Protein 4ZGY (pdb70)

CATH classification: 2.40.37.10 (+1 more: 3.20.20.10)

B-factor: mean 83.34, std 24.47, range [34.9, 176.29]

Nearest PDB structures (foldseek):
  4zgy-assembly1_B  TM=1.008E+00  e=1.910E-23  Homo sapiens
  5bwa-assembly1_B  TM=9.274E-01  e=1.591E-17  Homo sapiens
  4zgz-assembly1_B  TM=9.693E-01  e=9.633E-13  Homo sapiens
  1zo0-assembly1_A  TM=6.480E-01  e=1.329E-13  Rattus norvegicus
  6y2r-assembly1_B  TM=3.262E-01  e=3.041E+00  Escherichia coli K-12

Foldseek 3Di:
DPCPVVVVVLVVPDKFKEFEVLLLVVLVVVCCVLPVQAAEAEECLFPVDLVNLLLVVLLPGAHAYAFLVSVCSNVVNVDDLVRYAHEHLDDDLVGLLSCQVRVNAHYEYADVVVLVSCLVRPAVHAYAAEAFFDQVCHDPDTGHHHLVSLLVVLLVCVVSVGAYAAYEYAPAQSDPDLVRQLVVLQSRLVSCVSNVVSPHHHAEYEDEENAAQDPPDDQHNSNNSVSNVVSCCVSPNVVSNHRHYYHYYLNSWQQRMKMKKFFADKDWDFDDDPCDGAIEIETEIAAFCVAQNVCCVVVVDAWDKDFPDDDADWHWYWYFYPPPDPSGTRHPTDIDHDDDGGGMIMTGRRTTSGFDDVVVVDDTHYYHYDYDPVSVVVSVVSD/DAWDDDDPFWTWDWDDDPWTWIFIWGHDPPFDIDTWTWTQDPLEIETEDDPDDDGPPVVVSVVVVVVCSCPVSVGQKYKYKYFQPHPCNVVVQVVVVVVPWAWDDQPDPVDDNDPRMTMTMHGDD

Radius of gyration: 24.0 Å; Cα contacts (8 Å, |Δi|>4): 1033; chains: 2; bounding box: 61×62×65 Å

Secondary structure (DSSP, 8-state):
--SHHHHHHHH----EEEEEHHHHHHHHHHHHHH-TTEEEEEEGGG---HHHHHHHHHHT-EEEE-SHHHHHHHHTTT--GGGEEE--SS--HHHHHHHHHTT--EEEE-SHHHHHHHHHH-TT-EEEEEBP-------SS--SB-HHHHHHHHHHHHHTT-EEEEEE----TT---THHHHHHHHHHHHHHHHHHHHT----EEE------SSSSSSS-HHHHHHHHHHHHHHHS-GGGT-EEEE--SHHHHGGGEEEEEEEEEEEEEEE------EEEEEEEES--TTTT-HHHHHH------EESS-----EEEEEE-TT--TT-EEEEEEEE----TT-EEEESS--SS----TTTT-PPPPEEEE--HHHHHHHHHH-/-EEEEE-SSEEEEEE-SSSEEEEEEE--TTS--EEEEEEEETTEEEEEPPSSPPPTTHHHHHHHHHHHHHHTS--SEEEEEEESS-TTHHHHHHHHHHHT-EEPPTT-TTS-S-TTEEEEEEE--

GO terms:
  GO:0004586 ornithine decarboxylase activity (F, IDA)
  GO:0004586 ornithine decarboxylase activity (F, EXP)
  GO:0042978 ornithine decarboxylase activator activity (F, EXP)
  GO:0005829 cytosol (C, TAS)
  GO:0006595 polyamine metabolic process (P, TAS)
  GO:0005515 protein binding (F, IPI)
  GO:0009615 response to virus (P, IEP)
  GO:0004586 ornithine decarboxylase activity (F, TAS)

Organism: Homo sapiens (NCBI:txid9606)

Solvent-accessible surface area: 23265 Å² total; per-residue (Å²): 105,73,76,96,28,7,52,102,54,37,128,196,173,100,9,16,0,9,0,43,14,10,23,0,2,139,10,8,75,64,0,85,185,14,0,98,64,5,56,6,2,0,3,0,89,1,1,40,10,137,24,0,0,103,0,0,17,27,14,43,0,2,0,11,0,26,24,37,76,17,1,112,36,0,47,80,48,68,8,43,54,120,62,0,0,1,18,13,23,1,2,0,26,35,8,0,90,57,0,31,112,52,36,0,76,16,0,7,4,14,6,58,14,1,0,75,20,0,30,178,8,9,73,164,0,63,0,0,0,43,2,16,32,85,88,142,111,47,57,31,16,121,18,9,5,61,68,157,36,0,31,94,7,0,105,61,0,98,123,57,129,6,51,0,4,0,0,4,1,44,29,11,53,31,26,109,73,28,81,22,1,31,79,2,0,36,48,0,90,51,0,24,66,39,0,71,149,38,54,14,98,25,94,1,0,0,0,0,1,14,0,16,5,18,94,122,53,167,24,59,3,76,88,5,4,48,47,0,39,74,6,0,79,143,45,6,54,76,107,75,54,23,101,5,0,0,19,0,4,62,1,0,0,10,39,6,0,23,0,0,0,13,0,80,37,52,110,100,68,117,106,144,90,142,130,86,85,74,89,32,5,33,0,30,0,32,4,3,0,26,20,1,0,29,29,26,10,29,73,110,33,179,29,69,18,72,26,37,86,199,98,151,160,124,64,44,2,17,0,54,0,61,61,100,17,66,31,1,97,4,11,115,112,19,100,5,4,63,0,96,92,40,27,32,0,3,1,102,55,6,0,16,72,9,7,70,24,137,31,36,60,86,157,101,15,83,32,80,69,22,47,45,53,102,15,171,135,58,10,67,115,57,163,201,143,83,50,26,79,83,149,30,4,60,2,38,16,26,108,57,196,60,117,50,2,26,2,24,0,83,19,109,147,42,171,138,9,99,4,160,0,50,33,39,76,36,2,0,29,0,90,7,59,71,46,98,21,56,149,33,3,13,36,0,3,0,13,0,0,22,4,0,30,68,90,34,188,7,91,32,0,0,0,24,5,94,23,129,35,173,33,59,5,17,0,1,30,0,2,38,64,3,41,6,60,11,6,25,59,46,22,118,64,8,69,150,135,115,60,14,14,16,0,2,17,67,25,93

Sequence (508 aa):
TAKDILDQKINEKDAFYVADLGDILKKHLRWLKALPRVTPFYAVKCNDSKAIVKTLAATGTGFDCASKTEIQLVQSLGVPPERIIYANPCKQVSQIKYAANNGVQMMTFDSEVELMKVARAHPKAKLVLRIATDDSCRLSVKFGATLRTSRLLLERAKELNIDVVGVSFHVGSGCTDPETFVQAISDARCVFDMGAEVGFSMYLLDIGGGFPGSEDVKLKFEEITGVINPALDKYFPSDSGVRIIAEPGRYYVASAFTLAVNIIAKKIVLKEQTGSSEQTFMYYVNDGVYGSFNCILYDHAHVKPLLQKRPEKYYSSSIWGPTCDGLDRIVERCDLPEMHVGDWMLFENMGAYTVASTFNGFQRPTIYYVMSGPAWQLMQQFQFYSDDRLNVTEELTSNDKTRILNVQSRLTDAKRINWRTVLSGGSLYIEIPGGALPEGSKDSFAVLLEFAEEQLRADHVFICFHKNREDRAALLRTFSFLGFEIVRPGHPLVPKRPDACFMAYTFE

Structure (mmCIF, N/CA/C/O backbone):
data_4ZGY
#
_entry.id   4ZGY
#
_cell.length_a   51.698
_cell.length_b   73.368
_cell.length_c   162.084
_cell.angle_alpha   90.00
_cell.angle_beta   90.00
_cell.angle_gamma   90.00
#
_symmetry.space_group_name_H-M   'P 21 21 21'
#
loop_
_entity.id
_entity.type
_entity.pdbx_description
1 polymer 'Ornithine decarboxylase'
2 polymer 'Ornithine decarboxylase antizyme 1'
3 non-polymer "PYRIDOXAL-5'-PHOSPHATE"
4 non-polymer 'MAGNESIUM ION'
5 water water
#
loop_
_atom_site.group_PDB
_atom_site.id
_atom_site.type_symbol
_atom_site.label_atom_id
_atom_site.label_alt_id
_atom_site.label_comp_id
_atom_site.label_asym_id
_atom_site.label_entity_id
_atom_site.label_seq_id
_atom_site.pdbx_PDB_ins_code
_atom_site.Cartn_x
_atom_site.Cartn_y
_atom_site.Cartn_z
_atom_site.occupancy
_atom_site.B_iso_or_equiv
_atom_site.auth_seq_id
_atom_site.auth_comp_id
_atom_site.auth_asym_id
_atom_site.auth_atom_id
_atom_site.pdbx_PDB_model_num
ATOM 1 N N . THR A 1 20 ? -3.022 -19.047 33.237 1.00 146.23 19 THR A N 1
ATOM 2 C CA . THR A 1 20 ? -1.916 -18.641 32.378 1.00 141.62 19 THR A CA 1
ATOM 3 C C . THR A 1 20 ? -1.815 -17.124 32.289 1.00 135.34 19 THR A C 1
ATOM 4 O O . THR A 1 20 ? -0.801 -16.585 31.849 1.00 132.05 19 THR A O 1
ATOM 8 N N . ALA A 1 21 ? -2.871 -16.441 32.715 1.00 135.92 20 ALA A N 1
ATOM 9 C CA . ALA A 1 21 ? -2.923 -14.987 32.630 1.00 134.48 20 ALA A CA 1
ATOM 10 C C . ALA A 1 21 ? -2.522 -14.322 33.943 1.00 133.47 20 ALA A C 1
ATOM 11 O O . ALA A 1 21 ? -1.367 -13.936 34.128 1.00 129.32 20 ALA A O 1
ATOM 13 N N . LYS A 1 22 ? -3.481 -14.194 34.853 1.00 136.94 21 LYS A N 1
ATOM 14 C CA . LYS A 1 22 ? -3.254 -13.483 36.105 1.00 140.55 21 LYS A CA 1
ATOM 15 C C . LYS A 1 22 ? -2.894 -14.433 37.250 1.00 144.31 21 LYS A C 1
ATOM 16 O O . LYS A 1 22 ? -2.815 -14.018 38.405 1.00 146.12 21 LYS A O 1
ATOM 22 N N . ASP A 1 23 ? -2.669 -15.706 36.932 1.00 146.22 22 ASP A N 1
ATOM 23 C CA . ASP A 1 23 ? -2.324 -16.688 37.959 1.00 148.30 22 ASP A CA 1
ATOM 24 C C . ASP A 1 23 ? -0.925 -16.446 38.516 1.00 142.04 22 ASP A C 1
ATOM 25 O O . ASP A 1 23 ? -0.730 -16.379 39.731 1.00 143.13 22 ASP A O 1
ATOM 30 N N . ILE A 1 24 ? 0.046 -16.319 37.617 1.00 133.62 23 ILE A N 1
ATOM 31 C CA . ILE A 1 24 ? 1.422 -16.033 38.004 1.00 125.76 23 ILE A CA 1
ATOM 32 C C . ILE A 1 24 ? 1.504 -14.634 38.613 1.00 118.78 23 ILE A C 1
ATOM 33 O O . ILE A 1 24 ? 2.256 -14.400 39.561 1.00 116.68 23 ILE A O 1
ATOM 38 N N . LEU A 1 25 ? 0.710 -13.715 38.068 1.00 115.17 24 LEU A N 1
ATOM 39 C CA . LEU A 1 25 ? 0.582 -1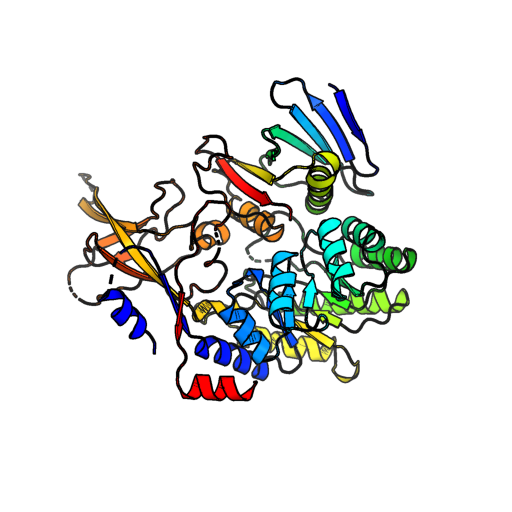2.370 38.619 1.00 109.73 24 LEU A CA 1
ATOM 40 C C . LEU A 1 25 ? 0.200 -12.422 40.093 1.00 106.57 24 LEU A C 1
ATOM 41 O O . LEU A 1 25 ? 0.921 -11.908 40.946 1.00 95.97 24 LEU A O 1
ATOM 46 N N . ASP A 1 26 ? -0.930 -13.059 40.382 1.00 112.62 25 ASP A N 1
ATOM 47 C CA . ASP A 1 26 ? -1.427 -13.189 41.748 1.00 115.59 25 ASP A CA 1
ATOM 48 C C . ASP A 1 26 ? -0.440 -13.929 42.648 1.00 113.83 25 ASP A C 1
ATOM 49 O O . ASP A 1 26 ? -0.254 -13.564 43.811 1.00 113.76 25 ASP A O 1
ATOM 54 N N . GLN A 1 27 ? 0.191 -14.965 42.101 1.00 114.61 26 GLN A N 1
ATOM 55 C CA . GLN A 1 27 ? 1.191 -15.732 42.838 1.00 117.20 26 GLN A CA 1
ATOM 56 C C . GLN A 1 27 ? 2.366 -14.850 43.254 1.00 116.25 26 GLN A C 1
ATOM 57 O O . GLN A 1 27 ? 2.927 -15.016 44.337 1.00 115.86 26 GLN A O 1
ATOM 63 N N . LYS A 1 28 ? 2.729 -13.907 42.389 1.00 116.27 27 LYS A N 1
ATOM 64 C CA . LYS A 1 28 ? 3.842 -13.005 42.670 1.00 117.76 27 LYS A CA 1
ATOM 65 C C . LYS A 1 28 ? 3.408 -11.826 43.543 1.00 119.21 27 LYS A C 1
ATOM 66 O O . LYS A 1 28 ? 4.235 -11.183 44.191 1.00 116.20 27 LYS A O 1
ATOM 72 N N . ILE A 1 29 ? 2.106 -11.553 43.561 1.00 121.33 28 ILE A N 1
ATOM 73 C CA . ILE A 1 29 ? 1.550 -10.530 44.439 1.00 120.68 28 ILE A CA 1
ATOM 74 C C . ILE A 1 29 ? 1.534 -11.035 45.878 1.00 129.91 28 ILE A C 1
ATOM 75 O O . ILE A 1 29 ? 1.920 -10.320 46.803 1.00 134.32 28 ILE A O 1
ATOM 80 N N . ASN A 1 30 ? 1.092 -12.277 46.056 1.00 132.65 29 ASN A N 1
ATOM 81 C CA . ASN A 1 30 ? 1.019 -12.885 47.381 1.00 137.56 29 ASN A CA 1
ATOM 82 C C . ASN A 1 30 ? 2.379 -12.993 48.069 1.00 136.81 29 ASN A C 1
ATOM 83 O O . ASN A 1 30 ? 2.487 -12.789 49.277 1.00 140.82 29 ASN A O 1
ATOM 88 N N . GLU A 1 31 ? 3.412 -13.312 47.295 1.00 131.29 30 GLU A N 1
ATOM 89 C CA . GLU A 1 31 ? 4.761 -13.441 47.837 1.00 130.19 30 GLU A CA 1
ATOM 90 C C . GLU A 1 31 ? 5.812 -13.356 46.735 1.00 129.94 30 GLU A C 1
ATOM 91 O O . GLU A 1 31 ? 6.520 -12.356 46.617 1.00 129.07 30 GLU A O 1
ATOM 97 N N . LYS A 1 38 ? 6.464 -4.253 46.758 1.00 90.60 37 LYS A N 1
ATOM 98 C CA . LYS A 1 38 ? 7.695 -3.554 46.404 1.00 95.78 37 LYS A CA 1
ATOM 99 C C . LYS A 1 38 ? 7.810 -3.266 44.899 1.00 91.85 37 LYS A C 1
ATOM 100 O O . LYS A 1 38 ? 6.833 -2.865 44.263 1.00 86.88 37 LYS A O 1
ATOM 106 N N . ASP A 1 39 ? 9.004 -3.475 44.345 1.00 84.53 38 ASP A N 1
ATOM 107 C CA . ASP A 1 39 ? 9.334 -3.073 42.973 1.00 76.35 38 ASP A CA 1
ATOM 108 C C . ASP A 1 39 ? 8.336 -3.514 41.902 1.00 74.15 38 ASP A C 1
ATOM 109 O O . ASP A 1 39 ? 7.800 -4.622 41.952 1.00 74.83 38 ASP A O 1
ATOM 114 N N . ALA A 1 40 ? 8.099 -2.637 40.930 1.00 68.23 39 ALA A N 1
ATOM 115 C CA . ALA A 1 40 ? 7.208 -2.947 39.820 1.00 69.10 39 ALA A CA 1
ATOM 116 C C . ALA A 1 40 ? 7.811 -4.052 38.962 1.00 76.97 39 ALA A C 1
ATOM 117 O O . ALA A 1 40 ? 9.020 -4.075 38.737 1.00 86.62 39 ALA A O 1
ATOM 119 N N . PHE A 1 41 ? 6.974 -4.971 38.488 1.00 72.08 40 PHE A N 1
ATOM 120 C CA . PHE A 1 41 ? 7.485 -6.113 37.727 1.00 65.35 40 PHE A CA 1
ATOM 121 C C . PHE A 1 41 ? 6.613 -6.455 36.524 1.00 62.68 40 PHE A C 1
ATOM 122 O O . PHE A 1 41 ? 5.502 -5.955 36.392 1.00 61.13 40 PHE A O 1
ATOM 130 N N . TYR A 1 42 ? 7.124 -7.320 35.655 1.00 59.98 41 TYR A N 1
ATOM 131 C CA . TYR A 1 42 ? 6.399 -7.714 34.454 1.00 54.35 41 TYR A CA 1
ATOM 132 C C . TYR A 1 42 ? 6.033 -9.186 34.457 1.00 59.13 41 TYR A C 1
ATOM 133 O O . TYR A 1 42 ? 6.773 -10.022 34.972 1.00 61.24 41 TYR A O 1
ATOM 142 N N . VAL A 1 43 ? 4.888 -9.497 33.861 1.00 64.78 42 VAL A N 1
ATOM 143 C CA . VAL A 1 43 ? 4.564 -10.872 33.511 1.00 63.39 42 VAL A CA 1
ATOM 144 C C . VAL A 1 43 ? 4.359 -10.952 32.005 1.00 62.72 42 VAL A C 1
ATOM 145 O O . VAL A 1 43 ? 3.508 -10.260 31.449 1.00 63.25 42 VAL A O 1
ATOM 149 N N . ALA A 1 44 ? 5.154 -11.788 31.348 1.00 64.66 43 ALA A N 1
ATOM 150 C CA . ALA A 1 44 ? 5.116 -11.896 29.895 1.00 60.77 43 ALA A CA 1
ATOM 151 C C . ALA A 1 44 ? 4.741 -13.297 29.436 1.00 64.71 43 ALA A C 1
ATOM 152 O O . ALA A 1 44 ? 5.233 -14.287 29.973 1.00 64.63 43 ALA A O 1
ATOM 154 N N . ASP A 1 45 ? 3.874 -13.371 28.432 1.00 65.45 44 ASP A N 1
ATOM 155 C CA . ASP A 1 45 ? 3.436 -14.652 27.895 1.00 61.13 44 ASP A CA 1
ATOM 156 C C . ASP A 1 45 ? 4.071 -14.925 26.532 1.00 65.78 44 ASP A C 1
ATOM 157 O O . ASP A 1 45 ? 3.718 -14.295 25.533 1.00 59.07 44 ASP A O 1
ATOM 162 N N . LEU A 1 46 ? 5.005 -15.872 26.500 1.00 70.95 45 LEU A N 1
ATOM 163 C CA . LEU A 1 46 ? 5.709 -16.223 25.267 1.00 73.64 45 LEU A CA 1
ATOM 164 C C . LEU A 1 46 ? 4.781 -16.876 24.244 1.00 70.58 45 LEU A C 1
ATOM 165 O O . LEU A 1 46 ? 4.994 -16.767 23.029 1.00 70.49 45 LEU A O 1
ATOM 170 N N . GLY A 1 47 ? 3.752 -17.554 24.743 1.00 64.65 46 GLY A N 1
ATOM 171 C CA . GLY A 1 47 ? 2.759 -18.179 23.889 1.00 69.44 46 GLY A CA 1
ATOM 172 C C . GLY A 1 47 ? 2.055 -17.160 23.015 1.00 73.71 46 GLY A C 1
ATOM 173 O O . GLY A 1 47 ? 1.735 -17.436 21.860 1.00 74.90 46 GLY A O 1
ATOM 174 N N . ASP A 1 48 ? 1.820 -15.976 23.571 1.00 73.23 47 ASP A N 1
ATOM 175 C CA . ASP A 1 48 ? 1.231 -14.879 22.816 1.00 72.83 47 ASP A CA 1
ATOM 176 C C . ASP A 1 48 ? 2.143 -14.469 21.662 1.00 72.65 47 ASP A C 1
ATOM 177 O O . ASP A 1 48 ? 1.675 -14.115 20.580 1.00 77.48 47 ASP A O 1
ATOM 182 N N . ILE A 1 49 ? 3.447 -14.526 21.901 1.00 64.38 48 ILE A N 1
ATOM 183 C CA . ILE A 1 49 ? 4.435 -14.214 20.878 1.00 63.78 48 ILE A CA 1
ATOM 184 C C . ILE A 1 49 ? 4.434 -15.259 19.766 1.00 65.15 48 ILE A C 1
ATOM 185 O O . ILE A 1 49 ? 4.487 -14.915 18.582 1.00 65.74 48 ILE A O 1
ATOM 190 N N . LEU A 1 50 ? 4.370 -16.533 20.148 1.00 63.58 49 LEU A N 1
ATOM 191 C CA . LEU A 1 50 ? 4.249 -17.606 19.164 1.00 62.50 49 LEU A CA 1
ATOM 192 C C . LEU A 1 50 ? 2.977 -17.431 18.330 1.00 68.11 49 LEU A C 1
ATOM 193 O O . LEU A 1 50 ? 2.982 -17.637 17.110 1.00 71.46 49 LEU A O 1
ATOM 198 N N . LYS A 1 51 ? 1.894 -17.041 18.997 1.00 68.92 50 LYS A N 1
ATOM 199 C CA . LYS A 1 51 ? 0.640 -16.729 18.320 1.00 75.25 50 LYS A CA 1
ATOM 200 C C . LYS A 1 51 ? 0.843 -15.612 17.303 1.00 74.43 50 LYS A C 1
ATOM 201 O O . LYS A 1 51 ? 0.354 -15.691 16.177 1.00 75.54 50 LYS A O 1
ATOM 207 N N . LYS A 1 52 ? 1.569 -14.576 17.710 1.00 68.06 51 LYS A N 1
ATOM 208 C CA . LYS A 1 52 ? 1.867 -13.455 16.826 1.00 64.66 51 LYS A CA 1
ATOM 209 C C . LYS A 1 52 ? 2.648 -13.911 15.598 1.00 71.28 51 LYS A C 1
ATOM 210 O O . LYS A 1 52 ? 2.377 -13.465 14.481 1.00 72.01 51 LYS A O 1
ATOM 216 N N . HIS A 1 53 ? 3.609 -14.806 15.804 1.00 76.06 52 HIS A N 1
ATOM 217 C CA . HIS A 1 53 ? 4.414 -15.307 14.693 1.00 76.95 52 HIS A CA 1
ATOM 218 C C . HIS A 1 53 ? 3.597 -16.139 13.710 1.00 78.17 52 HIS A C 1
ATOM 219 O O . HIS A 1 53 ? 3.690 -15.941 12.497 1.00 79.72 52 HIS A O 1
ATOM 226 N N . LEU A 1 54 ? 2.811 -17.076 14.235 1.00 79.14 53 LEU A N 1
ATOM 227 C CA . LEU A 1 54 ? 1.916 -17.873 13.400 1.00 84.25 53 LEU A CA 1
ATOM 228 C C . LEU A 1 54 ? 0.981 -16.963 12.602 1.00 79.41 53 LEU A C 1
ATOM 229 O O . LEU A 1 54 ? 0.759 -17.160 11.402 1.00 78.73 53 LEU A O 1
ATOM 234 N N . ARG A 1 55 ? 0.452 -15.957 13.288 1.00 76.25 54 ARG A N 1
ATOM 235 C CA . ARG A 1 55 ? -0.460 -14.988 12.697 1.00 71.31 54 ARG A CA 1
ATOM 236 C C . ARG A 1 55 ? 0.214 -14.230 11.557 1.00 70.62 54 ARG A C 1
ATOM 237 O O . ARG A 1 55 ? -0.404 -13.960 10.528 1.00 69.69 54 ARG A O 1
ATOM 245 N N . TRP A 1 56 ? 1.488 -13.900 11.745 1.00 70.51 55 TRP A N 1
ATOM 246 C CA . TRP A 1 56 ? 2.273 -13.245 10.705 1.00 66.75 55 TRP A CA 1
ATOM 247 C C . TRP A 1 56 ? 2.472 -14.175 9.515 1.00 68.47 55 TRP A C 1
ATOM 248 O O . TRP A 1 56 ? 2.433 -13.735 8.364 1.00 66.79 55 TRP A O 1
ATOM 259 N N . LEU A 1 57 ? 2.698 -15.456 9.800 1.00 71.43 56 LEU A N 1
ATOM 260 C CA . LEU A 1 57 ? 2.883 -16.457 8.750 1.00 73.36 56 LEU A CA 1
ATOM 261 C C . LEU A 1 57 ? 1.631 -16.614 7.893 1.00 76.16 56 LEU A C 1
ATOM 262 O O . LEU A 1 57 ? 1.718 -16.760 6.675 1.00 81.24 56 LEU A O 1
ATOM 267 N N . LYS A 1 58 ? 0.468 -16.577 8.534 1.00 75.58 57 LYS A N 1
ATOM 268 C CA . LYS A 1 58 ? -0.794 -16.687 7.810 1.00 81.74 57 LYS A CA 1
ATOM 269 C C . LYS A 1 58 ? -1.184 -15.386 7.093 1.00 81.31 57 LYS A C 1
ATOM 270 O O . LYS A 1 58 ? -1.810 -15.421 6.036 1.00 82.22 57 LYS A O 1
ATOM 276 N N . ALA A 1 59 ? -0.803 -14.245 7.661 1.00 82.33 58 ALA A N 1
ATOM 277 C CA . ALA A 1 59 ? -1.204 -12.944 7.117 1.00 76.13 58 ALA A CA 1
ATOM 278 C C . ALA A 1 59 ? -0.289 -12.429 6.001 1.00 73.43 58 ALA A C 1
ATOM 279 O O . ALA A 1 59 ? -0.756 -11.834 5.031 1.00 67.10 58 ALA A O 1
ATOM 281 N N . LEU A 1 60 ? 1.013 -12.643 6.155 1.00 76.39 59 LEU A N 1
ATOM 282 C CA . LEU A 1 60 ? 1.989 -12.222 5.156 1.00 72.31 59 LEU A CA 1
ATOM 283 C C . LEU A 1 60 ? 2.930 -13.373 4.831 1.00 76.52 59 LEU A C 1
ATOM 284 O O . LEU A 1 60 ? 4.068 -13.399 5.300 1.00 84.75 59 LEU A O 1
ATOM 289 N N . PRO A 1 61 ? 2.457 -14.331 4.022 1.00 74.11 60 PRO A N 1
ATOM 290 C CA . PRO A 1 61 ? 3.232 -15.536 3.705 1.00 72.55 60 PRO A CA 1
ATOM 291 C C . PRO A 1 61 ? 4.450 -15.256 2.827 1.00 68.31 60 PRO A C 1
ATOM 292 O O . PRO A 1 61 ? 5.364 -16.078 2.786 1.00 65.83 60 PRO A O 1
ATOM 296 N N . ARG A 1 62 ? 4.464 -14.118 2.142 1.00 70.54 61 ARG A N 1
ATOM 297 C CA . ARG A 1 62 ? 5.575 -13.786 1.253 1.00 81.93 61 ARG A CA 1
ATOM 298 C C . ARG A 1 62 ? 6.653 -12.965 1.955 1.00 84.02 61 ARG A C 1
ATOM 299 O O . ARG A 1 62 ? 7.711 -12.702 1.382 1.00 91.99 61 ARG A O 1
ATOM 307 N N . VAL A 1 63 ? 6.386 -12.561 3.192 1.00 71.10 62 VAL A N 1
ATOM 308 C CA . VAL A 1 63 ? 7.268 -11.627 3.885 1.00 65.40 62 VAL A CA 1
ATOM 309 C C . VAL A 1 63 ? 7.981 -12.250 5.080 1.00 64.94 62 VAL A C 1
ATOM 310 O O . VAL A 1 63 ? 7.348 -12.813 5.972 1.00 71.69 62 VAL A O 1
ATOM 314 N N . THR A 1 64 ? 9.304 -12.136 5.092 1.00 62.27 63 THR A N 1
ATOM 315 C CA . THR A 1 64 ? 10.109 -12.641 6.196 1.00 64.43 63 THR A CA 1
ATOM 316 C C . THR A 1 64 ? 10.272 -11.569 7.265 1.00 62.88 63 THR A C 1
ATOM 317 O O . THR A 1 64 ? 10.811 -10.494 7.001 1.00 59.12 63 THR A O 1
ATOM 321 N N . PRO A 1 65 ? 9.794 -11.858 8.480 1.00 60.69 64 PRO A N 1
ATOM 322 C CA . PRO A 1 65 ? 9.896 -10.898 9.583 1.00 57.28 64 PRO A CA 1
ATOM 323 C C . PRO A 1 65 ? 11.306 -10.830 10.171 1.00 63.65 64 PRO A C 1
ATOM 324 O O . PRO A 1 65 ? 11.894 -11.857 10.519 1.00 71.83 64 PRO A O 1
ATOM 328 N N . PHE A 1 66 ? 11.843 -9.618 10.251 1.00 62.96 65 PHE A N 1
ATOM 329 C CA . PHE A 1 66 ? 13.087 -9.353 10.963 1.00 56.91 65 PHE A CA 1
ATOM 330 C C . PHE A 1 66 ? 12.740 -8.533 12.194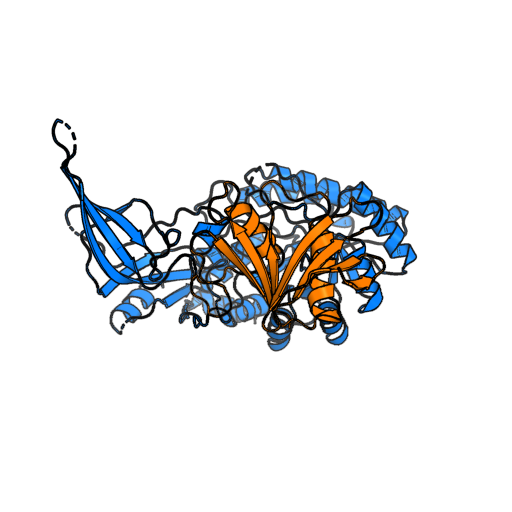 1.00 57.33 65 PHE A C 1
ATOM 331 O O . PHE A 1 66 ? 12.482 -7.334 12.094 1.00 51.83 65 PHE A O 1
ATOM 339 N N . TYR A 1 67 ? 12.726 -9.186 13.351 1.00 57.18 66 TYR A N 1
ATOM 340 C CA . TYR A 1 67 ? 12.303 -8.550 14.593 1.00 57.38 66 TYR A CA 1
ATOM 341 C C . TYR A 1 67 ? 13.155 -7.339 14.951 1.00 53.25 66 TYR A C 1
ATOM 342 O O . TYR A 1 67 ? 14.377 -7.435 15.035 1.00 53.67 66 TYR A O 1
ATOM 351 N N . ALA A 1 68 ? 12.503 -6.200 15.161 1.00 50.26 67 ALA A N 1
ATOM 352 C CA . ALA A 1 68 ? 13.207 -4.991 15.573 1.00 54.60 67 ALA A CA 1
ATOM 353 C C . ALA A 1 68 ? 13.557 -5.075 17.057 1.00 55.97 67 ALA A C 1
ATOM 354 O O . ALA A 1 68 ? 12.710 -4.838 17.922 1.00 51.01 67 ALA A O 1
ATOM 356 N N . VAL A 1 69 ? 14.812 -5.415 17.339 1.00 55.67 68 VAL A N 1
ATOM 357 C CA . VAL A 1 69 ? 15.264 -5.683 18.703 1.00 55.58 68 VAL A CA 1
ATOM 358 C C . VAL A 1 69 ? 15.101 -4.481 19.644 1.00 57.44 68 VAL A C 1
ATOM 359 O O . VAL A 1 69 ? 14.812 -4.653 20.829 1.00 55.66 68 VAL A O 1
ATOM 363 N N . LYS A 1 70 ? 15.263 -3.272 19.110 1.00 55.96 69 LYS A N 1
ATOM 364 C CA . LYS A 1 70 ? 15.150 -2.049 19.907 1.00 56.59 69 LYS A CA 1
ATOM 365 C C . LYS A 1 70 ? 13.825 -1.965 20.663 1.00 52.56 69 LYS A C 1
ATOM 366 O O . LYS A 1 70 ? 13.742 -1.335 21.715 1.00 51.30 69 LYS A O 1
ATOM 372 N N . CYS A 1 71 ? 12.796 -2.603 20.115 1.00 48.00 70 CYS A N 1
ATOM 373 C CA . CYS A 1 71 ? 11.467 -2.594 20.710 1.00 47.00 70 CYS A CA 1
ATOM 374 C C . CYS A 1 71 ? 11.468 -3.239 22.092 1.00 48.17 70 CYS A C 1
ATOM 375 O O . CYS A 1 71 ? 10.852 -2.737 23.029 1.00 47.73 70 CYS A O 1
ATOM 378 N N . ASN A 1 72 ? 12.171 -4.359 22.197 1.00 47.28 71 ASN A N 1
ATOM 379 C CA . ASN A 1 72 ? 12.294 -5.107 23.435 1.00 44.94 71 ASN A CA 1
ATOM 380 C C . ASN A 1 72 ? 13.450 -6.078 23.270 1.00 50.30 71 ASN A C 1
ATOM 381 O O . ASN A 1 72 ? 13.310 -7.115 22.622 1.00 54.73 71 ASN A O 1
ATOM 386 N N . ASP A 1 73 ? 14.596 -5.735 23.847 1.00 54.07 72 ASP A N 1
ATOM 387 C CA . ASP A 1 73 ? 15.806 -6.527 23.662 1.00 59.54 72 ASP A CA 1
ATOM 388 C C . ASP A 1 73 ? 16.009 -7.581 24.749 1.00 66.74 72 ASP A C 1
ATOM 389 O O . ASP A 1 73 ? 17.143 -7.924 25.082 1.00 76.29 72 ASP A O 1
ATOM 394 N N . SER A 1 74 ? 14.913 -8.091 25.299 1.00 61.54 73 SER A N 1
ATOM 395 C CA . SER A 1 74 ? 14.998 -9.129 26.322 1.00 72.09 73 SER A CA 1
ATOM 396 C C . SER A 1 74 ? 15.510 -10.438 25.728 1.00 71.30 73 SER A C 1
ATOM 397 O O . SER A 1 74 ? 15.050 -10.869 24.669 1.00 70.60 73 SER A O 1
ATOM 400 N N . LYS A 1 75 ? 16.457 -11.066 26.420 1.00 69.50 74 LYS A N 1
ATOM 401 C CA . LYS A 1 75 ? 17.130 -12.261 25.913 1.00 70.30 74 LYS A CA 1
ATOM 402 C C . LYS A 1 75 ? 16.157 -13.389 25.572 1.00 71.71 74 LYS A C 1
ATOM 403 O O . LYS A 1 75 ? 16.339 -14.096 24.578 1.00 74.18 74 LYS A O 1
ATOM 409 N N . ALA A 1 76 ? 15.118 -13.539 26.389 1.00 65.48 75 ALA A N 1
ATOM 410 C CA . ALA A 1 76 ? 14.119 -14.583 26.183 1.00 60.95 75 ALA A CA 1
ATOM 411 C C . ALA A 1 76 ? 13.296 -14.360 24.913 1.00 65.55 75 ALA A C 1
ATOM 412 O O . ALA A 1 76 ? 12.999 -15.312 24.185 1.00 68.21 75 ALA A O 1
ATOM 414 N N . ILE A 1 77 ? 12.930 -13.104 24.653 1.00 63.21 76 ILE A N 1
ATOM 415 C CA . ILE A 1 77 ? 12.181 -12.749 23.448 1.00 60.24 76 ILE A CA 1
ATOM 416 C C . ILE A 1 77 ? 12.987 -13.090 22.202 1.00 60.00 76 ILE A C 1
ATOM 417 O O . ILE A 1 77 ? 12.518 -13.799 21.305 1.00 66.54 76 ILE A O 1
ATOM 422 N N . VAL A 1 78 ? 14.211 -12.572 22.162 1.00 56.65 77 VAL A N 1
ATOM 423 C CA . VAL A 1 78 ? 15.104 -12.764 21.031 1.00 61.34 77 VAL A CA 1
ATOM 424 C C . VAL A 1 78 ? 15.426 -14.241 20.817 1.00 67.73 77 VAL A C 1
ATOM 425 O O . VAL A 1 78 ? 15.526 -14.692 19.680 1.00 60.85 77 VAL A O 1
ATOM 429 N N . LYS A 1 79 ? 15.573 -14.990 21.910 1.00 71.80 78 LYS A N 1
ATOM 430 C CA . LYS A 1 79 ? 15.813 -16.432 21.834 1.00 73.11 78 LYS A CA 1
ATOM 431 C C . LYS A 1 79 ? 14.608 -17.182 21.260 1.00 67.69 78 LYS A C 1
ATOM 432 O O . LYS A 1 79 ? 14.760 -18.072 20.416 1.00 63.61 78 LYS A O 1
ATOM 438 N N . THR A 1 80 ? 13.415 -16.815 21.719 1.00 68.22 79 THR A N 1
ATOM 439 C CA . THR A 1 80 ? 12.184 -17.414 21.214 1.00 71.62 79 THR A CA 1
ATOM 440 C C . THR A 1 80 ? 12.043 -17.186 19.712 1.00 69.61 79 THR A C 1
ATOM 441 O O . THR A 1 80 ? 11.837 -18.131 18.938 1.00 70.00 79 THR A O 1
ATOM 445 N N . LEU A 1 81 ? 12.171 -15.926 19.305 1.00 63.75 80 LEU A N 1
ATOM 446 C CA . LEU A 1 81 ? 12.046 -15.566 17.896 1.00 66.20 80 LEU A CA 1
ATOM 447 C C . LEU A 1 81 ? 13.178 -16.131 17.037 1.00 69.15 80 LEU A C 1
ATOM 448 O O . LEU A 1 81 ? 13.006 -16.364 15.842 1.00 70.21 80 LEU A O 1
ATOM 453 N N . ALA A 1 82 ? 14.336 -16.347 17.650 1.00 70.55 81 ALA A N 1
ATOM 454 C CA . ALA A 1 82 ? 15.455 -16.969 16.961 1.00 66.60 81 ALA A CA 1
ATOM 455 C C . ALA A 1 82 ? 15.100 -18.413 16.669 1.00 75.72 81 ALA A C 1
ATOM 456 O O . ALA A 1 82 ? 15.301 -18.901 15.555 1.00 78.52 81 ALA A O 1
ATOM 458 N N . ALA A 1 83 ? 14.568 -19.091 17.681 1.00 79.43 82 ALA A N 1
ATOM 459 C CA . ALA A 1 83 ? 14.153 -20.481 17.533 1.00 80.26 82 ALA A CA 1
ATOM 460 C C . ALA A 1 83 ? 13.091 -20.605 16.448 1.00 83.92 82 ALA A C 1
ATOM 461 O O . ALA A 1 83 ? 13.144 -21.512 15.620 1.00 86.13 82 ALA A O 1
ATOM 463 N N . THR A 1 84 ? 12.136 -19.681 16.442 1.00 87.26 83 THR A N 1
ATOM 464 C CA . THR A 1 84 ? 11.060 -19.726 15.455 1.00 87.09 83 THR A CA 1
ATOM 465 C C . THR A 1 84 ? 11.565 -19.406 14.040 1.00 87.43 83 THR A C 1
ATOM 466 O O . THR A 1 84 ? 10.897 -19.705 13.048 1.00 80.03 83 THR A O 1
ATOM 470 N N . GLY A 1 85 ? 12.746 -18.800 13.956 1.00 89.03 84 GLY A N 1
ATOM 471 C CA . GLY A 1 85 ? 13.391 -18.562 12.677 1.00 88.61 84 GLY A CA 1
ATOM 472 C C . GLY A 1 85 ? 13.135 -17.210 12.031 1.00 90.59 84 GLY A C 1
ATOM 473 O O . GLY A 1 85 ? 13.065 -17.114 10.806 1.00 92.46 84 GLY A O 1
ATOM 474 N N . THR A 1 86 ? 12.997 -16.162 12.838 1.00 81.25 85 THR A N 1
ATOM 475 C CA . THR A 1 86 ? 12.861 -14.818 12.289 1.00 75.75 85 THR A CA 1
ATOM 476 C C . THR A 1 86 ? 14.232 -14.219 12.034 1.00 72.65 85 THR A C 1
ATOM 477 O O . THR A 1 86 ? 15.247 -14.756 12.480 1.00 69.50 85 THR A O 1
ATOM 481 N N . GLY A 1 87 ? 14.257 -13.104 11.310 1.00 62.80 86 GLY A N 1
ATOM 482 C CA . GLY A 1 87 ? 15.474 -12.334 11.154 1.00 61.42 86 GLY A CA 1
ATOM 483 C C . GLY A 1 87 ? 15.561 -11.324 12.282 1.00 68.38 86 GLY A C 1
ATOM 484 O O . GLY A 1 87 ? 14.705 -11.302 13.171 1.00 59.46 86 GLY A O 1
ATOM 485 N N . PHE A 1 88 ? 16.586 -10.481 12.256 1.00 71.18 87 PHE A N 1
ATOM 486 C CA . PHE A 1 88 ? 16.733 -9.473 13.295 1.00 69.13 87 PHE A CA 1
ATOM 487 C C . PHE A 1 88 ? 17.204 -8.120 12.775 1.00 68.88 87 PHE A C 1
ATOM 488 O O . PHE A 1 88 ? 18.265 -8.002 12.161 1.00 71.42 87 PHE A O 1
ATOM 496 N N . ASP A 1 89 ? 16.383 -7.107 13.023 1.00 62.63 88 ASP A N 1
ATOM 497 C CA . ASP A 1 89 ? 16.709 -5.726 12.710 1.00 61.12 88 ASP A CA 1
ATOM 498 C C . ASP A 1 89 ? 17.432 -5.106 13.899 1.00 59.85 88 ASP A C 1
ATOM 499 O O . ASP A 1 89 ? 16.806 -4.714 14.883 1.00 62.04 88 ASP A O 1
ATOM 504 N N . CYS A 1 90 ? 18.753 -5.024 13.801 1.00 56.32 89 CYS A N 1
ATOM 505 C CA . CYS A 1 90 ? 19.565 -4.466 14.873 1.00 57.38 89 CYS A CA 1
ATOM 506 C C . CYS A 1 90 ? 19.942 -3.024 14.567 1.00 61.17 89 CYS A C 1
ATOM 507 O O . CYS A 1 90 ? 20.070 -2.640 13.406 1.00 66.44 89 CYS A O 1
ATOM 510 N N . ALA A 1 91 ? 20.126 -2.230 15.616 1.00 63.10 90 ALA A N 1
ATOM 511 C CA . ALA A 1 91 ? 20.378 -0.806 15.448 1.00 65.24 90 ALA A CA 1
ATOM 512 C C . ALA A 1 91 ? 21.664 -0.344 16.125 1.00 68.61 90 ALA A C 1
ATOM 513 O O . ALA A 1 91 ? 21.946 0.853 16.170 1.00 73.84 90 ALA A O 1
ATOM 515 N N . SER A 1 92 ? 22.448 -1.288 16.639 1.00 69.96 91 SER A N 1
ATOM 516 C CA . SER A 1 92 ? 23.666 -0.944 17.370 1.00 76.00 91 SER A CA 1
ATOM 517 C C . SER A 1 92 ? 24.606 -2.134 17.527 1.00 76.42 91 SER A C 1
ATOM 518 O O . SER A 1 92 ? 24.239 -3.268 17.229 1.00 77.31 91 SER A O 1
ATOM 521 N N . LYS A 1 93 ? 25.817 -1.863 18.008 1.00 77.48 92 LYS A N 1
ATOM 522 C CA . LYS A 1 93 ? 26.787 -2.915 18.293 1.00 84.70 92 LYS A CA 1
ATOM 523 C C . LYS A 1 93 ? 26.234 -3.862 19.345 1.00 86.80 92 LYS A C 1
ATOM 524 O O . LYS A 1 93 ? 26.449 -5.067 19.276 1.00 90.85 92 LYS A O 1
ATOM 530 N N . THR A 1 94 ? 25.525 -3.303 20.321 1.00 85.58 93 THR A N 1
ATOM 531 C CA . THR A 1 94 ? 24.968 -4.085 21.420 1.00 85.62 93 THR A CA 1
ATOM 532 C C . THR A 1 94 ? 23.953 -5.114 20.934 1.00 81.09 93 THR A C 1
ATOM 533 O O . THR A 1 94 ? 24.015 -6.282 21.313 1.00 81.80 93 THR A O 1
ATOM 537 N N . GLU A 1 95 ? 23.020 -4.678 20.094 1.00 78.91 94 GLU A N 1
ATOM 538 C CA . GLU A 1 95 ? 21.983 -5.572 19.593 1.00 79.09 94 GLU A CA 1
ATOM 539 C C . GLU A 1 95 ? 22.567 -6.644 18.680 1.00 79.93 94 GLU A C 1
ATOM 540 O O . GLU A 1 95 ? 22.140 -7.799 18.710 1.00 83.42 94 GLU A O 1
ATOM 546 N N . ILE A 1 96 ? 23.552 -6.255 17.877 1.00 78.70 95 ILE A N 1
ATOM 547 C CA . ILE A 1 96 ? 24.245 -7.192 17.002 1.00 72.07 95 ILE A CA 1
ATOM 548 C C . ILE A 1 96 ? 24.971 -8.252 17.824 1.00 69.24 95 ILE A C 1
ATOM 549 O O . ILE A 1 96 ? 24.886 -9.443 17.532 1.00 66.81 95 ILE A O 1
ATOM 554 N N . GLN A 1 97 ? 25.672 -7.804 18.860 1.00 73.49 96 GLN A N 1
ATOM 555 C CA . GLN A 1 97 ? 26.414 -8.687 19.751 1.00 77.58 96 GLN A CA 1
ATOM 556 C C . GLN A 1 97 ? 25.477 -9.651 20.475 1.00 73.20 96 GLN A C 1
ATOM 557 O O . GLN A 1 97 ? 25.768 -10.841 20.594 1.00 74.35 96 GLN A O 1
ATOM 563 N N . LEU A 1 98 ? 24.349 -9.130 20.948 1.00 69.18 97 LEU A N 1
ATOM 564 C CA . LEU A 1 98 ? 23.332 -9.947 21.600 1.00 67.64 97 LEU A CA 1
ATOM 565 C C . LEU A 1 98 ? 22.785 -11.019 20.666 1.00 70.01 97 LEU A C 1
ATOM 566 O O . LEU A 1 98 ? 22.788 -12.202 21.002 1.00 76.33 97 LEU A O 1
ATOM 571 N N . VAL A 1 99 ? 22.310 -10.596 19.498 1.00 66.25 98 VAL A N 1
ATOM 572 C CA . VAL A 1 99 ? 21.740 -11.517 18.518 1.00 69.75 98 VAL A CA 1
ATOM 573 C C . VAL A 1 99 ? 22.742 -12.590 18.082 1.00 76.13 98 VAL A C 1
ATOM 574 O O . VAL A 1 99 ? 22.401 -13.771 17.997 1.00 81.33 98 VAL A O 1
ATOM 578 N N . GLN A 1 100 ? 23.978 -12.176 17.823 1.00 75.45 99 GLN A N 1
ATOM 579 C CA . GLN A 1 100 ? 25.034 -13.112 17.454 1.00 79.31 99 GLN A CA 1
ATOM 580 C C . GLN A 1 100 ? 25.366 -14.073 18.591 1.00 89.54 99 GLN A C 1
ATOM 581 O O . GLN A 1 100 ? 25.707 -15.231 18.352 1.00 97.03 99 GLN A O 1
ATOM 587 N N . SER A 1 101 ? 25.259 -13.596 19.828 1.00 84.29 100 SER A N 1
ATOM 588 C CA . SER A 1 101 ? 25.591 -14.423 20.984 1.00 88.42 100 SER A CA 1
ATOM 589 C C . SER A 1 101 ? 24.514 -15.465 21.261 1.00 94.85 100 SER A C 1
ATOM 590 O O . SER A 1 101 ? 24.560 -16.158 22.276 1.00 100.28 100 SER A O 1
ATOM 593 N N . LEU A 1 102 ? 23.543 -15.569 20.360 1.00 93.10 101 LEU A N 1
ATOM 594 C CA . LEU A 1 102 ? 22.480 -16.553 20.494 1.00 93.27 101 LEU A CA 1
ATOM 595 C C . LEU A 1 102 ? 22.530 -17.557 19.347 1.00 96.00 101 LEU A C 1
ATOM 596 O O . LEU A 1 102 ? 21.623 -18.371 19.178 1.00 100.87 101 LEU A O 1
ATOM 601 N N . GLY A 1 103 ? 23.599 -17.488 18.561 1.00 91.32 102 GLY A N 1
ATOM 602 C CA . GLY A 1 103 ? 23.826 -18.444 17.494 1.00 92.85 102 GLY A CA 1
ATOM 603 C C . GLY A 1 103 ? 23.202 -18.053 16.170 1.00 92.96 102 GLY A C 1
ATOM 604 O O . GLY A 1 103 ? 23.174 -18.850 15.232 1.00 91.78 102 GLY A O 1
ATOM 605 N N . VAL A 1 104 ? 22.704 -16.824 16.087 1.00 94.35 103 VAL A N 1
ATOM 606 C CA . VAL A 1 104 ? 22.069 -16.343 14.866 1.00 91.58 103 VAL A CA 1
ATOM 607 C C . VAL A 1 104 ? 23.101 -15.948 13.812 1.00 94.70 103 VAL A C 1
ATOM 608 O O . VAL A 1 104 ? 23.957 -15.099 14.061 1.00 93.47 103 VAL A O 1
ATOM 612 N N . PRO A 1 105 ? 23.022 -16.571 12.626 1.00 95.83 104 PRO A N 1
ATOM 613 C CA . PRO A 1 105 ? 23.935 -16.255 11.525 1.00 97.42 104 PRO A CA 1
ATOM 614 C C . PRO A 1 105 ? 23.714 -14.835 11.015 1.00 99.15 104 PRO A C 1
ATOM 615 O O . PRO A 1 105 ? 22.591 -14.337 11.078 1.00 93.28 104 PRO A O 1
ATOM 619 N N . PRO A 1 106 ? 24.781 -14.192 10.515 1.00 109.28 105 PRO A N 1
ATOM 620 C CA . PRO A 1 106 ? 24.747 -12.819 9.995 1.00 108.86 105 PRO A CA 1
ATOM 621 C C . PRO A 1 106 ? 23.710 -12.626 8.890 1.00 103.55 105 PRO A C 1
ATOM 622 O O . PRO A 1 106 ? 23.204 -11.517 8.709 1.00 101.57 105 PRO A O 1
ATOM 626 N N . GLU A 1 107 ? 23.399 -13.696 8.166 1.00 99.46 106 GLU A N 1
ATOM 627 C CA . GLU A 1 107 ? 22.427 -13.642 7.078 1.00 97.17 106 GLU A CA 1
ATOM 628 C C . GLU A 1 107 ? 21.022 -13.271 7.559 1.00 88.25 106 GLU A C 1
ATOM 629 O O . GLU A 1 107 ? 20.179 -12.845 6.769 1.00 82.65 106 GLU A O 1
ATOM 635 N N . ARG A 1 108 ? 20.774 -13.434 8.854 1.00 84.88 107 ARG A N 1
ATOM 636 C CA . ARG A 1 108 ? 19.470 -13.123 9.428 1.00 78.62 107 ARG A CA 1
ATOM 637 C C . ARG A 1 108 ? 19.480 -11.783 10.166 1.00 69.15 107 ARG A C 1
ATOM 638 O O . ARG A 1 108 ? 18.594 -11.499 10.975 1.00 59.07 107 ARG A O 1
ATOM 646 N N . ILE A 1 109 ? 20.485 -10.963 9.876 1.00 64.89 108 ILE A N 1
ATOM 647 C CA . ILE A 1 109 ? 20.632 -9.667 10.528 1.00 65.33 108 ILE A CA 1
ATOM 648 C C . ILE A 1 109 ? 20.696 -8.525 9.522 1.00 63.59 108 ILE A C 1
ATOM 649 O O . ILE A 1 109 ? 21.434 -8.592 8.542 1.00 71.09 108 ILE A O 1
ATOM 654 N N . ILE A 1 110 ? 19.921 -7.475 9.766 1.00 63.80 109 ILE A N 1
ATOM 655 C CA . ILE A 1 110 ? 20.083 -6.237 9.017 1.00 66.89 109 ILE A CA 1
ATOM 656 C C . ILE A 1 110 ? 20.395 -5.082 9.966 1.00 67.43 109 ILE A C 1
ATOM 657 O O . ILE A 1 110 ? 19.744 -4.920 10.999 1.00 68.18 109 ILE A O 1
ATOM 662 N N . TYR A 1 111 ? 21.417 -4.303 9.627 1.00 63.90 110 TYR A N 1
ATOM 663 C CA . TYR A 1 111 ? 21.749 -3.113 10.397 1.00 61.33 110 TYR A CA 1
ATOM 664 C C . TYR A 1 111 ? 20.959 -1.926 9.843 1.00 60.83 110 TYR A C 1
ATOM 665 O O . TYR A 1 111 ? 21.333 -1.347 8.824 1.00 62.88 110 TYR A O 1
ATOM 674 N N . ALA A 1 112 ? 19.866 -1.569 10.512 1.00 59.43 111 ALA A N 1
ATOM 675 C CA . ALA A 1 112 ? 18.966 -0.539 9.991 1.00 66.03 111 ALA A CA 1
ATOM 676 C C . ALA A 1 112 ? 18.793 0.671 10.910 1.00 73.42 111 ALA A C 1
ATOM 677 O O . ALA A 1 112 ? 17.671 1.060 11.236 1.00 79.60 111 ALA A O 1
ATOM 679 N N . ASN A 1 113 ? 19.907 1.267 11.315 1.00 74.11 112 ASN A N 1
ATOM 680 C CA . ASN A 1 113 ? 19.882 2.480 12.119 1.00 78.72 112 ASN A CA 1
ATOM 681 C C . ASN A 1 113 ? 19.874 3.704 11.204 1.00 80.22 112 ASN A C 1
ATOM 682 O O . ASN A 1 113 ? 20.738 3.831 10.336 1.00 81.96 112 ASN A O 1
ATOM 687 N N . PRO A 1 114 ? 18.892 4.604 11.386 1.00 79.47 113 PRO A N 1
ATOM 688 C CA . PRO A 1 114 ? 18.767 5.814 10.560 1.00 75.51 113 PRO A CA 1
ATOM 689 C C . PRO A 1 114 ? 20.005 6.708 10.587 1.00 80.90 113 PRO A C 1
ATOM 690 O O . PRO A 1 114 ? 20.225 7.476 9.652 1.00 90.97 113 PRO A O 1
ATOM 694 N N . CYS A 1 115 ? 20.800 6.609 11.645 1.00 83.89 114 CYS A N 1
ATOM 695 C CA . CYS A 1 115 ? 22.041 7.368 11.732 1.00 88.80 114 CYS A CA 1
ATOM 696 C C . CYS A 1 115 ? 23.149 6.510 12.328 1.00 87.36 114 CYS A C 1
ATOM 697 O O . CYS A 1 115 ? 23.148 6.221 13.525 1.00 93.92 114 CYS A O 1
ATOM 700 N N . LYS A 1 116 ? 24.091 6.104 11.484 1.00 81.33 115 LYS A N 1
ATOM 701 C CA . LYS A 1 116 ? 25.177 5.230 11.903 1.00 79.08 115 LYS A CA 1
ATOM 702 C C . LYS A 1 116 ? 26.486 6.003 12.026 1.00 82.64 115 LYS A C 1
ATOM 703 O O . LYS A 1 116 ? 26.720 6.962 11.291 1.00 81.57 115 LYS A O 1
ATOM 709 N N . GLN A 1 117 ? 27.337 5.583 12.956 1.00 88.64 116 GLN A N 1
ATOM 710 C CA . GLN A 1 117 ? 28.678 6.148 13.068 1.00 96.09 116 GLN A CA 1
ATOM 711 C C . GLN A 1 117 ? 29.694 5.207 12.432 1.00 95.16 116 GLN A C 1
ATOM 712 O O . GLN A 1 117 ? 29.402 4.030 12.209 1.00 94.49 116 GLN A O 1
ATOM 718 N N . VAL A 1 118 ? 30.880 5.732 12.141 1.00 93.03 117 VAL A N 1
ATOM 719 C CA . VAL A 1 118 ? 31.937 4.959 11.494 1.00 92.35 117 VAL A CA 1
ATOM 720 C C . VAL A 1 118 ? 32.285 3.699 12.282 1.00 91.58 117 VAL A C 1
ATOM 721 O O . VAL A 1 118 ? 32.432 2.622 11.708 1.00 91.10 117 VAL A O 1
ATOM 725 N N . SER A 1 119 ? 32.397 3.838 13.600 1.00 91.96 118 SER A N 1
ATOM 726 C CA . SER A 1 119 ? 32.750 2.715 14.465 1.00 94.02 118 SER A CA 1
ATOM 727 C C . SER A 1 119 ? 31.692 1.612 14.444 1.00 90.12 118 SER A C 1
ATOM 728 O O . SER A 1 119 ? 32.020 0.424 14.487 1.00 88.98 118 SER A O 1
ATOM 731 N N . GLN A 1 120 ? 30.427 2.015 14.377 1.00 89.01 119 GLN A N 1
ATOM 732 C CA . GLN A 1 120 ? 29.309 1.077 14.333 1.00 87.51 119 GLN A CA 1
ATOM 733 C C . GLN A 1 120 ? 29.405 0.208 13.085 1.00 79.09 119 GLN A C 1
ATOM 734 O O . GLN A 1 120 ? 29.420 -1.030 13.156 1.00 74.96 119 GLN A O 1
ATOM 740 N N . ILE A 1 121 ? 29.471 0.885 11.943 1.00 73.14 120 ILE A N 1
ATOM 741 C CA . ILE A 1 121 ? 29.595 0.249 10.642 1.00 72.04 120 ILE A CA 1
ATOM 742 C C . ILE A 1 121 ? 30.838 -0.637 10.596 1.00 79.45 120 ILE A C 1
ATOM 743 O O . ILE A 1 121 ? 30.819 -1.724 10.014 1.00 77.89 120 ILE A O 1
ATOM 748 N N . LYS A 1 122 ? 31.910 -0.169 11.228 1.00 84.19 121 LYS A N 1
ATOM 749 C CA . LYS A 1 122 ? 33.150 -0.931 11.321 1.00 89.03 121 LYS A CA 1
ATOM 750 C C . LYS A 1 122 ? 32.916 -2.244 12.056 1.00 82.02 121 LYS A C 1
ATOM 751 O O . LYS A 1 122 ? 33.382 -3.301 11.620 1.00 80.87 121 LYS A O 1
ATOM 757 N N . TYR A 1 123 ? 32.188 -2.171 13.168 1.00 77.66 122 TYR A N 1
ATOM 758 C CA . TYR A 1 123 ? 31.863 -3.366 13.940 1.00 83.22 122 TYR A CA 1
ATOM 759 C C . TYR A 1 123 ? 31.029 -4.330 13.109 1.00 86.55 122 TYR A C 1
ATOM 760 O O . TYR A 1 123 ? 31.222 -5.546 13.176 1.00 88.66 122 TYR A O 1
ATOM 769 N N . ALA A 1 124 ? 30.099 -3.783 12.330 1.00 81.43 123 ALA A N 1
ATOM 770 C CA . ALA A 1 124 ? 29.272 -4.607 11.451 1.00 79.07 123 ALA A CA 1
ATOM 771 C C . ALA A 1 124 ? 30.117 -5.324 10.398 1.00 76.85 123 ALA A C 1
ATOM 772 O O . ALA A 1 124 ? 29.904 -6.504 10.108 1.00 67.60 123 ALA A O 1
ATOM 774 N N . ALA A 1 125 ? 31.077 -4.603 9.829 1.00 80.95 124 ALA A N 1
ATOM 775 C CA . ALA A 1 125 ? 31.944 -5.162 8.801 1.00 89.02 124 ALA A CA 1
ATOM 776 C C . ALA A 1 125 ? 32.836 -6.257 9.375 1.00 93.95 124 ALA A C 1
ATOM 777 O O . ALA A 1 125 ? 33.032 -7.300 8.752 1.00 95.47 124 ALA A O 1
ATOM 779 N N . ASN A 1 126 ? 33.371 -6.017 10.568 1.00 91.15 125 ASN A N 1
ATOM 780 C CA . ASN A 1 126 ? 34.267 -6.978 11.200 1.00 92.88 125 ASN A CA 1
ATOM 781 C C . ASN A 1 126 ? 33.558 -8.250 11.660 1.00 92.98 125 ASN A C 1
ATOM 782 O O . ASN A 1 126 ? 34.180 -9.305 11.773 1.00 97.53 125 ASN A O 1
ATOM 787 N N . ASN A 1 127 ? 32.257 -8.152 11.914 1.00 89.01 126 ASN A N 1
ATOM 788 C CA . ASN A 1 127 ? 31.502 -9.286 12.445 1.00 82.85 126 ASN A CA 1
ATOM 789 C C . ASN A 1 127 ? 30.562 -9.978 11.453 1.00 77.53 126 ASN A C 1
ATOM 790 O O . ASN A 1 127 ? 29.645 -10.694 11.857 1.00 73.52 126 ASN A O 1
ATOM 795 N N . GLY A 1 128 ? 30.789 -9.758 10.161 1.00 74.93 127 GLY A N 1
ATOM 796 C CA . GLY A 1 128 ? 30.100 -10.508 9.124 1.00 78.83 127 GLY A CA 1
ATOM 797 C C . GLY A 1 128 ? 28.743 -9.993 8.670 1.00 83.21 127 GLY A C 1
ATOM 798 O O . GLY A 1 128 ? 28.122 -10.582 7.785 1.00 88.00 127 GLY A O 1
ATOM 799 N N . VAL A 1 129 ? 28.276 -8.900 9.261 1.00 76.48 128 VAL A N 1
ATOM 800 C CA . VAL A 1 129 ? 26.964 -8.365 8.911 1.00 77.65 128 VAL A CA 1
ATOM 801 C C . VAL A 1 129 ? 26.998 -7.653 7.558 1.00 80.58 128 VAL A C 1
ATOM 802 O O . VAL A 1 129 ? 27.732 -6.682 7.376 1.00 79.46 128 VAL A O 1
ATOM 806 N N . GLN A 1 130 ? 26.199 -8.141 6.614 1.00 83.36 129 GLN A N 1
ATOM 807 C CA . GLN A 1 130 ? 26.225 -7.627 5.246 1.00 89.86 129 GLN A CA 1
ATOM 808 C C . GLN A 1 130 ? 25.149 -6.575 4.984 1.00 83.51 129 GLN A C 1
ATOM 809 O O . GLN A 1 130 ? 25.453 -5.460 4.554 1.00 77.94 129 GLN A O 1
ATOM 815 N N . MET A 1 131 ? 23.895 -6.939 5.234 1.00 78.44 130 MET A N 1
ATOM 816 C CA . MET A 1 131 ? 22.770 -6.049 4.960 1.00 73.30 130 MET A CA 1
ATOM 817 C C . MET A 1 131 ? 22.779 -4.819 5.857 1.00 75.33 130 MET A C 1
ATOM 818 O O . MET A 1 131 ? 22.867 -4.921 7.080 1.00 76.09 130 MET A O 1
ATOM 823 N N . MET A 1 132 ? 22.676 -3.654 5.230 1.00 78.03 131 MET A N 1
ATOM 824 C CA . MET A 1 132 ? 22.782 -2.385 5.929 1.00 73.55 131 MET A CA 1
ATOM 825 C C . MET A 1 132 ? 21.999 -1.309 5.178 1.00 69.64 131 MET A C 1
ATOM 826 O O . MET A 1 132 ? 21.988 -1.284 3.947 1.00 71.57 131 MET A O 1
ATOM 831 N N . THR A 1 133 ? 21.340 -0.425 5.919 1.00 59.39 132 THR A N 1
ATOM 832 C CA . THR A 1 133 ? 20.541 0.626 5.301 1.00 54.35 132 THR A CA 1
ATOM 833 C C . THR A 1 133 ? 21.292 1.944 5.179 1.00 55.63 132 THR A C 1
ATOM 834 O O . THR A 1 133 ? 22.329 2.149 5.810 1.00 61.27 132 THR A O 1
ATOM 838 N N . PHE A 1 134 ? 20.754 2.829 4.350 1.00 55.70 133 PHE A N 1
ATOM 839 C CA . PHE A 1 134 ? 21.283 4.175 4.182 1.00 60.35 133 PHE A CA 1
ATOM 840 C C . PHE A 1 134 ? 20.233 5.003 3.457 1.00 62.15 133 PHE A C 1
ATOM 841 O O . PHE A 1 134 ? 19.437 4.466 2.682 1.00 61.55 133 PHE A O 1
ATOM 849 N N . ASP A 1 135 ? 20.216 6.304 3.720 1.00 61.12 134 ASP A N 1
ATOM 850 C CA . ASP A 1 135 ? 19.247 7.189 3.085 1.00 63.62 134 ASP A CA 1
ATOM 851 C C . ASP A 1 135 ? 19.901 8.506 2.689 1.00 63.01 134 ASP A C 1
ATOM 852 O O . ASP A 1 135 ? 19.238 9.426 2.214 1.00 61.28 134 ASP A O 1
ATOM 857 N N . SER A 1 136 ? 21.213 8.579 2.880 1.00 63.94 135 SER A N 1
ATOM 858 C CA . SER A 1 136 ? 21.937 9.833 2.754 1.00 66.02 135 SER A CA 1
ATOM 859 C C . SER A 1 136 ? 23.323 9.616 2.166 1.00 71.57 135 SER A C 1
ATOM 860 O O . SER A 1 136 ? 23.854 8.505 2.197 1.00 71.84 135 SER A O 1
ATOM 863 N N . GLU A 1 137 ? 23.911 10.685 1.639 1.00 72.01 136 GLU A N 1
ATOM 864 C CA . GLU A 1 137 ? 25.248 10.606 1.065 1.00 74.98 136 GLU A CA 1
ATOM 865 C C . GLU A 1 137 ? 26.312 10.455 2.147 1.00 78.19 136 GLU A C 1
ATOM 866 O O . GLU A 1 137 ? 27.359 9.861 1.908 1.00 84.83 136 GLU A O 1
ATOM 872 N N . VAL A 1 138 ? 26.049 10.997 3.334 1.00 76.54 137 VAL A N 1
ATOM 873 C CA . VAL A 1 138 ? 27.000 10.881 4.435 1.00 80.31 137 VAL A CA 1
ATOM 874 C C . VAL A 1 138 ? 27.113 9.432 4.908 1.00 86.51 137 VAL A C 1
ATOM 875 O O . VAL A 1 138 ? 28.218 8.914 5.099 1.00 89.00 137 VAL A O 1
ATOM 879 N N . GLU A 1 139 ? 25.963 8.781 5.072 1.00 87.14 138 GLU A N 1
ATOM 880 C CA . GLU A 1 139 ? 25.910 7.385 5.479 1.00 86.13 138 GLU A CA 1
ATOM 881 C C . GLU A 1 139 ? 26.580 6.532 4.414 1.00 88.85 138 GLU A C 1
ATOM 882 O O . GLU A 1 139 ? 27.272 5.563 4.723 1.00 93.16 138 GLU A O 1
ATOM 888 N N . LEU A 1 140 ? 26.374 6.915 3.158 1.00 87.02 139 LEU A N 1
ATOM 889 C CA . LEU A 1 140 ? 26.948 6.208 2.021 1.00 86.99 139 LEU A CA 1
ATOM 890 C C . LEU A 1 140 ? 28.468 6.296 2.014 1.00 89.84 139 LEU A C 1
ATOM 891 O O . LEU A 1 140 ? 29.152 5.288 1.845 1.00 94.42 139 LEU A O 1
ATOM 896 N N . MET A 1 141 ? 28.991 7.505 2.194 1.00 92.26 140 MET A N 1
ATOM 897 C CA . MET A 1 141 ? 30.435 7.716 2.205 1.00 100.24 140 MET A CA 1
ATOM 898 C C . MET A 1 141 ? 31.075 7.026 3.404 1.00 100.36 140 MET A C 1
ATOM 899 O O . MET A 1 141 ? 32.196 6.522 3.314 1.00 103.08 140 MET A O 1
ATOM 904 N N . LYS A 1 142 ? 30.355 6.998 4.523 1.00 93.81 141 LYS A N 1
ATOM 905 C CA . LYS A 1 142 ? 30.829 6.284 5.703 1.00 90.74 141 LYS A CA 1
ATOM 906 C C . LYS A 1 142 ? 30.879 4.775 5.452 1.00 93.25 141 LYS A C 1
ATOM 907 O O . LYS A 1 142 ? 31.820 4.098 5.869 1.00 98.60 141 LYS A O 1
ATOM 913 N N . VAL A 1 143 ? 29.868 4.258 4.761 1.00 89.38 142 VAL A N 1
ATOM 914 C CA . VAL A 1 143 ? 29.833 2.847 4.389 1.00 88.86 142 VAL A CA 1
ATOM 915 C C . VAL A 1 143 ? 30.976 2.493 3.439 1.00 97.36 142 VAL A C 1
ATOM 916 O O . VAL A 1 143 ? 31.637 1.468 3.600 1.00 104.65 142 VAL A O 1
ATOM 920 N N . ALA A 1 144 ? 31.215 3.352 2.455 1.00 96.31 143 ALA A N 1
ATOM 921 C CA . ALA A 1 144 ? 32.332 3.158 1.540 1.00 101.95 143 ALA A CA 1
ATOM 922 C C . ALA A 1 144 ? 33.651 3.242 2.299 1.00 105.14 143 ALA A C 1
ATOM 923 O O . ALA A 1 144 ? 34.648 2.637 1.907 1.00 106.68 143 ALA A O 1
ATOM 925 N N . ARG A 1 145 ? 33.642 3.991 3.396 1.00 108.75 144 ARG A N 1
ATOM 926 C CA . ARG A 1 145 ? 34.839 4.197 4.201 1.00 115.62 144 ARG A CA 1
ATOM 927 C C . ARG A 1 145 ? 35.189 2.982 5.061 1.00 109.13 144 ARG A C 1
ATOM 928 O O . ARG A 1 145 ? 36.347 2.567 5.116 1.00 107.50 144 ARG A O 1
ATOM 936 N N . ALA A 1 146 ? 34.188 2.412 5.725 1.00 103.16 145 ALA A N 1
ATOM 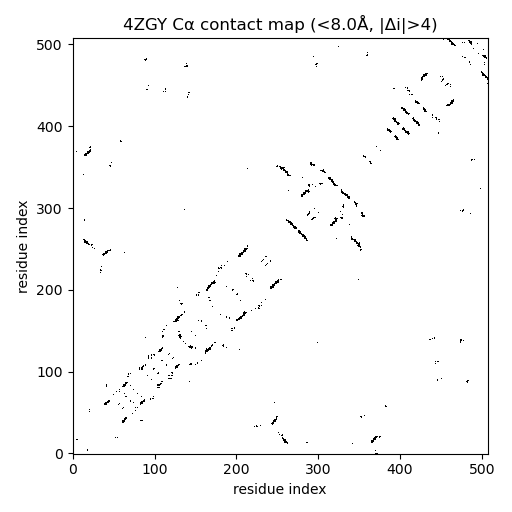937 C CA . ALA A 1 146 ? 34.434 1.364 6.715 1.00 101.45 145 ALA A CA 1
ATOM 938 C C . ALA A 1 146 ? 33.984 -0.031 6.284 1.00 95.65 145 ALA A C 1
ATOM 939 O O . ALA A 1 146 ? 34.559 -1.032 6.711 1.00 98.07 145 ALA A O 1
ATOM 941 N N . HIS A 1 147 ? 32.955 -0.099 5.448 1.00 87.43 146 HIS A N 1
ATOM 942 C CA . HIS A 1 147 ? 32.399 -1.388 5.052 1.00 84.04 146 HIS A CA 1
ATOM 943 C C . HIS A 1 147 ? 32.129 -1.487 3.551 1.00 85.94 146 HIS A C 1
ATOM 944 O O . HIS A 1 147 ? 30.973 -1.508 3.126 1.00 79.43 146 HIS A O 1
ATOM 951 N N . PRO A 1 148 ? 33.195 -1.553 2.738 1.00 88.43 147 PRO A N 1
ATOM 952 C CA . PRO A 1 148 ? 32.979 -1.842 1.319 1.00 90.72 147 PRO A CA 1
ATOM 953 C C . PRO A 1 148 ? 32.495 -3.278 1.169 1.00 97.07 147 PRO A C 1
ATOM 954 O O . PRO A 1 148 ? 32.608 -4.053 2.119 1.00 104.74 147 PRO A O 1
ATOM 958 N N . LYS A 1 149 ? 31.954 -3.618 0.003 1.00 95.27 148 LYS A N 1
ATOM 959 C CA . LYS A 1 149 ? 31.398 -4.950 -0.245 1.00 96.42 148 LYS A CA 1
ATOM 960 C C . LYS A 1 149 ? 30.211 -5.263 0.671 1.00 88.30 148 LYS A C 1
ATOM 961 O O . LYS A 1 149 ? 29.800 -6.416 0.799 1.00 90.88 148 LYS A O 1
ATOM 967 N N . ALA A 1 150 ? 29.667 -4.228 1.305 1.00 76.60 149 ALA A N 1
ATOM 968 C CA . ALA A 1 150 ? 28.435 -4.352 2.069 1.00 72.90 149 ALA A CA 1
ATOM 969 C C . ALA A 1 150 ? 27.245 -4.326 1.124 1.00 71.83 149 ALA A C 1
ATOM 970 O O . ALA A 1 150 ? 27.309 -3.727 0.050 1.00 74.98 149 ALA A O 1
ATOM 972 N N . LYS A 1 151 ? 26.157 -4.975 1.520 1.00 72.40 150 LYS A N 1
ATOM 973 C CA . LYS A 1 151 ? 24.957 -4.991 0.695 1.00 75.67 150 LYS A CA 1
ATOM 974 C C . LYS A 1 151 ? 23.999 -3.906 1.158 1.00 72.33 150 LYS A C 1
ATOM 975 O O . LYS A 1 151 ? 23.253 -4.085 2.121 1.00 70.47 150 LYS A O 1
ATOM 981 N N . LEU A 1 152 ? 24.035 -2.772 0.466 1.00 68.50 151 LEU A N 1
ATOM 982 C CA . LEU A 1 152 ? 23.273 -1.604 0.881 1.00 65.39 151 LEU A CA 1
ATOM 983 C C . LEU A 1 152 ? 21.810 -1.663 0.466 1.00 63.95 151 LEU A C 1
ATOM 984 O O . LEU A 1 152 ? 21.479 -2.073 -0.647 1.00 65.53 151 LEU A O 1
ATOM 989 N N . VAL A 1 153 ? 20.946 -1.248 1.385 1.00 59.31 152 VAL A N 1
ATOM 990 C CA . VAL A 1 153 ? 19.517 -1.159 1.142 1.00 57.30 152 VAL A CA 1
ATOM 991 C C . VAL A 1 153 ? 19.103 0.294 1.289 1.00 54.69 152 VAL A C 1
ATOM 992 O O . VAL A 1 153 ? 19.157 0.854 2.384 1.00 47.11 152 VAL A O 1
ATOM 996 N N . LEU A 1 154 ? 18.698 0.906 0.183 1.00 55.97 153 LEU A N 1
ATOM 997 C CA . LEU A 1 154 ? 18.353 2.323 0.178 1.00 56.72 153 LEU A CA 1
ATOM 998 C C . LEU A 1 154 ? 16.999 2.584 0.830 1.00 55.92 153 LEU A C 1
ATOM 999 O O . LEU A 1 154 ? 15.973 2.092 0.364 1.00 62.39 153 LEU A O 1
ATOM 1004 N N . ARG A 1 155 ? 16.997 3.364 1.908 1.00 53.66 154 ARG A N 1
ATOM 1005 C CA . ARG A 1 155 ? 15.747 3.704 2.584 1.00 54.31 154 ARG A CA 1
ATOM 1006 C C . ARG A 1 155 ? 15.055 4.925 1.974 1.00 51.67 154 ARG A C 1
ATOM 1007 O O . ARG A 1 155 ? 15.640 6.004 1.884 1.00 48.73 154 ARG A O 1
ATOM 1015 N N . ILE A 1 156 ? 13.803 4.749 1.563 1.00 51.78 155 ILE A N 1
ATOM 1016 C CA . ILE A 1 156 ? 13.041 5.834 0.952 1.00 53.13 155 ILE A CA 1
ATOM 1017 C C . ILE A 1 156 ? 12.035 6.424 1.931 1.00 52.63 155 ILE A C 1
ATOM 1018 O O . ILE A 1 156 ? 11.599 5.758 2.866 1.00 56.59 155 ILE A O 1
ATOM 1023 N N . ALA A 1 157 ? 11.673 7.682 1.710 1.00 52.76 156 ALA A N 1
ATOM 1024 C CA . ALA A 1 157 ? 10.732 8.372 2.578 1.00 53.49 156 ALA A CA 1
ATOM 1025 C C . ALA A 1 157 ? 9.304 7.902 2.326 1.00 58.75 156 ALA A C 1
ATOM 1026 O O . ALA A 1 157 ? 9.003 7.348 1.272 1.00 59.81 156 ALA A O 1
ATOM 1028 N N . THR A 1 158 ? 8.433 8.117 3.306 1.00 62.35 157 THR A N 1
ATOM 1029 C CA . THR A 1 158 ? 7.013 7.826 3.153 1.00 61.97 157 THR A CA 1
ATOM 1030 C C . THR A 1 158 ? 6.195 9.080 3.431 1.00 72.17 157 THR A C 1
ATOM 1031 O O . THR A 1 158 ? 6.699 10.033 4.020 1.00 74.92 157 THR A O 1
ATOM 1035 N N . ASP A 1 159 ? 4.938 9.081 2.997 1.00 86.56 158 ASP A N 1
ATOM 1036 C CA . ASP A 1 159 ? 4.077 10.249 3.162 1.00 97.57 158 ASP A CA 1
ATOM 1037 C C . ASP A 1 159 ? 3.711 10.471 4.627 1.00 96.56 158 ASP A C 1
ATOM 1038 O O . ASP A 1 159 ? 3.130 9.599 5.273 1.00 87.48 158 ASP A O 1
ATOM 1043 N N . ASP A 1 160 ? 4.057 11.645 5.142 1.00 108.26 159 ASP A N 1
ATOM 1044 C CA . ASP A 1 160 ? 3.809 11.976 6.541 1.00 120.12 159 ASP A CA 1
ATOM 1045 C C . ASP A 1 160 ? 2.406 12.554 6.721 1.00 122.90 159 ASP A C 1
ATOM 1046 O O . ASP A 1 160 ? 2.243 13.662 7.234 1.00 126.32 159 ASP A O 1
ATOM 1051 N N . SER A 1 161 ? 1.404 11.791 6.290 1.00 121.49 160 SER A N 1
ATOM 1052 C CA . SER A 1 161 ? 0.003 12.208 6.343 1.00 118.03 160 SER A CA 1
ATOM 1053 C C . SER A 1 161 ? -0.235 13.557 5.666 1.00 110.93 160 SER A C 1
ATOM 1054 O O . SER A 1 161 ? 0.027 13.720 4.475 1.00 103.67 160 SER A O 1
ATOM 1057 N N . CYS A 1 165 ? 2.016 11.949 15.634 1.00 120.06 164 CYS A N 1
ATOM 1058 C CA . CYS A 1 165 ? 2.498 10.873 14.776 1.00 121.47 164 CYS A CA 1
ATOM 1059 C C . CYS A 1 165 ? 3.646 11.342 13.885 1.00 119.92 164 CYS A C 1
ATOM 1060 O O . CYS A 1 165 ? 4.572 10.582 13.599 1.00 120.93 164 CYS A O 1
ATOM 1063 N N . ARG A 1 166 ? 3.577 12.598 13.452 1.00 111.70 165 ARG A N 1
ATOM 1064 C CA . ARG A 1 166 ? 4.585 13.167 12.562 1.00 103.04 165 ARG A CA 1
ATOM 1065 C C . ARG A 1 166 ? 5.938 13.309 13.253 1.00 95.96 165 ARG A C 1
ATOM 1066 O O . ARG A 1 166 ? 6.037 13.202 14.475 1.00 95.72 165 ARG A O 1
ATOM 1068 N N . LEU A 1 167 ? 6.978 13.551 12.461 1.00 87.15 166 LEU A N 1
ATOM 1069 C CA . LEU A 1 167 ? 8.325 13.733 12.992 1.00 73.94 166 LEU A CA 1
ATOM 1070 C C . LEU A 1 167 ? 8.856 15.119 12.643 1.00 76.26 166 LEU A C 1
ATOM 1071 O O . LEU A 1 167 ? 8.369 15.764 11.715 1.00 76.52 166 LEU A O 1
ATOM 1076 N N . SER A 1 168 ? 9.858 15.569 13.390 1.00 83.46 167 SER A N 1
ATOM 1077 C CA . SER A 1 168 ? 10.386 16.922 13.240 1.00 87.57 167 SER A CA 1
ATOM 1078 C C . SER A 1 168 ? 11.422 17.009 12.127 1.00 86.52 167 SER A C 1
ATOM 1079 O O . SER A 1 168 ? 11.853 18.098 11.745 1.00 89.44 167 SER A O 1
ATOM 1082 N N . VAL A 1 169 ? 11.814 15.852 11.610 1.00 80.35 168 VAL A N 1
ATOM 1083 C CA . VAL A 1 169 ? 12.885 15.759 10.631 1.00 69.41 168 VAL A CA 1
ATOM 1084 C C . VAL A 1 169 ? 12.549 14.673 9.616 1.00 68.41 168 VAL A C 1
ATOM 1085 O O . VAL A 1 169 ? 12.033 13.617 9.982 1.00 68.39 168 VAL A O 1
ATOM 1089 N N . LYS A 1 170 ? 12.829 14.941 8.343 1.00 76.12 169 LYS A N 1
ATOM 1090 C CA . LYS A 1 170 ? 12.539 13.998 7.266 1.00 78.26 169 LYS A CA 1
ATOM 1091 C C . LYS A 1 170 ? 13.465 12.783 7.307 1.00 70.17 169 LYS A C 1
ATOM 1092 O O . LYS A 1 170 ? 14.689 12.924 7.315 1.00 73.90 169 LYS A O 1
ATOM 1098 N N . PHE A 1 171 ? 12.875 11.592 7.336 1.00 62.23 170 PHE A N 1
ATOM 1099 C CA . PHE A 1 171 ? 13.644 10.350 7.301 1.00 60.40 170 PHE A CA 1
ATOM 1100 C C . PHE A 1 171 ? 13.442 9.622 5.978 1.00 56.25 170 PHE A C 1
ATOM 1101 O O . PHE A 1 171 ? 12.313 9.477 5.504 1.00 56.93 170 PHE A O 1
ATOM 1109 N N . GLY A 1 172 ? 14.538 9.153 5.391 1.00 49.45 171 GLY A N 1
ATOM 1110 C CA . GLY A 1 172 ? 14.474 8.437 4.132 1.00 48.61 171 GLY A CA 1
ATOM 1111 C C . GLY A 1 172 ? 14.659 9.361 2.943 1.00 61.48 171 GLY A C 1
ATOM 1112 O O . GLY A 1 172 ? 14.390 10.561 3.023 1.00 61.27 171 GLY A O 1
ATOM 1113 N N . ALA A 1 173 ? 15.116 8.798 1.832 1.00 62.84 172 ALA A N 1
ATOM 1114 C CA . ALA A 1 173 ? 15.411 9.589 0.648 1.00 63.87 172 ALA A CA 1
ATOM 1115 C C . ALA A 1 173 ? 14.170 9.841 -0.196 1.00 60.95 172 ALA A C 1
ATOM 1116 O O . ALA A 1 173 ? 13.286 8.991 -0.283 1.00 60.66 172 ALA A O 1
ATOM 1118 N N . THR A 1 174 ? 14.109 11.019 -0.807 1.00 52.53 173 THR A N 1
ATOM 1119 C CA . THR A 1 174 ? 13.115 11.289 -1.836 1.00 55.05 173 THR A CA 1
ATOM 1120 C C . THR A 1 174 ? 13.512 10.521 -3.093 1.00 62.92 173 THR A C 1
ATOM 1121 O O . THR A 1 174 ? 14.617 9.981 -3.174 1.00 60.95 173 THR A O 1
ATOM 1125 N N . LEU A 1 175 ? 12.617 10.474 -4.073 1.00 64.18 174 LEU A N 1
ATOM 1126 C CA . LEU A 1 175 ? 12.894 9.765 -5.317 1.00 62.47 174 LEU A CA 1
ATOM 1127 C C . LEU A 1 175 ? 14.105 10.350 -6.048 1.00 66.66 174 LEU A C 1
ATOM 1128 O O . LEU A 1 175 ? 14.977 9.614 -6.526 1.00 76.20 174 LEU A O 1
ATOM 1133 N N . ARG A 1 176 ? 14.153 11.677 -6.117 1.00 61.29 175 ARG A N 1
ATOM 1134 C CA . ARG A 1 176 ? 15.252 12.389 -6.762 1.00 70.84 175 ARG A CA 1
ATOM 1135 C C . ARG A 1 176 ? 16.568 12.052 -6.070 1.00 69.95 175 ARG A C 1
ATOM 1136 O O . ARG A 1 176 ? 17.559 11.648 -6.709 1.00 79.37 175 ARG A O 1
ATOM 1144 N N . THR A 1 177 ? 16.558 12.213 -4.752 1.00 66.71 176 THR A N 1
ATOM 1145 C CA . THR A 1 177 ? 17.694 11.860 -3.919 1.00 69.61 176 THR A CA 1
ATOM 1146 C C . THR A 1 177 ? 18.061 10.395 -4.116 1.00 67.83 176 THR A C 1
ATOM 1147 O O . THR A 1 177 ? 19.235 10.063 -4.185 1.00 70.39 176 THR A O 1
ATOM 1151 N N . SER A 1 178 ? 17.056 9.528 -4.219 1.00 60.37 177 SER A N 1
ATOM 1152 C CA . SER A 1 178 ? 17.297 8.100 -4.428 1.00 58.38 177 SER A CA 1
ATOM 1153 C C . SER A 1 178 ? 18.097 7.848 -5.702 1.00 68.14 177 SER A C 1
ATOM 1154 O O . SER A 1 178 ? 19.065 7.082 -5.694 1.00 68.00 177 SER A O 1
ATOM 1157 N N . ARG A 1 179 ? 17.696 8.501 -6.791 1.00 68.68 178 ARG A N 1
ATOM 1158 C CA . ARG A 1 179 ? 18.421 8.376 -8.052 1.00 75.31 178 ARG A CA 1
ATOM 1159 C C . ARG A 1 179 ? 19.863 8.857 -7.903 1.00 74.81 178 ARG A C 1
ATOM 1160 O O . ARG A 1 179 ? 20.813 8.154 -8.288 1.00 79.02 178 ARG A O 1
ATOM 1162 N N . LEU A 1 180 ? 20.025 10.049 -7.332 1.00 71.97 179 LEU A N 1
ATOM 1163 C CA . LEU A 1 180 ? 21.364 10.607 -7.133 1.00 69.84 179 LEU A CA 1
ATOM 1164 C C . LEU A 1 180 ? 22.259 9.692 -6.292 1.00 68.26 179 LEU A C 1
ATOM 1165 O O . LEU A 1 180 ? 23.448 9.543 -6.572 1.00 68.57 179 LEU A O 1
ATOM 1170 N N . LEU A 1 181 ? 21.674 9.079 -5.269 1.00 67.57 180 LEU A N 1
ATOM 1171 C CA . LEU A 1 181 ? 22.397 8.185 -4.372 1.00 64.51 180 LEU A CA 1
ATOM 1172 C C . LEU A 1 181 ? 22.766 6.885 -5.067 1.00 70.99 180 LEU A C 1
ATOM 1173 O O . LEU A 1 181 ? 23.811 6.308 -4.786 1.00 68.04 180 LEU A O 1
ATOM 1178 N N . LEU A 1 182 ? 21.893 6.413 -5.952 1.00 68.84 181 LEU A N 1
ATOM 1179 C CA . LEU A 1 182 ? 22.194 5.222 -6.736 1.00 75.46 181 LEU A CA 1
ATOM 1180 C C . LEU A 1 182 ? 23.406 5.482 -7.615 1.00 76.56 181 LEU A C 1
ATOM 1181 O O . LEU A 1 182 ? 24.369 4.701 -7.619 1.00 75.07 181 LEU A O 1
ATOM 1186 N N . GLU A 1 183 ? 23.356 6.591 -8.350 1.00 74.13 182 GLU A N 1
ATOM 1187 C CA . GLU A 1 183 ? 24.479 6.979 -9.196 1.00 81.85 182 GLU A CA 1
ATOM 1188 C C . GLU A 1 183 ? 25.768 7.143 -8.386 1.00 81.94 182 GLU A C 1
ATOM 1189 O O . GLU A 1 183 ? 26.834 6.689 -8.804 1.00 83.17 182 GLU A O 1
ATOM 1195 N N . ARG A 1 184 ? 25.660 7.772 -7.219 1.00 79.19 183 ARG A N 1
ATOM 1196 C CA . ARG A 1 184 ? 26.811 7.960 -6.340 1.00 81.79 183 ARG A CA 1
ATOM 1197 C C . ARG A 1 184 ? 27.360 6.625 -5.839 1.00 82.76 183 ARG A C 1
ATOM 1198 O O . ARG A 1 184 ? 28.564 6.472 -5.638 1.00 88.73 183 ARG A O 1
ATOM 1206 N N . ALA A 1 185 ? 26.467 5.662 -5.639 1.00 76.86 184 ALA A N 1
ATOM 1207 C CA . ALA A 1 185 ? 26.843 4.352 -5.127 1.00 74.60 184 ALA A CA 1
ATOM 1208 C C . ALA A 1 185 ? 27.606 3.572 -6.182 1.00 82.33 184 ALA A C 1
ATOM 1209 O O . ALA A 1 185 ? 28.663 3.008 -5.900 1.00 84.08 184 ALA A O 1
ATOM 1211 N N . LYS A 1 186 ? 27.068 3.541 -7.398 1.00 85.08 185 LYS A N 1
ATOM 1212 C CA . LYS A 1 186 ? 27.760 2.889 -8.503 1.00 91.59 185 LYS A CA 1
ATOM 1213 C C . LYS A 1 186 ? 29.095 3.588 -8.742 1.00 92.76 185 LYS A C 1
ATOM 1214 O O . LYS A 1 186 ? 30.083 2.962 -9.124 1.00 89.13 185 LYS A O 1
ATOM 1220 N N . GLU A 1 187 ? 29.109 4.893 -8.499 1.00 96.70 186 GLU A N 1
ATOM 1221 C CA . GLU A 1 187 ? 30.315 5.700 -8.626 1.00 101.83 186 GLU A CA 1
ATOM 1222 C C . GLU A 1 187 ? 31.367 5.290 -7.597 1.00 96.58 186 GLU A C 1
ATOM 1223 O O . GLU A 1 187 ? 32.566 5.348 -7.865 1.00 93.54 186 GLU A O 1
ATOM 1229 N N . LEU A 1 188 ? 30.913 4.873 -6.420 1.00 95.56 187 LEU A N 1
ATOM 1230 C CA . LEU A 1 188 ? 31.821 4.443 -5.360 1.00 93.94 187 LEU A CA 1
ATOM 1231 C C . LEU A 1 188 ? 32.000 2.928 -5.343 1.00 96.94 187 LEU A C 1
ATOM 1232 O O . LEU A 1 188 ? 32.617 2.381 -4.428 1.00 99.40 187 LEU A O 1
ATOM 1237 N N . ASN A 1 189 ? 31.455 2.262 -6.359 1.00 96.19 188 ASN A N 1
ATOM 1238 C CA . ASN A 1 189 ? 31.528 0.806 -6.481 1.00 99.13 188 ASN A CA 1
ATOM 1239 C C . ASN A 1 189 ? 30.929 0.058 -5.284 1.00 94.47 188 ASN A C 1
ATOM 1240 O O . ASN A 1 189 ? 31.411 -1.006 -4.897 1.00 94.23 188 ASN A O 1
ATOM 1245 N N . ILE A 1 190 ? 29.875 0.623 -4.703 1.00 88.51 189 ILE A N 1
ATOM 1246 C CA . ILE A 1 190 ? 29.160 -0.027 -3.611 1.00 83.93 189 ILE A CA 1
ATOM 1247 C C . ILE A 1 190 ? 27.929 -0.750 -4.155 1.00 79.87 189 ILE A C 1
ATOM 1248 O O . ILE A 1 190 ? 27.240 -0.238 -5.038 1.00 79.32 189 ILE A O 1
ATOM 1253 N N . ASP A 1 191 ? 27.655 -1.938 -3.62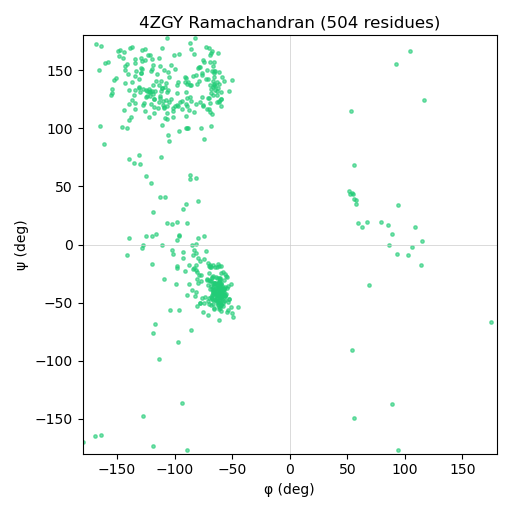7 1.00 78.92 190 ASP A N 1
ATOM 1254 C CA . ASP A 1 191 ? 26.554 -2.758 -4.122 1.00 83.53 190 ASP A CA 1
ATOM 1255 C C . ASP A 1 191 ? 25.227 -2.432 -3.433 1.00 77.76 190 ASP A C 1
ATOM 1256 O O . ASP A 1 191 ? 25.078 -2.634 -2.229 1.00 78.21 190 ASP A O 1
ATOM 1261 N N . VAL A 1 192 ? 24.270 -1.924 -4.205 1.00 73.30 191 VAL A N 1
ATOM 1262 C CA . VAL A 1 192 ? 22.928 -1.659 -3.694 1.00 74.15 191 VAL A CA 1
ATOM 1263 C C . VAL A 1 192 ? 21.980 -2.765 -4.139 1.00 73.11 191 VAL A C 1
ATOM 1264 O O . VAL A 1 192 ? 21.749 -2.948 -5.332 1.00 74.93 191 VAL A O 1
ATOM 1268 N N . VAL A 1 193 ? 21.425 -3.496 -3.179 1.00 67.88 192 VAL A N 1
ATOM 1269 C CA . VAL A 1 193 ? 20.670 -4.703 -3.496 1.00 65.46 192 VAL A CA 1
ATOM 1270 C C . VAL A 1 193 ? 19.170 -4.594 -3.241 1.00 71.36 192 VAL A C 1
ATOM 1271 O O . VAL A 1 193 ? 18.431 -5.552 -3.474 1.00 77.21 192 VAL A O 1
ATOM 1275 N N . GLY A 1 194 ? 18.712 -3.442 -2.765 1.00 65.14 193 GLY A N 1
ATOM 1276 C CA . GLY A 1 194 ? 17.299 -3.293 -2.474 1.00 64.23 193 GLY A CA 1
ATOM 1277 C C . GLY A 1 194 ? 16.839 -1.949 -1.948 1.00 66.54 193 GLY A C 1
ATOM 1278 O O . GLY A 1 194 ? 17.580 -0.965 -1.961 1.00 67.49 193 GLY A O 1
ATOM 1279 N N . VAL A 1 195 ? 15.590 -1.914 -1.490 1.00 60.65 194 VAL A N 1
ATOM 1280 C CA . VAL A 1 195 ? 14.976 -0.690 -0.990 1.00 63.20 194 VAL A CA 1
ATOM 1281 C C . VAL A 1 195 ? 14.191 -0.977 0.289 1.00 63.27 194 VAL A C 1
ATOM 1282 O O . VAL A 1 195 ? 13.534 -2.013 0.402 1.00 68.39 194 VAL A O 1
ATOM 1286 N N . SER A 1 196 ? 14.269 -0.067 1.256 1.00 51.58 195 SER A N 1
ATOM 1287 C CA . SER A 1 196 ? 13.454 -0.172 2.460 1.00 52.07 195 SER A CA 1
ATOM 1288 C C . SER A 1 196 ? 12.701 1.118 2.734 1.00 59.38 195 SER A C 1
ATOM 1289 O O . SER A 1 196 ? 13.080 2.187 2.263 1.00 63.91 195 SER A O 1
ATOM 1292 N N . PHE A 1 197 ? 11.624 1.005 3.500 1.00 56.31 196 PHE A N 1
ATOM 1293 C CA . PHE A 1 197 ? 10.899 2.169 3.983 1.00 50.89 196 PHE A CA 1
ATOM 1294 C C . PHE A 1 197 ? 10.278 1.836 5.331 1.00 47.35 196 PHE A C 1
ATOM 1295 O O . PHE A 1 197 ? 10.219 0.674 5.723 1.00 50.86 196 PHE A O 1
ATOM 1303 N N . HIS A 1 198 ? 9.817 2.856 6.041 1.00 51.35 197 HIS A N 1
ATOM 1304 C CA . HIS A 1 198 ? 9.239 2.652 7.362 1.00 52.49 197 HIS A CA 1
ATOM 1305 C C . HIS A 1 198 ? 8.106 3.635 7.616 1.00 60.79 197 HIS A C 1
ATOM 1306 O O . HIS A 1 198 ? 8.342 4.800 7.938 1.00 64.46 197 HIS A O 1
ATOM 1313 N N . VAL A 1 199 ? 6.878 3.152 7.463 1.00 62.03 198 VAL A N 1
ATOM 1314 C CA . VAL A 1 199 ? 5.690 3.969 7.664 1.00 61.46 198 VAL A CA 1
ATOM 1315 C C . VAL A 1 199 ? 5.595 4.482 9.098 1.00 65.19 198 VAL A C 1
ATOM 1316 O O . VAL A 1 199 ? 5.398 5.675 9.329 1.00 61.32 198 VAL A O 1
ATOM 1320 N N . GLY A 1 200 ? 5.738 3.575 10.059 1.00 69.26 199 GLY A N 1
ATOM 1321 C CA . GLY A 1 200 ? 5.647 3.938 11.461 1.00 69.48 199 GLY A CA 1
ATOM 1322 C C . GLY A 1 200 ? 4.334 3.510 12.089 1.00 76.21 199 GLY A C 1
ATOM 1323 O O . GLY A 1 200 ? 3.383 3.147 11.392 1.00 77.04 199 GLY A O 1
ATOM 1324 N N . SER A 1 201 ? 4.281 3.561 13.416 1.00 76.44 200 SER A N 1
ATOM 1325 C CA . SER A 1 201 ? 3.108 3.110 14.154 1.00 77.71 200 SER A CA 1
ATOM 1326 C C . SER A 1 201 ? 1.974 4.132 14.136 1.00 82.04 200 SER A C 1
ATOM 1327 O O . SER A 1 201 ? 0.838 3.814 14.486 1.00 85.83 200 SER A O 1
ATOM 1330 N N . GLY A 1 202 ? 2.284 5.357 13.727 1.00 83.89 201 GLY A N 1
ATOM 1331 C CA . GLY A 1 202 ? 1.296 6.421 13.704 1.00 95.90 201 GLY A CA 1
ATOM 1332 C C . GLY A 1 202 ? 0.373 6.374 12.499 1.00 100.39 201 GLY A C 1
ATOM 1333 O O . GLY A 1 202 ? -0.444 7.274 12.296 1.00 98.53 201 GLY A O 1
ATOM 1334 N N . CYS A 1 203 ? 0.502 5.319 11.699 1.00 102.44 202 CYS A N 1
ATOM 1335 C CA . CYS A 1 203 ? -0.297 5.168 10.489 1.00 100.84 202 CYS A CA 1
ATOM 1336 C C . CYS A 1 203 ? -1.781 4.991 10.788 1.00 98.09 202 CYS A C 1
ATOM 1337 O O . CYS A 1 203 ? -2.161 4.252 11.695 1.00 96.94 202 CYS A O 1
ATOM 1340 N N . THR A 1 204 ? -2.613 5.676 10.013 1.00 97.12 203 THR A N 1
ATOM 1341 C CA . THR A 1 204 ? -4.059 5.558 10.140 1.00 96.87 203 THR A CA 1
ATOM 1342 C C . THR A 1 204 ? -4.670 5.233 8.783 1.00 99.98 203 THR A C 1
ATOM 1343 O O . THR A 1 204 ? -5.884 5.070 8.658 1.00 105.19 203 THR A O 1
ATOM 1347 N N . ASP A 1 205 ? -3.816 5.136 7.769 1.00 93.76 204 ASP A N 1
ATOM 1348 C CA . ASP A 1 205 ? -4.262 4.883 6.405 1.00 87.83 204 ASP A CA 1
ATOM 1349 C C . ASP A 1 205 ? -3.338 3.878 5.725 1.00 79.54 204 ASP A C 1
ATOM 1350 O O . ASP A 1 205 ? -2.192 4.197 5.414 1.00 81.34 204 ASP A O 1
ATOM 1355 N N . PRO A 1 206 ? -3.840 2.657 5.484 1.00 75.24 205 PRO A N 1
ATOM 1356 C CA . PRO A 1 206 ? -3.057 1.580 4.864 1.00 74.51 205 PRO A CA 1
ATOM 1357 C C . PRO A 1 206 ? -2.582 1.943 3.458 1.00 73.80 205 PRO A C 1
ATOM 1358 O O . PRO A 1 206 ? -1.642 1.330 2.945 1.00 76.12 205 PRO A O 1
ATOM 1362 N N . GLU A 1 207 ? -3.225 2.938 2.854 1.00 72.40 206 GLU A N 1
ATOM 1363 C CA . GLU A 1 207 ? -2.808 3.461 1.559 1.00 82.82 206 GLU A CA 1
ATOM 1364 C C . GLU A 1 207 ? -1.336 3.869 1.575 1.00 85.03 206 GLU A C 1
ATOM 1365 O O . GLU A 1 207 ? -0.622 3.690 0.584 1.00 89.28 206 GLU A O 1
ATOM 1371 N N . THR A 1 208 ? -0.891 4.396 2.714 1.00 80.23 207 THR A N 1
ATOM 1372 C CA . THR A 1 208 ? 0.504 4.787 2.913 1.00 75.61 207 THR A CA 1
ATOM 1373 C C . THR A 1 208 ? 1.475 3.666 2.543 1.00 65.47 207 THR A C 1
ATOM 1374 O O . THR A 1 208 ? 2.570 3.923 2.037 1.00 61.02 207 THR A O 1
ATOM 1378 N N . PHE A 1 209 ? 1.071 2.422 2.783 1.00 60.97 208 PHE A N 1
ATOM 1379 C CA . PHE A 1 209 ? 1.897 1.289 2.386 1.00 61.55 208 PHE A CA 1
ATOM 1380 C C . PHE A 1 209 ? 1.955 1.164 0.869 1.00 66.75 208 PHE A C 1
ATOM 1381 O O . PHE A 1 209 ? 3.046 1.116 0.288 1.00 72.13 208 PHE A O 1
ATOM 1389 N N . VAL A 1 210 ? 0.783 1.145 0.235 1.00 62.46 209 VAL A N 1
ATOM 1390 C CA . VAL A 1 210 ? 0.690 0.985 -1.215 1.00 66.49 209 VAL A CA 1
ATOM 1391 C C . VAL A 1 210 ? 1.604 1.969 -1.936 1.00 66.85 209 VAL A C 1
ATOM 1392 O O . VAL A 1 210 ? 2.506 1.560 -2.677 1.00 69.40 209 VAL A O 1
ATOM 1396 N N . GLN A 1 211 ? 1.378 3.257 -1.684 1.00 62.53 210 GLN A N 1
ATOM 1397 C CA . GLN A 1 211 ? 2.226 4.325 -2.200 1.00 65.87 210 GLN A CA 1
ATOM 1398 C C . GLN A 1 211 ? 3.698 3.993 -2.025 1.00 65.37 210 GLN A C 1
ATOM 1399 O O . GLN A 1 211 ? 4.464 3.996 -2.998 1.00 70.73 210 GLN A O 1
ATOM 1405 N N . ALA A 1 212 ? 4.079 3.672 -0.789 1.00 55.03 211 ALA A N 1
ATOM 1406 C CA . ALA A 1 212 ? 5.472 3.381 -0.482 1.00 53.38 211 ALA A CA 1
ATOM 1407 C C . ALA A 1 212 ? 5.969 2.258 -1.375 1.00 51.17 211 ALA A C 1
ATOM 1408 O O . ALA A 1 212 ? 7.023 2.377 -2.006 1.00 56.23 211 ALA A O 1
ATOM 1410 N N . ILE A 1 213 ? 5.175 1.195 -1.464 1.00 44.61 212 ILE A N 1
ATOM 1411 C CA . ILE A 1 213 ? 5.550 0.050 -2.274 1.00 59.60 212 ILE A CA 1
ATOM 1412 C C . ILE A 1 213 ? 5.721 0.501 -3.719 1.00 63.76 212 ILE A C 1
ATOM 1413 O O . ILE A 1 213 ? 6.729 0.179 -4.365 1.00 60.69 212 ILE A O 1
ATOM 1418 N N . SER A 1 214 ? 4.760 1.290 -4.198 1.00 61.46 213 SER A N 1
ATOM 1419 C CA . SER A 1 214 ? 4.830 1.834 -5.547 1.00 62.03 213 SER A CA 1
ATOM 1420 C C . SER A 1 214 ? 6.162 2.541 -5.712 1.00 61.14 213 SER A C 1
ATOM 1421 O O . SER A 1 214 ? 6.917 2.260 -6.657 1.00 54.18 213 SER A O 1
ATOM 1424 N N . ASP A 1 215 ? 6.473 3.405 -4.748 1.00 51.46 214 ASP A N 1
ATOM 1425 C CA . ASP A 1 215 ? 7.686 4.202 -4.824 1.00 53.67 214 ASP A CA 1
ATOM 1426 C C . ASP A 1 215 ? 8.906 3.294 -4.841 1.00 57.20 214 ASP A C 1
ATOM 1427 O O . ASP A 1 215 ? 9.853 3.530 -5.598 1.00 61.63 214 ASP A O 1
ATOM 1432 N N . ALA A 1 216 ? 8.854 2.230 -4.043 1.00 55.66 215 ALA A N 1
ATOM 1433 C CA . ALA A 1 216 ? 9.974 1.308 -3.954 1.00 59.67 215 ALA A CA 1
ATOM 1434 C C . ALA A 1 216 ? 10.239 0.738 -5.335 1.00 65.89 215 ALA A C 1
ATOM 1435 O O . ALA A 1 216 ? 11.392 0.662 -5.772 1.00 67.26 215 ALA A O 1
ATOM 1437 N N . ARG A 1 217 ? 9.162 0.388 -6.038 1.00 68.52 216 ARG A N 1
ATOM 1438 C CA . ARG A 1 217 ? 9.296 -0.176 -7.372 1.00 75.14 216 ARG A CA 1
ATOM 1439 C C . ARG A 1 217 ? 9.987 0.841 -8.259 1.00 73.54 216 ARG A C 1
ATOM 1440 O O . ARG A 1 217 ? 10.929 0.513 -8.987 1.00 72.08 216 ARG A O 1
ATOM 1448 N N . CYS A 1 218 ? 9.534 2.088 -8.155 1.00 69.46 217 CYS A N 1
ATOM 1449 C CA . CYS A 1 218 ? 10.080 3.165 -8.965 1.00 64.25 217 CYS A CA 1
ATOM 1450 C C . CYS A 1 218 ? 11.566 3.343 -8.679 1.00 68.91 217 CYS A C 1
ATOM 1451 O O . CYS A 1 218 ? 12.325 3.755 -9.553 1.00 73.57 217 CYS A O 1
ATOM 1454 N N . VAL A 1 219 ? 11.989 3.007 -7.464 1.00 66.04 218 VAL A N 1
ATOM 1455 C CA . VAL A 1 219 ? 13.407 3.078 -7.139 1.00 64.48 218 VAL A CA 1
ATOM 1456 C C . VAL A 1 219 ? 14.129 1.833 -7.655 1.00 68.60 218 VAL A C 1
ATOM 1457 O O . VAL A 1 219 ? 15.233 1.930 -8.201 1.00 74.24 218 VAL A O 1
ATOM 1461 N N . PHE A 1 220 ? 13.485 0.675 -7.509 1.00 60.49 219 PHE A N 1
ATOM 1462 C CA . PHE A 1 220 ? 14.025 -0.576 -8.036 1.00 58.72 219 PHE A CA 1
ATOM 1463 C C . PHE A 1 220 ? 14.390 -0.400 -9.505 1.00 65.59 219 PHE A C 1
ATOM 1464 O O . PHE A 1 220 ? 15.527 -0.653 -9.909 1.00 70.84 219 PHE A O 1
ATOM 1472 N N . ASP A 1 221 ? 13.422 0.071 -10.286 1.00 65.18 220 ASP A N 1
ATOM 1473 C CA . ASP A 1 221 ? 13.633 0.343 -11.704 1.00 72.63 220 ASP A CA 1
ATOM 1474 C C . ASP A 1 221 ? 14.806 1.288 -11.934 1.00 76.02 220 ASP A C 1
ATOM 1475 O O . ASP A 1 221 ? 15.617 1.060 -12.835 1.00 81.64 220 ASP A O 1
ATOM 1480 N N . MET A 1 222 ? 14.904 2.332 -11.110 1.00 76.78 221 MET A N 1
ATOM 1481 C CA . MET A 1 222 ? 16.004 3.285 -11.231 1.00 78.42 221 MET A CA 1
ATOM 1482 C C . MET A 1 222 ? 17.316 2.530 -11.127 1.00 78.30 221 MET A C 1
ATOM 1483 O O . MET A 1 222 ? 18.236 2.746 -11.920 1.00 84.63 221 MET A O 1
ATOM 1488 N N . GLY A 1 223 ? 17.375 1.618 -10.158 1.00 67.45 222 GLY A N 1
ATOM 1489 C CA . GLY A 1 223 ? 18.556 0.808 -9.943 1.00 73.38 222 GLY A CA 1
ATOM 1490 C C . GLY A 1 223 ? 18.914 0.022 -11.184 1.00 77.62 222 GLY A C 1
ATOM 1491 O O . GLY A 1 223 ? 20.085 -0.061 -11.561 1.00 83.61 222 GLY A O 1
ATOM 1492 N N . ALA A 1 224 ? 17.892 -0.529 -11.834 1.00 76.41 223 ALA A N 1
ATOM 1493 C CA . ALA A 1 224 ? 18.090 -1.312 -13.046 1.00 75.97 223 ALA A CA 1
ATOM 1494 C C . ALA A 1 224 ? 18.742 -0.470 -14.138 1.00 82.46 223 ALA A C 1
ATOM 1495 O O . ALA A 1 224 ? 19.493 -0.986 -14.964 1.00 85.71 223 ALA A O 1
ATOM 1497 N N . GLU A 1 225 ? 18.465 0.830 -14.129 1.00 83.78 224 GLU A N 1
ATOM 1498 C CA . GLU A 1 225 ? 19.027 1.722 -15.134 1.00 87.89 224 GLU A CA 1
ATOM 1499 C C . GLU A 1 225 ? 20.463 2.104 -14.785 1.00 86.74 224 GLU A C 1
ATOM 1500 O O . GLU A 1 225 ? 21.246 2.467 -15.662 1.00 84.25 224 GLU A O 1
ATOM 1506 N N . VAL A 1 226 ? 20.806 2.015 -13.503 1.00 85.39 225 VAL A N 1
ATOM 1507 C CA . VAL A 1 226 ? 22.159 2.336 -13.060 1.00 85.12 225 VAL A CA 1
ATOM 1508 C C . VAL A 1 226 ? 23.069 1.116 -13.235 1.00 84.28 225 VAL A C 1
ATOM 1509 O O . VAL A 1 226 ? 24.294 1.238 -13.318 1.00 82.11 225 VAL A O 1
ATOM 1513 N N . GLY A 1 227 ? 22.455 -0.060 -13.317 1.00 79.66 226 GLY A N 1
ATOM 1514 C CA . GLY A 1 227 ? 23.196 -1.297 -13.473 1.00 80.61 226 GLY A CA 1
ATOM 1515 C C . GLY A 1 227 ? 23.170 -2.154 -12.222 1.00 87.28 226 GLY A C 1
ATOM 1516 O O . GLY A 1 227 ? 23.959 -3.088 -12.086 1.00 91.67 226 GLY A O 1
ATOM 1517 N N . PHE A 1 228 ? 22.264 -1.832 -11.304 1.00 85.05 227 PHE A N 1
ATOM 1518 C CA . PHE A 1 228 ? 22.089 -2.627 -10.093 1.00 87.59 227 PHE A CA 1
ATOM 1519 C C . PHE A 1 228 ? 21.050 -3.725 -10.292 1.00 87.00 227 PHE A C 1
ATOM 1520 O O . PHE A 1 228 ? 20.013 -3.510 -10.920 1.00 80.38 227 PHE A O 1
ATOM 1528 N N . SER A 1 229 ? 21.340 -4.902 -9.749 1.00 92.04 228 SER A N 1
ATOM 1529 C CA . SER A 1 229 ? 20.383 -5.997 -9.737 1.00 94.02 228 SER A CA 1
ATOM 1530 C C . SER A 1 229 ? 19.805 -6.131 -8.336 1.00 96.84 228 SER A C 1
ATOM 1531 O O . SER A 1 229 ? 20.339 -6.862 -7.501 1.00 102.16 228 SER A O 1
ATOM 1534 N N . MET A 1 230 ? 18.717 -5.411 -8.080 1.00 90.94 229 MET A N 1
ATOM 1535 C CA . MET A 1 230 ? 18.116 -5.375 -6.751 1.00 80.69 229 MET A CA 1
ATOM 1536 C C . MET A 1 230 ? 17.068 -6.464 -6.577 1.00 78.23 229 MET A C 1
ATOM 1537 O O . MET A 1 230 ? 16.322 -6.774 -7.503 1.00 82.69 229 MET A O 1
ATOM 1542 N N . TYR A 1 231 ? 17.006 -7.032 -5.378 1.00 79.65 230 TYR A N 1
ATOM 1543 C CA . TYR A 1 231 ? 16.128 -8.166 -5.119 1.00 82.99 230 TYR A CA 1
ATOM 1544 C C . TYR A 1 231 ? 15.474 -8.112 -3.744 1.00 78.89 230 TYR A C 1
ATOM 1545 O O . TYR A 1 231 ? 14.585 -8.909 -3.445 1.00 79.69 230 TYR A O 1
ATOM 1554 N N . LEU A 1 232 ? 15.919 -7.181 -2.906 1.00 71.28 231 LEU A N 1
ATOM 1555 C CA . LEU A 1 232 ? 15.450 -7.127 -1.525 1.00 65.01 231 LEU A CA 1
ATOM 1556 C C . LEU A 1 232 ? 14.487 -5.973 -1.273 1.00 59.18 231 LEU A C 1
ATOM 1557 O O . LEU A 1 232 ? 14.834 -4.806 -1.445 1.00 59.31 231 LEU A O 1
ATOM 1562 N N . LEU A 1 233 ? 13.270 -6.308 -0.865 1.00 55.37 232 LEU A N 1
ATOM 1563 C CA . LEU A 1 233 ? 12.305 -5.294 -0.474 1.00 51.28 232 LEU A CA 1
ATOM 1564 C C . LEU A 1 233 ? 12.040 -5.402 1.016 1.00 60.31 232 LEU A C 1
ATOM 1565 O O . LEU A 1 233 ? 11.733 -6.480 1.524 1.00 69.40 232 LEU A O 1
ATOM 1570 N N . ASP A 1 234 ? 12.169 -4.280 1.713 1.00 58.40 233 ASP A N 1
ATOM 1571 C CA . ASP A 1 234 ? 11.952 -4.239 3.153 1.00 51.01 233 ASP A CA 1
ATOM 1572 C C . ASP A 1 234 ? 10.864 -3.218 3.481 1.00 52.05 233 ASP A C 1
ATOM 1573 O O . ASP A 1 234 ? 11.073 -2.011 3.361 1.00 46.40 233 ASP A O 1
ATOM 1578 N N . ILE A 1 235 ? 9.702 -3.712 3.897 1.00 52.69 234 ILE A N 1
ATOM 1579 C CA . ILE A 1 235 ? 8.563 -2.845 4.181 1.00 56.61 234 ILE A CA 1
ATOM 1580 C C . ILE A 1 235 ? 8.528 -2.342 5.627 1.00 57.15 234 ILE A C 1
ATOM 1581 O O . ILE A 1 235 ? 7.486 -1.887 6.105 1.00 56.37 234 ILE A O 1
ATOM 1586 N N . GLY A 1 236 ? 9.665 -2.422 6.315 1.00 46.09 235 GLY A N 1
ATOM 1587 C CA . GLY A 1 236 ? 9.786 -1.884 7.661 1.00 49.76 235 GLY A CA 1
ATOM 1588 C C . GLY A 1 236 ? 8.782 -2.415 8.671 1.00 49.53 235 GLY A C 1
ATOM 1589 O O . GLY A 1 236 ? 8.328 -3.557 8.580 1.00 50.97 235 GLY A O 1
ATOM 1590 N N . GLY A 1 237 ? 8.429 -1.574 9.637 1.00 55.73 236 GLY A N 1
ATOM 1591 C CA . GLY A 1 237 ? 7.523 -1.965 10.702 1.00 56.26 236 GLY A CA 1
ATOM 1592 C C . GLY A 1 237 ? 6.352 -1.017 10.862 1.00 51.57 236 GLY A C 1
ATOM 1593 O O . GLY A 1 237 ? 5.875 -0.439 9.887 1.00 52.61 236 GLY A O 1
ATOM 1594 N N . GLY A 1 238 ? 5.886 -0.856 12.096 1.00 51.01 237 GLY A N 1
ATOM 1595 C CA . GLY A 1 238 ? 4.766 0.024 12.375 1.00 50.95 237 GLY A CA 1
ATOM 1596 C C . GLY A 1 238 ? 3.474 -0.736 12.599 1.00 56.35 237 GLY A C 1
ATOM 1597 O O . GLY A 1 238 ? 2.467 -0.158 13.010 1.00 57.11 237 GLY A O 1
ATOM 1598 N N . PHE A 1 239 ? 3.505 -2.036 12.321 1.00 52.41 238 PHE A N 1
ATOM 1599 C CA . PHE A 1 239 ? 2.355 -2.910 12.528 1.00 51.97 238 PHE A CA 1
ATOM 1600 C C . PHE A 1 239 ? 1.974 -2.960 14.004 1.00 61.27 238 PHE A C 1
ATOM 1601 O O . PHE A 1 239 ? 2.850 -3.110 14.861 1.00 70.31 238 PHE A O 1
ATOM 1609 N N . PRO A 1 240 ? 0.665 -2.844 14.300 1.00 60.97 239 PRO A N 1
ATOM 1610 C CA . PRO A 1 240 ? 0.120 -2.753 15.662 1.00 58.54 239 PRO A CA 1
ATOM 1611 C C . PRO A 1 240 ? 0.321 -4.028 16.467 1.00 57.86 239 PRO A C 1
ATOM 1612 O O . PRO A 1 240 ? 0.297 -5.123 15.906 1.00 60.05 239 PRO A O 1
ATOM 1616 N N . GLY A 1 241 ? 0.508 -3.879 17.775 1.00 62.66 240 GLY A N 1
ATOM 1617 C CA . GLY A 1 241 ? 0.802 -5.008 18.640 1.00 65.45 240 GLY A CA 1
ATOM 1618 C C . GLY A 1 241 ? -0.382 -5.503 19.447 1.00 64.14 240 GLY A C 1
ATOM 1619 O O . GLY A 1 241 ? -0.285 -6.508 20.149 1.00 64.23 240 GLY A O 1
ATOM 1620 N N . SER A 1 242 ? -1.502 -4.795 19.349 1.00 61.10 241 SER A N 1
ATOM 1621 C CA . SER A 1 242 ? -2.720 -5.201 20.040 1.00 62.68 241 SER A CA 1
ATOM 1622 C C . SER A 1 242 ? -3.951 -4.889 19.200 1.00 71.58 241 SER A C 1
ATOM 1623 O O . SER A 1 242 ? -3.879 -4.132 18.230 1.00 73.42 241 SER A O 1
ATOM 1626 N N . GLU A 1 243 ? -5.082 -5.472 19.581 1.00 76.28 242 GLU A N 1
ATOM 1627 C CA . GLU A 1 243 ? -6.339 -5.223 18.889 1.00 83.36 242 GLU A CA 1
ATOM 1628 C C . GLU A 1 243 ? -6.971 -3.919 19.363 1.00 89.86 242 GLU A C 1
ATOM 1629 O O . GLU A 1 243 ? -7.957 -3.456 18.793 1.00 97.15 242 GLU A O 1
ATOM 1635 N N . ASP A 1 244 ? -6.392 -3.321 20.400 1.00 89.51 243 ASP A N 1
ATOM 1636 C CA . ASP A 1 244 ? -6.915 -2.076 20.958 1.00 93.77 243 ASP A CA 1
ATOM 1637 C C . ASP A 1 244 ? -6.501 -0.861 20.133 1.00 86.02 243 ASP A C 1
ATOM 1638 O O . ASP A 1 244 ? -6.215 0.203 20.681 1.00 80.99 243 ASP A O 1
ATOM 1643 N N . VAL A 1 245 ? -6.473 -1.030 18.815 1.00 84.83 244 VAL A N 1
ATOM 1644 C CA . VAL A 1 245 ? -6.111 0.045 17.901 1.00 82.67 244 VAL A CA 1
ATOM 1645 C C . VAL A 1 245 ? -7.206 0.244 16.861 1.00 87.41 244 VAL A C 1
ATOM 1646 O O . VAL A 1 245 ? -8.107 -0.585 16.731 1.00 91.84 244 VAL A O 1
ATOM 1650 N N . LYS A 1 246 ? -7.127 1.344 16.121 1.00 90.38 245 LYS A N 1
ATOM 1651 C CA . LYS A 1 246 ? -8.097 1.614 15.067 1.00 98.66 245 LYS A CA 1
ATOM 1652 C C . LYS A 1 246 ? -7.828 0.734 13.852 1.00 91.79 245 LYS A C 1
ATOM 1653 O O . LYS A 1 246 ? -8.694 -0.029 13.421 1.00 90.91 245 LYS A O 1
ATOM 1659 N N . LEU A 1 247 ? -6.620 0.843 13.310 1.00 84.39 246 LEU A N 1
ATOM 1660 C CA . LEU A 1 247 ? -6.236 0.092 12.122 1.00 83.53 246 LEU A CA 1
ATOM 1661 C C . LEU A 1 247 ? -5.623 -1.255 12.502 1.00 79.20 246 LEU A C 1
ATOM 1662 O O . LEU A 1 247 ? -4.450 -1.335 12.868 1.00 78.65 246 LEU A O 1
ATOM 1667 N N . LYS A 1 248 ? -6.428 -2.308 12.415 1.00 76.24 247 LYS A N 1
ATOM 1668 C CA . LYS A 1 248 ? -5.980 -3.650 12.768 1.00 83.44 247 LYS A CA 1
ATOM 1669 C C . LYS A 1 248 ? -4.898 -4.165 11.820 1.00 85.97 247 LYS A C 1
ATOM 1670 O O . LYS A 1 248 ? -4.781 -3.713 10.680 1.00 88.05 247 LYS A O 1
ATOM 1676 N N . PHE A 1 249 ? -4.118 -5.123 12.310 1.00 78.57 248 PHE A N 1
ATOM 1677 C CA . PHE A 1 249 ? -3.022 -5.730 11.562 1.00 67.32 248 PHE A CA 1
ATOM 1678 C C . PHE A 1 249 ? -3.490 -6.409 10.273 1.00 68.05 248 PHE A C 1
ATOM 1679 O O . PHE A 1 249 ? -2.946 -6.155 9.192 1.00 70.25 248 PHE A O 1
ATOM 1687 N N . GLU A 1 250 ? -4.501 -7.268 10.387 1.00 61.38 249 GLU A N 1
ATOM 1688 C CA . GLU A 1 250 ? -5.054 -7.950 9.218 1.00 65.31 249 GLU A CA 1
ATOM 1689 C C . GLU A 1 250 ? -5.636 -6.971 8.197 1.00 73.71 249 GLU A C 1
ATOM 1690 O O . GLU A 1 250 ? -5.599 -7.225 6.993 1.00 78.29 249 GLU A O 1
ATOM 1696 N N . GLU A 1 251 ? -6.169 -5.854 8.681 1.00 75.78 250 GLU A N 1
ATOM 1697 C CA . GLU A 1 251 ? -6.691 -4.816 7.802 1.00 80.77 250 GLU A CA 1
ATOM 1698 C C . GLU A 1 251 ? -5.567 -4.176 6.991 1.00 80.00 250 GLU A C 1
ATOM 1699 O O . GLU A 1 251 ? -5.766 -3.778 5.844 1.00 83.38 250 GLU A O 1
ATOM 1705 N N . ILE A 1 252 ? -4.385 -4.082 7.593 1.00 72.99 251 ILE A N 1
ATOM 1706 C CA . ILE A 1 252 ? -3.219 -3.531 6.910 1.00 64.46 251 ILE A CA 1
ATOM 1707 C C . ILE A 1 252 ? -2.666 -4.525 5.894 1.00 67.05 251 ILE A C 1
ATOM 1708 O O . ILE A 1 252 ? -2.447 -4.180 4.732 1.00 63.75 251 ILE A O 1
ATOM 1713 N N . THR A 1 253 ? -2.445 -5.759 6.339 1.00 66.46 252 THR A N 1
ATOM 1714 C CA . THR A 1 253 ? -1.895 -6.801 5.476 1.00 63.51 252 THR A CA 1
ATOM 1715 C C . THR A 1 253 ? -2.813 -7.101 4.288 1.00 69.33 252 THR A C 1
ATOM 1716 O O . THR A 1 253 ? -2.344 -7.443 3.197 1.00 64.04 252 THR A O 1
ATOM 1720 N N . GLY A 1 254 ? -4.119 -6.962 4.505 1.00 73.75 253 GLY A N 1
ATOM 1721 C CA . GLY A 1 254 ? -5.098 -7.188 3.456 1.00 78.30 253 GLY A CA 1
ATOM 1722 C C . GLY A 1 254 ? -4.973 -6.189 2.320 1.00 81.40 253 GLY A C 1
ATOM 1723 O O . GLY A 1 254 ? -5.455 -6.425 1.212 1.00 90.46 253 GLY A O 1
ATOM 1724 N N . VAL A 1 255 ? -4.322 -5.066 2.604 1.00 71.17 254 VAL A N 1
ATOM 1725 C CA . VAL A 1 255 ? -4.055 -4.047 1.601 1.00 71.08 254 VAL A CA 1
ATOM 1726 C C 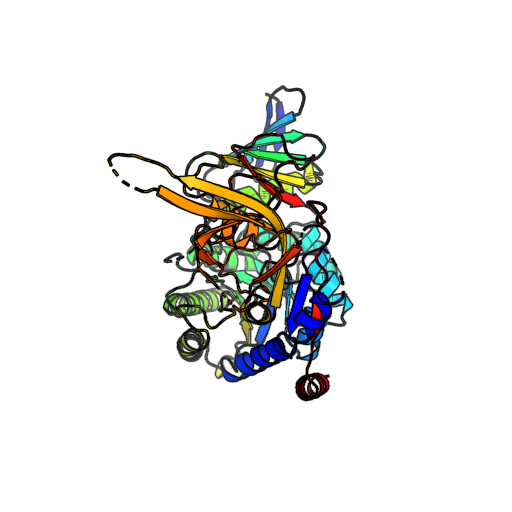. VAL A 1 255 ? -2.624 -4.199 1.080 1.00 76.17 254 VAL A C 1
ATOM 1727 O O . VAL A 1 255 ? -2.348 -3.952 -0.095 1.00 79.65 254 VAL A O 1
ATOM 1731 N N . ILE A 1 256 ? -1.723 -4.625 1.961 1.00 74.88 255 ILE A N 1
ATOM 1732 C CA . ILE A 1 256 ? -0.322 -4.837 1.603 1.00 72.70 255 ILE A CA 1
ATOM 1733 C C . ILE A 1 256 ? -0.153 -5.925 0.543 1.00 74.84 255 ILE A C 1
ATOM 1734 O O . ILE A 1 256 ? 0.497 -5.707 -0.479 1.00 75.83 255 ILE A O 1
ATOM 1739 N N . ASN A 1 257 ? -0.742 -7.091 0.795 1.00 79.24 256 ASN A N 1
ATOM 1740 C CA . ASN A 1 257 ? -0.610 -8.243 -0.102 1.00 80.34 256 ASN A CA 1
ATOM 1741 C C . ASN A 1 257 ? -0.954 -8.012 -1.585 1.00 86.53 256 ASN A C 1
ATOM 1742 O O . ASN A 1 257 ? -0.191 -8.426 -2.461 1.00 89.20 256 ASN A O 1
ATOM 1747 N N . PRO A 1 258 ? -2.095 -7.361 -1.880 1.00 85.84 257 PRO A N 1
ATOM 1748 C CA . PRO A 1 258 ? -2.351 -7.102 -3.303 1.00 80.85 257 PRO A CA 1
ATOM 1749 C C . PRO A 1 258 ? -1.371 -6.087 -3.887 1.00 77.37 257 PRO A C 1
ATOM 1750 O O . PRO A 1 258 ? -1.037 -6.174 -5.070 1.00 77.78 257 PRO A O 1
ATOM 1754 N N . ALA A 1 259 ? -0.915 -5.146 -3.066 1.00 73.77 258 ALA A N 1
ATOM 1755 C CA . ALA A 1 259 ? 0.065 -4.159 -3.508 1.00 72.53 258 ALA A CA 1
ATOM 1756 C C . ALA A 1 259 ? 1.382 -4.838 -3.866 1.00 77.95 258 ALA A C 1
ATOM 1757 O O . ALA A 1 259 ? 2.021 -4.494 -4.861 1.00 79.85 258 ALA A O 1
ATOM 1759 N N . LEU A 1 260 ? 1.778 -5.810 -3.050 1.00 79.26 259 LEU A N 1
ATOM 1760 C CA . LEU A 1 260 ? 2.992 -6.573 -3.304 1.00 79.78 259 LEU A CA 1
ATOM 1761 C C . LEU A 1 260 ? 2.872 -7.382 -4.593 1.00 88.42 259 LEU A C 1
ATOM 1762 O O . LEU A 1 260 ? 3.784 -7.384 -5.411 1.00 90.54 259 LEU A O 1
ATOM 1767 N N . ASP A 1 261 ? 1.742 -8.062 -4.772 1.00 89.22 260 ASP A N 1
ATOM 1768 C CA . ASP A 1 261 ? 1.524 -8.898 -5.953 1.00 88.54 260 ASP A CA 1
ATOM 1769 C C . ASP A 1 261 ? 1.599 -8.104 -7.256 1.00 85.60 260 ASP A C 1
ATOM 1770 O O . ASP A 1 261 ? 2.057 -8.613 -8.280 1.00 81.91 260 ASP A O 1
ATOM 1775 N N . LYS A 1 262 ? 1.151 -6.854 -7.206 1.00 84.85 261 LYS A N 1
ATOM 1776 C CA . LYS A 1 262 ? 1.128 -5.991 -8.381 1.00 80.85 261 LYS A CA 1
ATOM 1777 C C . LYS A 1 262 ? 2.505 -5.422 -8.714 1.00 76.85 261 LYS A C 1
ATOM 1778 O O . LYS A 1 262 ? 2.963 -5.509 -9.854 1.00 74.67 261 LYS A O 1
ATOM 1784 N N . TYR A 1 263 ? 3.161 -4.843 -7.714 1.00 74.31 262 TYR A N 1
ATOM 1785 C CA . TYR A 1 263 ? 4.428 -4.152 -7.930 1.00 73.27 262 TYR A CA 1
ATOM 1786 C C . TYR A 1 263 ? 5.649 -5.058 -7.762 1.00 70.66 262 TYR A C 1
ATOM 1787 O O . TYR A 1 263 ? 6.721 -4.769 -8.294 1.00 68.02 262 TYR A O 1
ATOM 1796 N N . PHE A 1 264 ? 5.485 -6.147 -7.019 1.00 70.52 263 PHE A N 1
ATOM 1797 C CA . PHE A 1 264 ? 6.576 -7.093 -6.793 1.00 74.79 263 PHE A CA 1
ATOM 1798 C C . PHE A 1 264 ? 6.065 -8.531 -6.840 1.00 77.37 263 PHE A C 1
ATOM 1799 O O . PHE A 1 264 ? 5.944 -9.180 -5.798 1.00 76.55 263 PHE A O 1
ATOM 1807 N N . PRO A 1 265 ? 5.749 -9.030 -8.046 1.00 77.21 264 PRO A N 1
ATOM 1808 C CA . PRO A 1 265 ? 5.233 -10.397 -8.179 1.00 82.67 264 PRO A CA 1
ATOM 1809 C C . PRO A 1 265 ? 6.287 -11.435 -7.808 1.00 86.40 264 PRO A C 1
ATOM 1810 O O . PRO A 1 265 ? 7.485 -11.168 -7.932 1.00 82.18 264 PRO A O 1
ATOM 1814 N N . SER A 1 266 ? 5.838 -12.603 -7.360 1.00 90.14 265 SER A N 1
ATOM 1815 C CA . SER A 1 266 ? 6.740 -13.670 -6.940 1.00 93.37 265 SER A CA 1
ATOM 1816 C C . SER A 1 266 ? 7.708 -14.082 -8.046 1.00 97.01 265 SER A C 1
ATOM 1817 O O . SER A 1 266 ? 8.872 -14.377 -7.779 1.00 100.74 265 SER A O 1
ATOM 1820 N N . ASP A 1 267 ? 7.224 -14.086 -9.285 1.00 98.42 266 ASP A N 1
ATOM 1821 C CA . ASP A 1 267 ? 8.019 -14.523 -10.432 1.00 104.08 266 ASP A CA 1
ATOM 1822 C C . ASP A 1 267 ? 9.291 -13.698 -10.635 1.00 107.69 266 ASP A C 1
ATOM 1823 O O . ASP A 1 267 ? 10.260 -14.172 -11.227 1.00 112.81 266 ASP A O 1
ATOM 1825 N N . SER A 1 268 ? 9.283 -12.464 -10.141 1.00 105.95 267 SER A N 1
ATOM 1826 C CA . SER A 1 268 ? 10.437 -11.579 -10.269 1.00 100.42 267 SER A CA 1
ATOM 1827 C C . SER A 1 268 ? 11.617 -12.058 -9.427 1.00 96.09 267 SER A C 1
ATOM 1828 O O . SER A 1 268 ? 12.760 -11.666 -9.662 1.00 91.72 267 SER A O 1
ATOM 1831 N N . GLY A 1 269 ? 11.335 -12.907 -8.446 1.00 98.25 268 GLY A N 1
ATOM 1832 C CA . GLY A 1 269 ? 12.367 -13.418 -7.564 1.00 99.14 268 GLY A CA 1
ATOM 1833 C C . GLY A 1 269 ? 12.746 -12.424 -6.483 1.00 90.34 268 GLY A C 1
ATOM 1834 O O . GLY A 1 269 ? 13.813 -12.526 -5.877 1.00 86.61 268 GLY A O 1
ATOM 1835 N N . VAL A 1 270 ? 11.872 -11.454 -6.241 1.00 83.60 269 VAL A N 1
ATOM 1836 C CA . VAL A 1 270 ? 12.128 -10.456 -5.215 1.00 84.68 269 VAL A CA 1
ATOM 1837 C C . VAL A 1 270 ? 12.045 -11.100 -3.833 1.00 86.06 269 VAL A C 1
ATOM 1838 O O . VAL A 1 270 ? 11.168 -11.927 -3.573 1.00 83.15 269 VAL A O 1
ATOM 1842 N N . ARG A 1 271 ? 12.987 -10.748 -2.964 1.00 87.85 270 ARG A N 1
ATOM 1843 C CA . ARG A 1 271 ? 12.971 -11.213 -1.583 1.00 89.49 270 ARG A CA 1
ATOM 1844 C C . ARG A 1 271 ? 12.357 -10.129 -0.701 1.00 80.50 270 ARG A C 1
ATOM 1845 O O . ARG A 1 271 ? 12.864 -9.007 -0.638 1.00 73.69 270 ARG A O 1
ATOM 1853 N N . ILE A 1 272 ? 11.260 -10.464 -0.030 1.00 73.46 271 ILE A N 1
ATOM 1854 C CA . ILE A 1 272 ? 10.525 -9.479 0.757 1.00 66.09 271 ILE A CA 1
ATOM 1855 C C . ILE A 1 272 ? 10.658 -9.716 2.258 1.00 66.99 271 ILE A C 1
ATOM 1856 O O . ILE A 1 272 ? 10.341 -10.794 2.756 1.00 63.19 271 ILE A O 1
ATOM 1861 N N . ILE A 1 273 ? 11.135 -8.703 2.976 1.00 64.56 272 ILE A N 1
ATOM 1862 C CA . ILE A 1 273 ? 11.234 -8.781 4.430 1.00 58.42 272 ILE A CA 1
ATOM 1863 C C . ILE A 1 273 ? 10.567 -7.580 5.091 1.00 59.28 272 ILE A C 1
ATOM 1864 O O . ILE A 1 273 ? 10.226 -6.599 4.427 1.00 55.54 272 ILE A O 1
ATOM 1869 N N . ALA A 1 274 ? 10.374 -7.665 6.402 1.00 54.71 273 ALA A N 1
ATOM 1870 C CA . ALA A 1 274 ? 9.822 -6.549 7.160 1.00 47.22 273 ALA A CA 1
ATOM 1871 C C . ALA A 1 274 ? 10.584 -6.380 8.460 1.00 59.53 273 ALA A C 1
ATOM 1872 O O . ALA A 1 274 ? 11.382 -7.239 8.838 1.00 60.24 273 ALA A O 1
ATOM 1874 N N . GLU A 1 275 ? 10.328 -5.276 9.151 1.00 55.80 274 GLU A N 1
ATOM 1875 C CA . GLU A 1 275 ? 10.986 -5.021 10.425 1.00 54.02 274 GLU A CA 1
ATOM 1876 C C . GLU A 1 275 ? 9.992 -4.761 11.557 1.00 53.06 274 GLU A C 1
ATOM 1877 O O . GLU A 1 275 ? 10.032 -3.704 12.183 1.00 58.61 274 GLU A O 1
ATOM 1883 N N . PRO A 1 276 ? 9.103 -5.728 11.839 1.00 48.47 275 PRO A N 1
ATOM 1884 C CA . PRO A 1 276 ? 8.101 -5.472 12.876 1.00 50.33 275 PRO A CA 1
ATOM 1885 C C . PRO A 1 276 ? 8.720 -5.436 14.275 1.00 54.71 275 PRO A C 1
ATOM 1886 O O . PRO A 1 276 ? 9.634 -6.205 14.574 1.00 55.48 275 PRO A O 1
ATOM 1890 N N . GLY A 1 277 ? 8.225 -4.536 15.117 1.00 49.08 276 GLY A N 1
ATOM 1891 C CA . GLY A 1 277 ? 8.681 -4.448 16.491 1.00 45.78 276 GLY A CA 1
ATOM 1892 C C . GLY A 1 277 ? 7.551 -4.693 17.472 1.00 45.20 276 GLY A C 1
ATOM 1893 O O . GLY A 1 277 ? 7.443 -5.776 18.049 1.00 49.66 276 GLY A O 1
ATOM 1894 N N . ARG A 1 278 ? 6.696 -3.690 17.649 1.00 40.10 277 ARG A N 1
ATOM 1895 C CA . ARG A 1 278 ? 5.609 -3.770 18.619 1.00 53.12 277 ARG A CA 1
ATOM 1896 C C . ARG A 1 278 ? 4.633 -4.917 18.345 1.00 54.37 277 ARG A C 1
ATOM 1897 O O . ARG A 1 278 ? 4.045 -5.473 19.274 1.00 57.05 277 ARG A O 1
ATOM 1905 N N . TYR A 1 279 ? 4.481 -5.276 17.073 1.00 53.64 278 TYR A N 1
ATOM 1906 C CA . TYR A 1 279 ? 3.554 -6.333 16.673 1.00 56.64 278 TYR A CA 1
ATOM 1907 C C . TYR A 1 279 ? 3.804 -7.652 17.406 1.00 54.27 278 TYR A C 1
ATOM 1908 O O . TYR A 1 279 ? 2.862 -8.371 17.745 1.00 52.85 278 TYR A O 1
ATOM 1917 N N . TYR A 1 280 ? 5.073 -7.969 17.634 1.00 47.80 279 TYR A N 1
ATOM 1918 C CA . TYR A 1 280 ? 5.442 -9.234 18.259 1.00 48.89 279 TYR A CA 1
ATOM 1919 C C . TYR A 1 280 ? 5.293 -9.253 19.781 1.00 52.63 279 TYR A C 1
ATOM 1920 O O . TYR A 1 280 ? 4.969 -10.289 20.360 1.00 59.53 279 TYR A O 1
ATOM 1929 N N . VAL A 1 281 ? 5.526 -8.117 20.429 1.00 51.32 280 VAL A N 1
ATOM 1930 C CA . VAL A 1 281 ? 5.714 -8.122 21.879 1.00 53.39 280 VAL A CA 1
ATOM 1931 C C . VAL A 1 281 ? 4.722 -7.290 22.695 1.00 56.18 280 VAL A C 1
ATOM 1932 O O . VAL A 1 281 ? 4.620 -7.477 23.905 1.00 60.76 280 VAL A O 1
ATOM 1936 N N . ALA A 1 282 ? 3.999 -6.382 22.047 1.00 56.55 281 ALA A N 1
ATOM 1937 C CA . ALA A 1 282 ? 3.153 -5.429 22.772 1.00 52.18 281 ALA A CA 1
ATOM 1938 C C . ALA A 1 282 ? 2.168 -6.079 23.740 1.00 52.18 281 ALA A C 1
ATOM 1939 O O . ALA A 1 282 ? 2.175 -5.773 24.930 1.00 52.38 281 ALA A O 1
ATOM 1941 N N . SER A 1 283 ? 1.335 -6.982 23.232 1.00 55.19 282 SER A N 1
ATOM 1942 C CA . SER A 1 283 ? 0.249 -7.546 24.032 1.00 59.18 282 SER A CA 1
ATOM 1943 C C . SER A 1 283 ? 0.690 -8.701 24.923 1.00 61.65 282 SER A C 1
ATOM 1944 O O . SER A 1 283 ? -0.096 -9.214 25.717 1.00 69.23 282 SER A O 1
ATOM 1947 N N . ALA A 1 284 ? 1.947 -9.106 24.794 1.00 57.26 283 ALA A N 1
ATOM 1948 C CA . ALA A 1 284 ? 2.456 -10.231 25.566 1.00 59.58 283 ALA A CA 1
ATOM 1949 C C . ALA A 1 284 ? 2.854 -9.844 26.996 1.00 61.72 283 ALA A C 1
ATOM 1950 O O . ALA A 1 284 ? 2.981 -10.711 27.859 1.00 61.21 283 ALA A O 1
ATOM 1952 N N . PHE A 1 285 ? 3.042 -8.550 27.244 1.00 54.17 284 PHE A N 1
ATOM 1953 C CA . PHE A 1 285 ? 3.511 -8.090 28.553 1.00 58.23 284 PHE A CA 1
ATOM 1954 C C . PHE A 1 285 ? 2.442 -7.375 29.367 1.00 64.28 284 PHE A C 1
ATOM 1955 O O . PHE A 1 285 ? 1.714 -6.528 28.855 1.00 69.44 284 PHE A O 1
ATOM 1963 N N . THR A 1 286 ? 2.364 -7.722 30.646 1.00 63.50 285 THR A N 1
ATOM 1964 C CA . THR A 1 286 ? 1.518 -7.005 31.585 1.00 59.46 285 THR A CA 1
ATOM 1965 C C . THR A 1 286 ? 2.372 -6.469 32.726 1.00 57.57 285 THR A C 1
ATOM 1966 O O . THR A 1 286 ? 3.141 -7.210 33.342 1.00 56.34 285 THR A O 1
ATOM 1970 N N . LEU A 1 287 ? 2.239 -5.172 32.988 1.00 54.49 286 LEU A N 1
ATOM 1971 C CA . LEU A 1 287 ? 3.028 -4.496 34.009 1.00 52.19 286 LEU A CA 1
ATOM 1972 C C . LEU A 1 287 ? 2.262 -4.353 35.319 1.00 58.24 286 LEU A C 1
ATOM 1973 O O . LEU A 1 287 ? 1.120 -3.903 35.336 1.00 57.66 286 LEU A O 1
ATOM 1978 N N . ALA A 1 288 ? 2.903 -4.742 36.414 1.00 54.83 287 ALA A N 1
ATOM 1979 C CA . ALA A 1 288 ? 2.350 -4.549 37.746 1.00 53.16 287 ALA A CA 1
ATOM 1980 C C . ALA A 1 288 ? 3.146 -3.481 38.483 1.00 57.59 287 ALA A C 1
ATOM 1981 O O . ALA A 1 288 ? 4.353 -3.637 38.699 1.00 58.57 287 ALA A O 1
ATOM 1983 N N . VAL A 1 289 ? 2.471 -2.394 38.853 1.00 55.06 288 VAL A N 1
ATOM 1984 C CA . VAL A 1 289 ? 3.095 -1.340 39.649 1.00 58.71 288 VAL A CA 1
ATOM 1985 C C . VAL A 1 289 ? 2.446 -1.267 41.027 1.00 63.90 288 VAL A C 1
ATOM 1986 O O . VAL A 1 289 ? 1.329 -1.750 41.226 1.00 64.08 288 VAL A O 1
ATOM 1990 N N . ASN A 1 290 ? 3.150 -0.661 41.975 1.00 61.46 289 ASN A N 1
ATOM 1991 C CA . ASN A 1 290 ? 2.653 -0.568 43.340 1.00 67.04 289 ASN A CA 1
ATOM 1992 C C . ASN A 1 290 ? 2.481 0.878 43.793 1.00 68.64 289 ASN A C 1
ATOM 1993 O O . ASN A 1 290 ? 3.373 1.705 43.609 1.00 66.20 289 ASN A O 1
ATOM 1998 N N . ILE A 1 291 ? 1.325 1.179 44.376 1.00 68.85 290 ILE A N 1
ATOM 1999 C CA . ILE A 1 291 ? 1.043 2.523 44.866 1.00 66.79 290 ILE A CA 1
ATOM 2000 C C . ILE A 1 291 ? 1.944 2.867 46.045 1.00 63.90 290 ILE A C 1
ATOM 2001 O O . ILE A 1 291 ? 1.815 2.283 47.118 1.00 72.19 290 ILE A O 1
ATOM 2006 N N . ILE A 1 292 ? 2.852 3.819 45.844 1.00 58.43 291 ILE A N 1
ATOM 2007 C CA . ILE A 1 292 ? 3.789 4.210 46.893 1.00 63.92 291 ILE A CA 1
ATOM 2008 C C . ILE A 1 292 ? 3.357 5.458 47.666 1.00 73.03 291 ILE A C 1
ATOM 2009 O O . ILE A 1 292 ? 3.837 5.697 48.773 1.00 79.39 291 ILE A O 1
ATOM 2014 N N . ALA A 1 293 ? 2.467 6.258 47.085 1.00 72.81 292 ALA A N 1
ATOM 2015 C CA . ALA A 1 293 ? 1.914 7.401 47.819 1.00 68.77 292 ALA A CA 1
ATOM 2016 C C . ALA A 1 293 ? 0.476 7.713 47.418 1.00 68.01 292 ALA A C 1
ATOM 2017 O O . ALA A 1 293 ? -0.027 7.199 46.424 1.00 69.17 292 ALA A O 1
ATOM 2019 N N . LYS A 1 294 ? -0.182 8.559 48.200 1.00 70.72 293 LYS A N 1
ATOM 2020 C CA . LYS A 1 294 ? -1.603 8.818 48.011 1.00 72.21 293 LYS A CA 1
ATOM 2021 C C . LYS A 1 294 ? -1.988 10.195 48.539 1.00 81.77 293 LYS A C 1
ATOM 2022 O O . LYS A 1 294 ? -1.593 10.582 49.640 1.00 81.54 293 LYS A O 1
ATOM 2028 N N . LYS A 1 295 ? -2.757 10.933 47.745 1.00 83.50 294 LYS A N 1
ATOM 2029 C CA . LYS A 1 295 ? -3.262 12.235 48.161 1.00 83.17 294 LYS A CA 1
ATOM 2030 C C . LYS A 1 295 ? -4.744 12.389 47.845 1.00 82.07 294 LYS A C 1
ATOM 2031 O O . LYS A 1 295 ? -5.240 11.882 46.835 1.00 84.62 294 LYS A O 1
ATOM 2037 N N . ILE A 1 296 ? -5.440 13.096 48.726 1.00 79.74 295 ILE A N 1
ATOM 2038 C CA . ILE A 1 296 ? -6.854 13.390 48.558 1.00 80.04 295 ILE A CA 1
ATOM 2039 C C . ILE A 1 296 ? -6.978 14.853 48.155 1.00 77.02 295 ILE A C 1
ATOM 2040 O O . ILE A 1 296 ? -6.343 15.722 48.748 1.00 76.46 295 ILE A O 1
ATOM 2045 N N . VAL A 1 297 ? -7.779 15.125 47.132 1.00 76.50 296 VAL A N 1
ATOM 2046 C CA . VAL A 1 297 ? -7.957 16.490 46.660 1.00 78.02 296 VAL A CA 1
ATOM 2047 C C . VAL A 1 297 ? -9.429 16.869 46.625 1.00 88.34 296 VAL A C 1
ATOM 2048 O O . VAL A 1 297 ? -10.206 16.301 45.864 1.00 96.05 296 VAL A O 1
ATOM 2052 N N . LEU A 1 298 ? -9.809 17.833 47.455 1.00 88.37 297 LEU A N 1
ATOM 2053 C CA . LEU A 1 298 ? -11.189 18.293 47.495 1.00 84.08 297 LEU A CA 1
ATOM 2054 C C . LEU A 1 298 ? -11.300 19.687 46.895 1.00 87.53 297 LEU A C 1
ATOM 2055 O O . LEU A 1 298 ? -10.704 20.637 47.399 1.00 98.44 297 LEU A O 1
ATOM 2060 N N . LYS A 1 299 ? -12.055 19.804 45.807 1.00 87.53 298 LYS A N 1
ATOM 2061 C CA . LYS A 1 299 ? -12.288 21.099 45.178 1.00 90.65 298 LYS A CA 1
ATOM 2062 C C . LYS A 1 299 ? -13.575 21.709 45.706 1.00 98.13 298 LYS A C 1
ATOM 2063 O O . LYS A 1 299 ? -14.645 21.103 45.611 1.00 98.97 298 LYS A O 1
ATOM 2069 N N . GLU A 1 300 ? -13.461 22.912 46.259 1.00 101.93 299 GLU A N 1
ATOM 2070 C CA . GLU A 1 300 ? -14.587 23.590 46.886 1.00 104.15 299 GLU A CA 1
ATOM 2071 C C . GLU A 1 300 ? -14.813 24.966 46.273 1.00 109.23 299 GLU A C 1
ATOM 2072 O O . GLU A 1 300 ? -13.889 25.773 46.179 1.00 108.49 299 GLU A O 1
ATOM 2078 N N . GLN A 1 301 ? -16.047 25.227 45.856 1.00 119.54 300 GLN A N 1
ATOM 2079 C CA . GLN A 1 301 ? -16.419 26.533 45.323 1.00 132.35 300 GLN A CA 1
ATOM 2080 C C . GLN A 1 301 ? -17.915 26.784 45.484 1.00 139.61 300 GLN A C 1
ATOM 2081 O O . GLN A 1 301 ? -18.740 25.954 45.100 1.00 140.82 300 GLN A O 1
ATOM 2087 N N . THR A 1 302 ? -18.258 27.929 46.061 1.00 146.65 301 THR A N 1
ATOM 2088 C CA . THR A 1 302 ? -19.654 28.271 46.309 1.00 155.73 301 THR A CA 1
ATOM 2089 C C . THR A 1 302 ? -20.309 28.875 45.070 1.00 161.06 301 THR A C 1
ATOM 2090 O O . THR A 1 302 ? -19.625 29.290 44.135 1.00 161.03 301 THR A O 1
ATOM 2094 N N . GLY A 1 303 ? -21.638 28.917 45.072 1.00 164.63 302 GLY A N 1
ATOM 2095 C CA . GLY A 1 303 ? -22.387 29.464 43.957 1.00 164.75 302 GLY A CA 1
ATOM 2096 C C . GLY A 1 303 ? -23.884 29.286 44.118 1.00 167.03 302 GLY A C 1
ATOM 2097 O O . GLY A 1 303 ? -24.569 28.838 43.199 1.00 166.07 302 GLY A O 1
ATOM 2098 N N . SER A 1 310 ? -19.020 23.238 43.136 1.00 174.17 309 SER A N 1
ATOM 2099 C CA . SER A 1 310 ? -18.760 21.886 42.657 1.00 172.42 309 SER A CA 1
ATOM 2100 C C . SER A 1 310 ? -18.714 20.887 43.807 1.00 173.20 309 SER A C 1
ATOM 2101 O O . SER A 1 310 ? -19.458 19.905 43.813 1.00 176.29 309 SER A O 1
ATOM 2104 N N . SER A 1 311 ? -17.835 21.149 44.773 1.00 169.48 310 SER A N 1
ATOM 2105 C CA . SER A 1 311 ? -17.636 20.270 45.924 1.00 164.27 310 SER A CA 1
ATOM 2106 C C . SER A 1 311 ? -17.300 18.843 45.493 1.00 157.25 310 SER A C 1
ATOM 2107 O O . SER A 1 311 ? -18.101 17.928 45.682 1.00 157.55 310 SER A O 1
ATOM 2110 N N . GLU A 1 312 ? -16.116 18.655 44.916 1.00 150.75 311 GLU A N 1
ATOM 2111 C CA . GLU A 1 312 ? -15.750 17.340 44.387 1.00 145.70 311 GLU A CA 1
ATOM 2112 C C . GLU A 1 312 ? -14.517 16.719 45.043 1.00 133.25 311 GLU A C 1
ATOM 2113 O O . GLU A 1 312 ? -13.466 17.354 45.150 1.00 128.07 311 GLU A O 1
ATOM 2119 N N . GLN A 1 313 ? -14.661 15.468 45.474 1.00 124.70 312 GLN A N 1
ATOM 2120 C CA . GLN A 1 313 ? -13.580 14.736 46.124 1.00 118.53 312 GLN A CA 1
ATOM 2121 C C . GLN A 1 313 ? -12.908 13.763 45.160 1.00 113.50 312 GLN A C 1
ATOM 2122 O O . GLN A 1 313 ? -13.523 12.799 44.705 1.00 120.52 312 GLN A O 1
ATOM 2128 N N . THR A 1 314 ? -11.640 14.019 44.858 1.00 99.40 313 THR A N 1
ATOM 2129 C CA . THR A 1 314 ? -10.881 13.177 43.943 1.00 90.04 313 THR A CA 1
ATOM 2130 C C . THR A 1 314 ? -9.643 12.596 44.619 1.00 85.49 313 THR A C 1
ATOM 2131 O O . THR A 1 314 ? -9.212 13.074 45.666 1.00 88.04 313 THR A O 1
ATOM 2135 N N . PHE A 1 315 ? -9.072 11.562 44.010 1.00 81.98 314 PHE A N 1
ATOM 2136 C CA . PHE A 1 315 ? -7.869 10.931 44.537 1.00 70.47 314 PHE A CA 1
ATOM 2137 C C . PHE A 1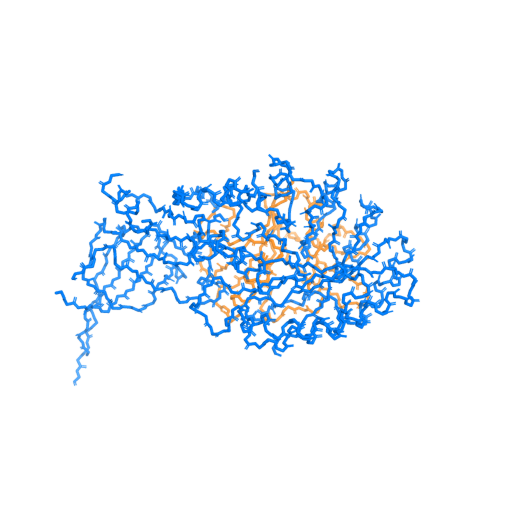 315 ? -6.730 10.995 43.535 1.00 71.90 314 PHE A C 1
ATOM 2138 O O . PHE A 1 315 ? -6.950 10.987 42.321 1.00 76.00 314 PHE A O 1
ATOM 2146 N N . MET A 1 316 ? -5.507 11.066 44.043 1.00 67.38 315 MET A N 1
ATOM 2147 C CA . MET A 1 316 ? -4.348 10.888 43.180 1.00 66.74 315 MET A CA 1
ATOM 2148 C C . MET A 1 316 ? -3.335 9.950 43.822 1.00 64.10 315 MET A C 1
ATOM 2149 O O . MET A 1 316 ? -3.010 10.081 45.000 1.00 65.10 315 MET A O 1
ATOM 2154 N N . TYR A 1 317 ? -2.859 8.991 43.035 1.00 55.51 316 TYR A N 1
ATOM 2155 C CA . TYR A 1 317 ? -1.976 7.953 43.538 1.00 55.76 316 TYR A CA 1
ATOM 2156 C C . TYR A 1 317 ? -0.612 8.034 42.879 1.00 64.24 316 TYR A C 1
ATOM 2157 O O . TYR A 1 317 ? -0.506 8.301 41.689 1.00 65.78 316 TYR A O 1
ATOM 2166 N N . TYR A 1 318 ? 0.432 7.809 43.665 1.00 71.75 317 TYR A N 1
ATOM 2167 C CA . TYR A 1 318 ? 1.787 7.756 43.143 1.00 70.21 317 TYR A CA 1
ATOM 2168 C C . TYR A 1 318 ? 2.290 6.318 43.148 1.00 62.48 317 TYR A C 1
ATOM 2169 O O . TYR A 1 318 ? 2.291 5.648 44.189 1.00 70.60 317 TYR A O 1
ATOM 2178 N N . VAL A 1 319 ? 2.714 5.852 41.979 1.00 48.51 318 VAL A N 1
ATOM 2179 C CA . VAL A 1 319 ? 3.197 4.485 41.829 1.00 60.92 318 VAL A CA 1
ATOM 2180 C C . VAL A 1 319 ? 4.701 4.435 41.573 1.00 64.67 318 VAL A C 1
ATOM 2181 O O . VAL A 1 319 ? 5.332 5.460 41.307 1.00 58.48 318 VAL A O 1
ATOM 2185 N N . ASN A 1 320 ? 5.266 3.233 41.655 1.00 68.26 319 ASN A N 1
ATOM 2186 C CA . ASN A 1 320 ? 6.711 3.054 41.559 1.00 69.66 319 ASN A CA 1
ATOM 2187 C C . ASN A 1 320 ? 7.217 2.831 40.138 1.00 69.13 319 ASN A C 1
ATOM 2188 O O . ASN A 1 320 ? 8.174 2.091 39.919 1.00 69.43 319 ASN A O 1
ATOM 2193 N N . ASP A 1 321 ? 6.564 3.485 39.182 1.00 74.58 320 ASP A N 1
ATOM 2194 C CA . ASP A 1 321 ? 6.996 3.495 37.788 1.00 67.18 320 ASP A CA 1
ATOM 2195 C C . ASP A 1 321 ? 6.334 4.688 37.106 1.00 69.68 320 ASP A C 1
ATOM 2196 O O . ASP A 1 321 ? 5.301 5.167 37.565 1.00 76.42 320 ASP A O 1
ATOM 2201 N N . GLY A 1 322 ? 6.923 5.177 36.019 1.00 68.51 321 GLY A N 1
ATOM 2202 C CA . GLY A 1 322 ? 6.391 6.360 35.365 1.00 61.82 321 GLY A CA 1
ATOM 2203 C C . GLY A 1 322 ? 6.888 6.598 33.955 1.00 56.53 321 GLY A C 1
ATOM 2204 O O . GLY A 1 322 ? 7.450 5.707 33.327 1.00 54.37 321 GLY A O 1
ATOM 2205 N N . VAL A 1 323 ? 6.684 7.818 33.467 1.00 55.36 322 VAL A N 1
ATOM 2206 C CA . VAL A 1 323 ? 6.982 8.170 32.081 1.00 58.46 322 VAL A CA 1
ATOM 2207 C C . VAL A 1 323 ? 8.472 8.141 31.747 1.00 57.93 322 VAL A C 1
ATOM 2208 O O . VAL A 1 323 ? 8.846 8.090 30.579 1.00 55.97 322 VAL A O 1
ATOM 2212 N N . TYR A 1 324 ? 9.320 8.176 32.769 1.00 60.40 323 TYR A N 1
ATOM 2213 C CA . TYR A 1 324 ? 10.760 8.079 32.560 1.00 58.08 323 TYR A CA 1
ATOM 2214 C C . TYR A 1 324 ? 11.234 6.651 32.792 1.00 65.36 323 TYR A C 1
ATOM 2215 O O . TYR A 1 324 ? 12.431 6.366 32.738 1.00 66.60 323 TYR A O 1
ATOM 2224 N N . GLY A 1 325 ? 10.280 5.762 33.058 1.00 67.24 324 GLY A N 1
ATOM 2225 C CA . GLY A 1 325 ? 10.562 4.350 33.239 1.00 63.55 324 GLY A CA 1
ATOM 2226 C C . GLY A 1 325 ? 9.953 3.511 32.127 1.00 62.76 324 GLY A C 1
ATOM 2227 O O . GLY A 1 325 ? 10.513 3.408 31.036 1.00 61.49 324 GLY A O 1
ATOM 2228 N N . SER A 1 326 ? 8.794 2.924 32.403 1.00 56.58 325 SER A N 1
ATOM 2229 C CA . SER A 1 326 ? 8.131 2.038 31.452 1.00 50.00 325 SER A CA 1
ATOM 2230 C C . SER A 1 326 ? 7.135 2.787 30.569 1.00 54.31 325 SER A C 1
ATOM 2231 O O . SER A 1 326 ? 6.650 2.251 29.565 1.00 49.35 325 SER A O 1
ATOM 2234 N N . PHE A 1 327 ? 6.840 4.029 30.936 1.00 50.76 326 PHE A N 1
ATOM 2235 C CA . PHE A 1 327 ? 5.785 4.775 30.262 1.00 46.52 326 PHE A CA 1
ATOM 2236 C C . PHE A 1 327 ? 6.279 5.912 29.370 1.00 48.11 326 PHE A C 1
ATOM 2237 O O . PHE A 1 327 ? 5.670 6.978 29.342 1.00 59.40 326 PHE A O 1
ATOM 2245 N N . ASN A 1 328 ? 7.365 5.688 28.633 1.00 53.12 327 ASN A N 1
ATOM 2246 C CA . ASN A 1 328 ? 7.835 6.686 27.672 1.00 56.93 327 ASN A CA 1
ATOM 2247 C C . ASN A 1 328 ? 6.769 7.054 26.643 1.00 55.76 327 ASN A C 1
ATOM 2248 O O . ASN A 1 328 ? 6.736 8.179 26.157 1.00 49.06 327 ASN A O 1
ATOM 2253 N N . CYS A 1 329 ? 5.898 6.099 26.327 1.00 55.35 328 CYS A N 1
ATOM 2254 C CA . CYS A 1 329 ? 4.819 6.302 25.365 1.00 52.75 328 CYS A CA 1
ATOM 2255 C C . CYS A 1 329 ? 3.900 7.477 25.716 1.00 59.23 328 CYS A C 1
ATOM 2256 O O . CYS A 1 329 ? 3.264 8.052 24.835 1.00 56.63 328 CYS A O 1
ATOM 2259 N N . ILE A 1 330 ? 3.819 7.816 27.000 1.00 60.86 329 ILE A N 1
ATOM 2260 C CA . ILE A 1 330 ? 3.047 8.978 27.431 1.00 61.96 329 ILE A CA 1
ATOM 2261 C C . ILE A 1 330 ? 3.660 10.249 26.851 1.00 63.75 329 ILE A C 1
ATOM 2262 O O . ILE A 1 330 ? 2.951 11.135 26.372 1.00 66.14 329 ILE A O 1
ATOM 2267 N N . LEU A 1 331 ? 4.986 10.322 26.889 1.00 64.29 330 LEU A N 1
ATOM 2268 C CA . LEU A 1 331 ? 5.716 11.471 26.368 1.00 62.70 330 LEU A CA 1
ATOM 2269 C C . LEU A 1 331 ? 5.874 11.421 24.848 1.00 66.46 330 LEU A C 1
ATOM 2270 O O . LEU A 1 331 ? 5.942 12.456 24.190 1.00 70.99 330 LEU A O 1
ATOM 2275 N N . TYR A 1 332 ? 5.931 10.213 24.299 1.00 69.60 331 TYR A N 1
ATOM 2276 C CA . TYR A 1 332 ? 6.173 10.019 22.873 1.00 73.02 331 TYR A CA 1
ATOM 2277 C C . TYR A 1 332 ? 4.922 10.206 22.027 1.00 74.38 331 TYR A C 1
ATOM 2278 O O . TYR A 1 332 ? 4.924 10.971 21.067 1.00 75.07 331 TYR A O 1
ATOM 2287 N N . ASP A 1 333 ? 3.859 9.494 22.386 1.00 78.88 332 ASP A N 1
ATOM 2288 C CA . ASP A 1 333 ? 2.684 9.391 21.529 1.00 80.25 332 ASP A CA 1
ATOM 2289 C C . ASP A 1 333 ? 1.421 9.933 22.186 1.00 79.32 332 ASP A C 1
ATOM 2290 O O . ASP A 1 333 ? 0.327 9.793 21.637 1.00 78.26 332 ASP A O 1
ATOM 2295 N N . HIS A 1 334 ? 1.581 10.555 23.352 1.00 83.55 333 HIS A N 1
ATOM 2296 C CA . HIS A 1 334 ? 0.447 10.977 24.171 1.00 88.10 333 HIS A CA 1
ATOM 2297 C C . HIS A 1 334 ? -0.503 9.805 24.385 1.00 85.33 333 HIS A C 1
ATOM 2298 O O . HIS A 1 334 ? -1.717 9.941 24.231 1.00 89.04 333 HIS A O 1
ATOM 2305 N N . ALA A 1 335 ? 0.061 8.649 24.723 1.00 78.32 334 ALA A N 1
ATOM 2306 C CA . ALA A 1 335 ? -0.719 7.428 24.881 1.00 67.29 334 ALA A CA 1
ATOM 2307 C C . ALA A 1 335 ? -1.677 7.520 26.060 1.00 73.53 334 ALA A C 1
ATOM 2308 O O . ALA A 1 335 ? -1.364 8.126 27.084 1.00 74.83 334 ALA A O 1
ATOM 2310 N N . HIS A 1 336 ? -2.851 6.921 25.903 1.00 78.74 335 HIS A N 1
ATOM 2311 C CA . HIS A 1 336 ? -3.816 6.841 26.990 1.00 82.94 335 HIS A CA 1
ATOM 2312 C C . HIS A 1 336 ? -3.857 5.423 27.548 1.00 81.85 335 HIS A C 1
ATOM 2313 O O . HIS A 1 336 ? -4.568 4.564 27.029 1.00 82.59 335 HIS A O 1
ATOM 2320 N N . VAL A 1 337 ? -3.080 5.179 28.599 1.00 79.71 336 VAL A N 1
ATOM 2321 C CA . VAL A 1 337 ? -3.068 3.872 29.242 1.00 76.37 336 VAL A CA 1
ATOM 2322 C C . VAL A 1 337 ? -4.246 3.734 30.199 1.00 78.61 336 VAL A C 1
ATOM 2323 O O . VAL A 1 337 ? -4.675 4.709 30.817 1.00 79.27 336 VAL A O 1
ATOM 2327 N N . LYS A 1 338 ? -4.772 2.520 30.304 1.00 83.68 337 LYS A N 1
ATOM 2328 C CA . LYS A 1 338 ? -5.895 2.243 31.188 1.00 87.40 337 LYS A CA 1
ATOM 2329 C C . LYS A 1 338 ? -5.459 1.313 32.310 1.00 82.88 337 LYS A C 1
ATOM 2330 O O . LYS A 1 338 ? -4.962 0.217 32.054 1.00 86.37 337 LYS A O 1
ATOM 2332 N N . PRO A 1 339 ? -5.640 1.753 33.562 1.00 78.47 338 PRO A N 1
ATOM 2333 C CA . PRO A 1 339 ? -5.264 0.946 34.725 1.00 77.21 338 PRO A CA 1
ATOM 2334 C C . PRO A 1 339 ? -6.275 -0.165 34.972 1.00 85.34 338 PRO A C 1
ATOM 2335 O O . PRO A 1 339 ? -7.468 0.023 34.733 1.00 90.10 338 PRO A O 1
ATOM 2339 N N . LEU A 1 340 ? -5.797 -1.312 35.441 1.00 83.52 339 LEU A N 1
ATOM 2340 C CA . LEU A 1 340 ? -6.676 -2.427 35.760 1.00 84.93 339 LEU A CA 1
ATOM 2341 C C . LEU A 1 340 ? -6.513 -2.838 37.217 1.00 85.92 339 LEU A C 1
ATOM 2342 O O . LEU A 1 340 ? -5.395 -2.967 37.716 1.00 82.56 339 LEU A O 1
ATOM 2347 N N . LEU A 1 341 ? -7.636 -3.031 37.898 1.00 90.03 340 LEU A N 1
ATOM 2348 C CA . LEU A 1 341 ? -7.619 -3.487 39.279 1.00 92.84 340 LEU A CA 1
ATOM 2349 C C . LEU A 1 341 ? -7.171 -4.939 39.354 1.00 99.86 340 LEU A C 1
ATOM 2350 O O . LEU A 1 341 ? -7.732 -5.809 38.685 1.00 98.24 340 LEU A O 1
ATOM 2355 N N . GLN A 1 342 ? -6.149 -5.196 40.161 1.00 109.60 341 GLN A N 1
ATOM 2356 C CA . GLN A 1 342 ? -5.742 -6.560 40.452 1.00 121.60 341 GLN A CA 1
ATOM 2357 C C . GLN A 1 342 ? -6.716 -7.100 41.488 1.00 132.58 341 GLN A C 1
ATOM 2358 O O . GLN A 1 342 ? -6.958 -8.305 41.576 1.00 131.30 341 GLN A O 1
ATOM 2364 N N . LYS A 1 343 ? -7.282 -6.178 42.259 1.00 142.70 342 LYS A N 1
ATOM 2365 C CA . LYS A 1 343 ? -8.257 -6.496 43.291 1.00 152.44 342 LYS A CA 1
ATOM 2366 C C . LYS A 1 343 ? -9.635 -5.969 42.907 1.00 158.26 342 LYS A C 1
ATOM 2367 O O . LYS A 1 343 ? -10.093 -4.960 43.445 1.00 161.54 342 LYS A O 1
ATOM 2373 N N . ARG A 1 344 ? -10.293 -6.648 41.972 1.00 159.97 343 ARG A N 1
ATOM 2374 C CA . ARG A 1 344 ? -11.624 -6.242 41.533 1.00 161.81 343 ARG A CA 1
ATOM 2375 C C . ARG A 1 344 ? -12.654 -6.399 42.650 1.00 163.28 343 ARG A C 1
ATOM 2376 O O . ARG A 1 344 ? -12.671 -7.414 43.346 1.00 162.32 343 ARG A O 1
ATOM 2384 N N . PRO A 1 345 ? -13.518 -5.385 42.822 1.00 163.93 344 PRO A N 1
ATOM 2385 C CA . PRO A 1 345 ? -14.544 -5.381 43.866 1.00 167.35 344 PRO A CA 1
ATOM 2386 C C . PRO A 1 345 ? -15.879 -5.920 43.362 1.00 170.74 344 PRO A C 1
ATOM 2387 O O . PRO A 1 345 ? -15.897 -6.648 42.369 1.00 171.15 344 PRO A O 1
ATOM 2391 N N . GLU A 1 349 ? -18.613 -0.802 46.650 1.00 144.21 348 GLU A N 1
ATOM 2392 C CA . GLU A 1 349 ? -17.513 0.114 46.365 1.00 140.56 348 GLU A CA 1
ATOM 2393 C C . GLU A 1 349 ? -17.961 1.297 45.514 1.00 138.95 348 GLU A C 1
ATOM 2394 O O . GLU A 1 349 ? -18.517 1.119 44.430 1.00 140.32 348 GLU A O 1
ATOM 2400 N N . LYS A 1 350 ? -17.714 2.503 46.014 1.00 134.13 349 LYS A N 1
ATOM 2401 C CA . LYS A 1 350 ? -18.019 3.720 45.272 1.00 130.11 349 LYS A CA 1
ATOM 2402 C C . LYS A 1 350 ? -16.801 4.133 44.454 1.00 120.69 349 LYS A C 1
ATOM 2403 O O . LYS A 1 350 ? -15.665 3.963 44.896 1.00 113.52 349 LYS A O 1
ATOM 2409 N N . TYR A 1 351 ? -17.038 4.670 43.261 1.00 119.06 350 TYR A N 1
ATOM 2410 C CA . TYR A 1 351 ? -15.948 5.113 42.395 1.00 115.89 350 TYR A CA 1
ATOM 2411 C C . TYR A 1 351 ? -15.708 6.616 42.506 1.00 109.02 350 TYR A C 1
ATOM 2412 O O . TYR A 1 351 ? -16.652 7.405 42.537 1.00 111.45 350 TYR A O 1
ATOM 2421 N N . TYR A 1 352 ? -14.437 7.001 42.562 1.00 100.10 351 TYR A N 1
ATOM 2422 C CA . TYR A 1 352 ? -14.055 8.407 42.630 1.00 93.06 351 TYR A CA 1
ATOM 2423 C C . TYR A 1 352 ? -13.191 8.776 41.432 1.00 88.63 351 TYR A C 1
ATOM 2424 O O . TYR A 1 352 ? -12.478 7.929 40.889 1.00 90.33 351 TYR A O 1
ATOM 2433 N N . SER A 1 353 ? -13.256 10.037 41.018 1.00 85.22 352 SER A N 1
ATOM 2434 C CA . SER A 1 353 ? -12.354 10.533 39.987 1.00 77.68 352 SER A CA 1
ATOM 2435 C C . SER A 1 353 ? -10.924 10.446 40.511 1.00 75.38 352 SER A C 1
ATOM 2436 O O . SER A 1 353 ? -10.642 10.851 41.638 1.00 72.87 352 SER A O 1
ATOM 2439 N N . SER A 1 354 ? -10.025 9.907 39.697 1.00 72.51 353 SER A N 1
ATOM 2440 C CA . SER A 1 354 ? -8.684 9.586 40.162 1.00 71.69 353 SER A CA 1
ATOM 2441 C C . SER A 1 354 ? -7.625 9.848 39.104 1.00 69.73 353 SER A C 1
ATOM 2442 O O . SER A 1 354 ? -7.892 9.753 37.907 1.00 71.10 353 SER A O 1
ATOM 2445 N N . SER A 1 355 ? -6.418 10.175 39.553 1.00 66.67 354 SER A N 1
ATOM 2446 C CA . SER A 1 355 ? -5.284 10.296 38.645 1.00 65.41 354 SER A CA 1
ATOM 2447 C C . SER A 1 355 ? -4.099 9.490 39.161 1.00 65.57 354 SER A C 1
ATOM 2448 O O . SER A 1 355 ? -3.957 9.280 40.366 1.00 67.26 354 SER A O 1
ATOM 2451 N N . ILE A 1 356 ? -3.254 9.033 38.243 1.00 63.69 355 ILE A N 1
ATOM 2452 C CA . ILE A 1 356 ? -2.093 8.227 38.601 1.00 60.77 355 ILE A CA 1
ATOM 2453 C C . ILE A 1 356 ? -0.796 8.870 38.108 1.00 57.65 355 ILE A C 1
ATOM 2454 O O . ILE A 1 356 ? -0.687 9.267 36.949 1.00 55.65 355 ILE A O 1
ATOM 2459 N N . TRP A 1 357 ? 0.185 8.960 39.000 1.00 56.81 356 TRP A N 1
ATOM 2460 C CA . TRP A 1 357 ? 1.448 9.629 38.718 1.00 55.50 356 TRP A CA 1
ATOM 2461 C C . TRP A 1 357 ? 2.642 8.717 38.989 1.00 53.66 356 TRP A C 1
ATOM 2462 O O . TRP A 1 357 ? 2.541 7.742 39.740 1.00 57.01 356 TRP A O 1
ATOM 2473 N N . GLY A 1 358 ? 3.773 9.049 38.374 1.00 51.75 357 GLY A N 1
ATOM 2474 C CA . GLY A 1 358 ? 5.018 8.346 38.614 1.00 54.69 357 GLY A CA 1
ATOM 2475 C C . GLY A 1 358 ? 5.701 8.857 39.869 1.00 63.36 357 GLY A C 1
ATOM 2476 O O . GLY A 1 358 ? 5.215 9.791 40.506 1.00 59.20 357 GLY A O 1
ATOM 2477 N N . PRO A 1 359 ? 6.839 8.248 40.231 1.00 71.89 358 PRO A N 1
ATOM 2478 C CA . PRO A 1 359 ? 7.527 8.552 41.491 1.00 69.78 358 PRO A CA 1
ATOM 2479 C C . PRO A 1 359 ? 8.463 9.755 41.417 1.00 73.01 358 PRO A C 1
ATOM 2480 O O . PRO A 1 359 ? 9.071 10.099 42.429 1.00 78.60 358 PRO A O 1
ATOM 2484 N N . THR A 1 360 ? 8.575 10.389 40.253 1.00 66.46 359 THR A N 1
ATOM 2485 C CA . THR A 1 360 ? 9.553 11.460 40.078 1.00 64.77 359 THR A CA 1
ATOM 2486 C C . THR A 1 360 ? 9.029 12.841 40.481 1.00 74.80 359 THR A C 1
ATOM 2487 O O . THR A 1 360 ? 9.813 13.770 40.688 1.00 77.58 359 THR A O 1
ATOM 2491 N N . CYS A 1 361 ? 7.709 12.970 40.585 1.00 77.50 360 CYS A N 1
ATOM 2492 C CA . CYS A 1 361 ? 7.072 14.243 40.936 1.00 86.03 360 CYS A CA 1
ATOM 2493 C C . CYS A 1 361 ? 7.394 15.359 39.947 1.00 83.12 360 CYS A C 1
ATOM 2494 O O . CYS A 1 361 ? 7.243 16.540 40.258 1.00 79.95 360 CYS A O 1
ATOM 2497 N N . ASP A 1 362 ? 7.848 14.972 38.762 1.00 87.30 361 ASP A N 1
ATOM 2498 C CA . ASP A 1 362 ? 8.063 15.909 37.670 1.00 88.51 361 ASP A CA 1
ATOM 2499 C C . ASP A 1 362 ? 6.703 16.260 37.082 1.00 84.87 361 ASP A C 1
ATOM 2500 O O . ASP A 1 362 ? 5.794 15.429 37.080 1.00 92.50 361 ASP A O 1
ATOM 2505 N N . GLY A 1 363 ? 6.559 17.487 36.591 1.00 72.08 362 GLY A N 1
ATOM 2506 C CA . GLY A 1 363 ? 5.295 17.945 36.039 1.00 68.94 362 GLY A CA 1
ATOM 2507 C C . GLY A 1 363 ? 4.779 17.128 34.866 1.00 73.32 362 GLY A C 1
ATOM 2508 O O . GLY A 1 363 ? 3.596 17.189 34.533 1.00 76.96 362 GLY A O 1
ATOM 2509 N N . LEU A 1 364 ? 5.661 16.356 34.238 1.00 71.35 363 LEU A N 1
ATOM 2510 C CA . LEU A 1 364 ? 5.287 15.566 33.069 1.00 76.24 363 LEU A CA 1
ATOM 2511 C C . LEU A 1 364 ? 5.063 14.097 33.413 1.00 75.32 363 LEU A C 1
ATOM 2512 O O . LEU A 1 364 ? 4.592 13.322 32.582 1.00 74.12 363 LEU A O 1
ATOM 2517 N N . ASP A 1 365 ? 5.395 13.715 34.642 1.00 70.19 364 ASP A N 1
ATOM 2518 C CA . ASP A 1 365 ? 5.259 12.324 35.055 1.00 59.42 364 ASP A CA 1
ATOM 2519 C C . ASP A 1 365 ? 3.829 11.988 35.465 1.00 57.83 364 ASP A C 1
ATOM 2520 O O . ASP A 1 365 ? 3.587 11.540 36.584 1.00 59.86 364 ASP A O 1
ATOM 2525 N N . ARG A 1 366 ? 2.887 12.207 34.553 1.00 59.44 365 ARG A N 1
ATOM 2526 C CA . ARG A 1 366 ? 1.495 11.842 34.784 1.00 61.45 365 ARG A CA 1
ATOM 2527 C C . ARG A 1 366 ? 1.136 10.662 33.887 1.00 64.99 365 ARG A C 1
ATOM 2528 O O . ARG A 1 366 ? 1.228 10.758 32.663 1.00 69.30 365 ARG A O 1
ATOM 2536 N N . ILE A 1 367 ? 0.735 9.548 34.494 1.00 56.15 366 ILE A N 1
ATOM 2537 C CA . ILE A 1 367 ? 0.464 8.324 33.744 1.00 56.37 366 ILE A CA 1
ATOM 2538 C C . ILE A 1 367 ? -0.989 8.256 33.275 1.00 58.81 366 ILE A C 1
ATOM 2539 O O . ILE A 1 367 ? -1.266 7.880 32.137 1.00 54.85 366 ILE A O 1
ATOM 2544 N N . VAL A 1 368 ? -1.912 8.613 34.163 1.00 63.66 367 VAL A N 1
ATOM 2545 C CA . VAL A 1 368 ? -3.334 8.649 33.837 1.00 67.72 367 VAL A CA 1
ATOM 2546 C C . VAL A 1 368 ? -3.938 9.945 34.365 1.00 71.51 367 VAL A C 1
ATOM 2547 O O . VAL A 1 368 ? -3.953 10.177 35.572 1.00 74.66 367 VAL A O 1
ATOM 2551 N N . GLU A 1 369 ? -4.433 10.787 33.462 1.00 74.64 368 GLU A N 1
ATOM 2552 C CA . GLU A 1 369 ? -4.976 12.090 33.845 1.00 78.05 368 GLU A CA 1
ATOM 2553 C C . GLU A 1 369 ? -6.270 11.977 34.642 1.00 81.19 368 GLU A C 1
ATOM 2554 O O . GLU A 1 369 ? -6.442 12.654 35.654 1.00 82.14 368 GLU A O 1
ATOM 2560 N N . ARG A 1 370 ? -7.179 11.125 34.179 1.00 85.02 369 ARG A N 1
ATOM 2561 C CA . ARG A 1 370 ? -8.460 10.943 34.851 1.00 86.49 369 ARG A CA 1
ATOM 2562 C C . ARG A 1 370 ? -9.053 9.565 34.570 1.00 86.21 369 ARG A C 1
ATOM 2563 O O . ARG A 1 370 ? -9.131 9.136 33.422 1.00 88.66 369 ARG A O 1
ATOM 2567 N N . CYS A 1 371 ? -9.466 8.879 35.630 1.00 87.94 370 CYS A N 1
ATOM 2568 C CA . CYS A 1 371 ? -10.091 7.567 35.509 1.00 86.93 370 CYS A CA 1
ATOM 2569 C C . CYS A 1 371 ? -10.924 7.278 36.753 1.00 87.92 370 CYS A C 1
ATOM 2570 O O . CYS A 1 371 ? -10.686 7.855 37.809 1.00 89.49 370 CYS A O 1
ATOM 2573 N N . ASP A 1 372 ? -11.898 6.384 36.630 1.00 86.74 371 ASP A N 1
ATOM 2574 C CA . ASP A 1 372 ? -12.761 6.044 37.755 1.00 90.52 371 ASP A CA 1
ATOM 2575 C C . ASP A 1 372 ? -12.228 4.828 38.508 1.00 89.07 371 ASP A C 1
ATOM 2576 O O . ASP A 1 372 ? -12.153 3.729 37.957 1.00 93.19 371 ASP A O 1
ATOM 2581 N N . LEU A 1 373 ? -11.856 5.032 39.768 1.00 80.29 372 LEU A N 1
ATOM 2582 C CA . LEU A 1 373 ? -11.292 3.962 40.584 1.00 76.82 372 LEU A CA 1
ATOM 2583 C C . LEU A 1 373 ? -11.920 3.931 41.968 1.00 87.17 372 LEU A C 1
ATOM 2584 O O . LEU A 1 373 ? -12.433 4.943 42.446 1.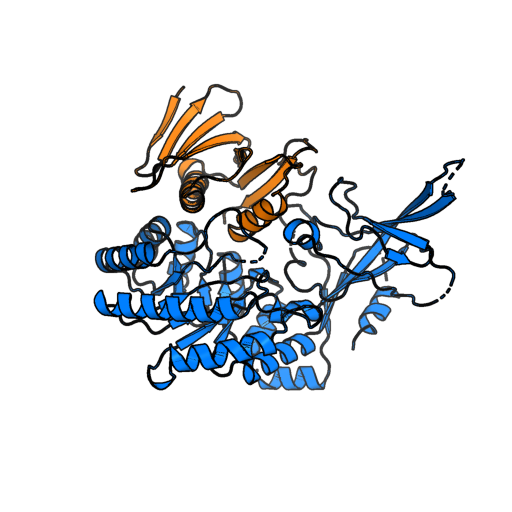00 93.90 372 LEU A O 1
ATOM 2589 N N . PRO A 1 374 ? -11.885 2.762 42.621 1.00 87.15 373 PRO A N 1
ATOM 2590 C CA . PRO A 1 374 ? -12.246 2.708 44.039 1.00 85.12 373 PRO A CA 1
ATOM 2591 C C . PRO A 1 374 ? -11.161 3.396 44.856 1.00 80.94 373 PRO A C 1
ATOM 2592 O O . PRO A 1 374 ? -10.094 3.694 44.321 1.00 86.24 373 PRO A O 1
ATOM 2596 N N . GLU A 1 375 ? -11.420 3.647 46.130 1.00 82.25 374 GLU A N 1
ATOM 2597 C CA . GLU A 1 375 ? -10.390 4.212 46.988 1.00 83.82 374 GLU A CA 1
ATOM 2598 C C . GLU A 1 375 ? -9.348 3.139 47.266 1.00 82.14 374 GLU A C 1
ATOM 2599 O O . GLU A 1 375 ? -9.653 2.107 47.859 1.00 91.17 374 GLU A O 1
ATOM 2605 N N . MET A 1 376 ? -8.120 3.375 46.821 1.00 72.34 375 MET A N 1
ATOM 2606 C CA . MET A 1 376 ? -7.056 2.408 47.041 1.00 76.13 375 MET A CA 1
ATOM 2607 C C . MET A 1 376 ? -6.073 2.882 48.102 1.00 82.35 375 MET A C 1
ATOM 2608 O O . MET A 1 376 ? -6.214 3.976 48.645 1.00 93.61 375 MET A O 1
ATOM 2613 N N . HIS A 1 377 ? -5.087 2.047 48.408 1.00 80.01 376 HIS A N 1
ATOM 2614 C CA . HIS A 1 377 ? -4.165 2.342 49.496 1.00 82.00 376 HIS A CA 1
ATOM 2615 C C . HIS A 1 377 ? -2.716 2.103 49.102 1.00 78.19 376 HIS A C 1
ATOM 2616 O O . HIS A 1 377 ? -2.433 1.377 48.147 1.00 78.40 376 HIS A O 1
ATOM 2623 N N . VAL A 1 378 ? -1.804 2.726 49.842 1.00 69.14 377 VAL A N 1
ATOM 2624 C CA . VAL A 1 378 ? -0.381 2.492 49.655 1.00 72.11 377 VAL A CA 1
ATOM 2625 C C . VAL A 1 378 ? -0.068 1.016 49.881 1.00 80.25 377 VAL A C 1
ATOM 2626 O O . VAL A 1 378 ? -0.311 0.477 50.959 1.00 86.28 377 VAL A O 1
ATOM 2630 N N . GLY A 1 379 ? 0.456 0.360 48.853 1.00 75.41 378 GLY A N 1
ATOM 2631 C CA . GLY A 1 379 ? 0.745 -1.059 48.935 1.00 72.50 378 GLY A CA 1
ATOM 2632 C C . GLY A 1 379 ? -0.125 -1.873 47.998 1.00 69.24 378 GLY A C 1
ATOM 2633 O O . GLY A 1 379 ? 0.183 -3.027 47.699 1.00 72.02 378 GLY A O 1
ATOM 2634 N N . ASP A 1 380 ? -1.219 -1.277 47.537 1.00 65.68 379 ASP A N 1
ATOM 2635 C CA . ASP A 1 380 ? -2.068 -1.921 46.543 1.00 73.35 379 ASP A CA 1
ATOM 2636 C C . ASP A 1 380 ? -1.341 -1.995 45.207 1.00 77.47 379 ASP A C 1
ATOM 2637 O O . ASP A 1 380 ? -0.416 -1.222 44.944 1.00 77.95 379 ASP A O 1
ATOM 2642 N N . TRP A 1 381 ? -1.762 -2.931 44.364 1.00 77.00 380 TRP A N 1
ATOM 2643 C CA . TRP A 1 381 ? -1.154 -3.096 43.051 1.00 68.61 380 TRP A CA 1
ATOM 2644 C C . TRP A 1 381 ? -2.095 -2.656 41.941 1.00 67.36 380 TRP A C 1
ATOM 2645 O O . TRP A 1 381 ? -3.317 -2.748 42.069 1.00 68.26 380 TRP A O 1
ATOM 2656 N N . MET A 1 382 ? -1.513 -2.183 40.846 1.00 70.43 381 MET A N 1
ATOM 2657 C CA . MET A 1 382 ? -2.276 -1.877 39.645 1.00 73.63 381 MET A CA 1
ATOM 2658 C C . MET A 1 382 ? -1.620 -2.489 38.415 1.00 69.37 381 MET A C 1
ATOM 2659 O O . MET A 1 382 ? -0.392 -2.514 38.297 1.00 67.19 381 MET A O 1
ATOM 2664 N N . LEU A 1 383 ? -2.452 -2.976 37.502 1.00 68.56 382 LEU A N 1
ATOM 2665 C CA . LEU A 1 383 ? -1.974 -3.662 36.311 1.00 66.59 382 LEU A CA 1
ATOM 2666 C C . LEU A 1 383 ? -2.242 -2.858 35.044 1.00 64.42 382 LEU A C 1
ATOM 2667 O O . LEU A 1 383 ? -3.297 -2.241 34.897 1.00 67.05 382 LEU A O 1
ATOM 2672 N N . PHE A 1 384 ? -1.275 -2.873 34.133 1.00 57.28 383 PHE A N 1
ATOM 2673 C CA . PHE A 1 384 ? -1.415 -2.241 32.828 1.00 53.72 383 PHE A CA 1
ATOM 2674 C C . PHE A 1 384 ? -1.070 -3.262 31.751 1.00 57.24 383 PHE A C 1
ATOM 2675 O O . PHE A 1 384 ? 0.041 -3.791 31.718 1.00 58.54 383 PHE A O 1
ATOM 2683 N N . GLU A 1 385 ? -2.023 -3.544 30.871 1.00 57.44 384 GLU A N 1
ATOM 2684 C CA . GLU A 1 385 ? -1.804 -4.526 29.816 1.00 54.44 384 GLU A CA 1
ATOM 2685 C C . GLU A 1 385 ? -1.154 -3.898 28.591 1.00 59.40 384 GLU A C 1
ATOM 2686 O O . GLU A 1 385 ? -0.980 -2.681 28.527 1.00 59.83 384 GLU A O 1
ATOM 2692 N N . ASN A 1 386 ? -0.790 -4.745 27.631 1.00 60.05 385 ASN A N 1
ATOM 2693 C CA . ASN A 1 386 ? -0.160 -4.310 26.388 1.00 55.38 385 ASN A CA 1
ATOM 2694 C C . ASN A 1 386 ? 1.091 -3.460 26.602 1.00 53.92 385 ASN A C 1
ATOM 2695 O O . ASN A 1 386 ? 1.281 -2.443 25.936 1.00 49.48 385 ASN A O 1
ATOM 2700 N N . MET A 1 387 ? 1.948 -3.893 27.522 1.00 53.21 386 MET A N 1
ATOM 2701 C CA . MET A 1 387 ? 3.137 -3.129 27.889 1.00 54.95 386 MET A CA 1
ATOM 2702 C C . MET A 1 387 ? 4.442 -3.811 27.480 1.00 56.03 386 MET A C 1
ATOM 2703 O O . MET A 1 387 ? 5.416 -3.800 28.236 1.00 57.68 386 MET A O 1
ATOM 2708 N N . GLY A 1 388 ? 4.465 -4.394 26.284 1.00 47.92 387 GLY A N 1
ATOM 2709 C CA . GLY A 1 388 ? 5.648 -5.088 25.804 1.00 46.07 387 GLY A CA 1
ATOM 2710 C C . GLY A 1 388 ? 6.540 -4.292 24.869 1.00 53.54 387 GLY A C 1
ATOM 2711 O O . GLY A 1 388 ? 7.708 -4.632 24.680 1.00 60.24 387 GLY A O 1
ATOM 2712 N N . ALA A 1 389 ? 5.999 -3.229 24.284 1.00 54.62 388 ALA A N 1
ATOM 2713 C CA . ALA A 1 389 ? 6.731 -2.463 23.277 1.00 50.61 388 ALA A CA 1
ATOM 2714 C C . ALA A 1 389 ? 7.263 -1.133 23.809 1.00 49.73 388 ALA A C 1
ATOM 2715 O O . ALA A 1 389 ? 6.496 -0.297 24.296 1.00 52.55 388 ALA A O 1
ATOM 2717 N N . TYR A 1 390 ? 8.578 -0.951 23.707 1.00 39.82 389 TYR A N 1
ATOM 2718 C CA . TYR A 1 390 ? 9.233 0.299 24.099 1.00 45.81 389 TYR A CA 1
ATOM 2719 C C . TYR A 1 390 ? 8.967 0.658 25.557 1.00 46.67 389 TYR A C 1
ATOM 2720 O O . TYR A 1 390 ? 8.786 1.825 25.904 1.00 47.69 389 TYR A O 1
ATOM 2729 N N . THR A 1 391 ? 8.946 -0.362 26.405 1.00 54.42 390 THR A N 1
ATOM 2730 C CA . THR A 1 391 ? 8.706 -0.174 27.828 1.00 60.98 390 THR A CA 1
ATOM 2731 C C . THR A 1 391 ? 9.932 -0.614 28.621 1.00 63.79 390 THR A C 1
ATOM 2732 O O . THR A 1 391 ? 10.628 0.208 29.212 1.00 67.03 390 THR A O 1
ATOM 2736 N N . VAL A 1 392 ? 10.191 -1.917 28.614 1.00 70.87 391 VAL A N 1
ATOM 2737 C CA . VAL A 1 392 ? 11.382 -2.488 29.235 1.00 82.32 391 VAL A CA 1
ATOM 2738 C C . VAL A 1 392 ? 12.659 -1.918 28.622 1.00 95.93 391 VAL A C 1
ATOM 2739 O O . VAL A 1 392 ? 12.856 -1.980 27.405 1.00 93.69 391 VAL A O 1
ATOM 2743 N N . ALA A 1 393 ? 13.517 -1.368 29.480 1.00 109.99 392 ALA A N 1
ATOM 2744 C CA . ALA A 1 393 ? 14.792 -0.780 29.069 1.00 118.41 392 ALA A CA 1
ATOM 2745 C C . ALA A 1 393 ? 14.634 0.268 27.967 1.00 120.38 392 ALA A C 1
ATOM 2746 O O . ALA A 1 393 ? 15.561 1.027 27.679 1.00 120.90 392 ALA A O 1
ATOM 2748 N N . SER A 1 396 ? 16.596 3.503 32.528 1.00 128.49 395 SER A N 1
ATOM 2749 C CA . SER A 1 396 ? 17.491 2.620 31.789 1.00 127.99 395 SER A CA 1
ATOM 2750 C C . SER A 1 396 ? 18.829 2.475 32.504 1.00 127.86 395 SER A C 1
ATOM 2751 O O . SER A 1 396 ? 18.957 2.816 33.680 1.00 126.51 395 SER A O 1
ATOM 2754 N N . THR A 1 397 ? 19.825 1.968 31.785 1.00 129.12 396 THR A N 1
ATOM 2755 C CA . THR A 1 397 ? 21.172 1.843 32.326 1.00 131.75 396 THR A CA 1
ATOM 2756 C C . THR A 1 397 ? 21.795 3.222 32.508 1.00 129.46 396 THR A C 1
ATOM 2757 O O . THR A 1 397 ? 22.599 3.438 33.416 1.00 127.81 396 THR A O 1
ATOM 2761 N N . PHE A 1 398 ? 21.412 4.150 31.636 1.00 125.96 397 PHE A N 1
ATOM 2762 C CA . PHE A 1 398 ? 21.897 5.524 31.699 1.00 120.05 397 PHE A CA 1
ATOM 2763 C C . PHE A 1 398 ? 21.384 6.225 32.953 1.00 118.25 397 PHE A C 1
ATOM 2764 O O . PHE A 1 398 ? 22.159 6.808 33.712 1.00 120.39 397 PHE A O 1
ATOM 2772 N N . ASN A 1 399 ? 20.074 6.162 33.164 1.00 113.82 398 ASN A N 1
ATOM 2773 C CA . ASN A 1 399 ? 19.450 6.792 34.320 1.00 114.86 398 ASN A CA 1
ATOM 2774 C C . ASN A 1 399 ? 19.788 6.074 35.621 1.00 124.28 398 ASN A C 1
ATOM 2775 O O . ASN A 1 399 ? 19.603 6.621 36.709 1.00 126.15 398 ASN A O 1
ATOM 2780 N N . GLY A 1 400 ? 20.287 4.847 35.502 1.00 129.13 399 GLY A N 1
ATOM 2781 C CA . GLY A 1 400 ? 20.623 4.044 36.663 1.00 132.02 399 GLY A CA 1
ATOM 2782 C C . GLY A 1 400 ? 19.469 3.147 37.062 1.00 130.82 399 GLY A C 1
ATOM 2783 O O . GLY A 1 400 ? 19.607 2.279 37.925 1.00 131.85 399 GLY A O 1
ATOM 2784 N N . PHE A 1 401 ? 18.324 3.364 36.423 1.00 129.23 400 PHE A N 1
ATOM 2785 C CA . PHE A 1 401 ? 17.125 2.579 36.684 1.00 128.57 400 PHE A CA 1
ATOM 2786 C C . PHE A 1 401 ? 17.297 1.141 36.205 1.00 122.43 400 PHE A C 1
ATOM 2787 O O . PHE A 1 401 ? 17.199 0.861 35.010 1.00 122.79 400 PHE A O 1
ATOM 2795 N N . GLN A 1 402 ? 17.563 0.237 37.144 1.00 116.07 401 GLN A N 1
ATOM 2796 C CA . GLN A 1 402 ? 17.732 -1.176 36.824 1.00 110.59 401 GLN A CA 1
ATOM 2797 C C . GLN A 1 402 ? 16.462 -1.750 36.209 1.00 101.94 401 GLN A C 1
ATOM 2798 O O . GLN A 1 402 ? 15.356 -1.457 36.663 1.00 99.97 401 GLN A O 1
ATOM 2804 N N . ARG A 1 403 ? 16.637 -2.561 35.170 1.00 96.16 402 ARG A N 1
ATOM 2805 C CA . ARG A 1 403 ? 15.528 -3.205 34.479 1.00 91.00 402 ARG A CA 1
ATOM 2806 C C . ARG A 1 403 ? 14.638 -3.960 35.465 1.00 87.43 402 ARG A C 1
ATOM 2807 O O . ARG A 1 403 ? 15.134 -4.704 36.316 1.00 82.03 402 ARG A O 1
ATOM 2815 N N . PRO A 1 404 ? 13.316 -3.754 35.367 1.00 79.61 403 PRO A N 1
ATOM 2816 C CA . PRO A 1 404 ? 12.375 -4.460 36.240 1.00 68.21 403 PRO A CA 1
ATOM 2817 C C . PRO A 1 404 ? 12.405 -5.955 35.956 1.00 74.86 403 PRO A C 1
ATOM 2818 O O . PRO A 1 404 ? 12.662 -6.371 34.822 1.00 70.34 403 PRO A O 1
ATOM 2822 N N . THR A 1 405 ? 12.149 -6.754 36.984 1.00 77.89 404 THR A N 1
ATOM 2823 C CA . THR A 1 405 ? 12.138 -8.199 36.839 1.00 71.78 404 THR A CA 1
ATOM 2824 C C . THR A 1 405 ? 10.991 -8.639 35.937 1.00 70.50 404 THR A C 1
ATOM 2825 O O . THR A 1 405 ? 9.878 -8.118 36.028 1.00 66.07 404 THR A O 1
ATOM 2829 N N . ILE A 1 406 ? 11.277 -9.591 35.055 1.00 70.54 405 ILE A N 1
ATOM 2830 C CA . ILE A 1 406 ? 10.268 -10.145 34.167 1.00 69.92 405 ILE A CA 1
ATOM 2831 C C . ILE A 1 406 ? 10.067 -11.632 34.440 1.00 75.00 405 ILE A C 1
ATOM 2832 O O . ILE A 1 406 ? 11.028 -12.392 34.545 1.00 83.29 405 ILE A O 1
ATOM 2837 N N . TYR A 1 407 ? 8.810 -12.037 34.568 1.00 69.78 406 TYR A N 1
ATOM 2838 C CA . TYR A 1 407 ? 8.474 -13.446 34.697 1.00 72.13 406 TYR A CA 1
ATOM 2839 C C . TYR A 1 407 ? 7.854 -13.938 33.397 1.00 72.37 406 TYR A C 1
ATOM 2840 O O . TYR A 1 407 ? 6.765 -13.509 33.023 1.00 81.25 406 TYR A O 1
ATOM 2849 N N . TYR A 1 408 ? 8.551 -14.831 32.704 1.00 62.27 407 TYR A N 1
ATOM 2850 C CA . TYR A 1 408 ? 8.022 -15.419 31.480 1.00 58.75 407 TYR A CA 1
ATOM 2851 C C . TYR A 1 408 ? 7.196 -16.667 31.766 1.00 64.60 407 TYR A C 1
ATOM 2852 O O . TYR A 1 408 ? 7.548 -17.478 32.621 1.00 67.14 407 TYR A O 1
ATOM 2861 N N . VAL A 1 409 ? 6.090 -16.809 31.045 1.00 67.73 408 VAL A N 1
ATOM 2862 C CA . VAL A 1 409 ? 5.199 -17.945 31.225 1.00 70.83 408 VAL A CA 1
ATOM 2863 C C . VAL A 1 409 ? 4.856 -18.584 29.884 1.00 70.75 408 VAL A C 1
ATOM 2864 O O . VAL A 1 409 ? 4.541 -17.896 28.916 1.00 75.22 408 VAL A O 1
ATOM 2868 N N . MET A 1 410 ? 4.920 -19.908 29.837 1.00 75.21 409 MET A N 1
ATOM 2869 C CA . MET A 1 410 ? 4.604 -20.650 28.631 1.00 76.69 409 MET A CA 1
ATOM 2870 C C . MET A 1 410 ? 3.767 -21.868 28.996 1.00 83.93 409 MET A C 1
ATOM 2871 O O . MET A 1 410 ? 4.172 -22.677 29.829 1.00 82.43 409 MET A O 1
ATOM 2876 N N . SER A 1 411 ? 2.597 -21.996 28.379 1.00 87.49 410 SER A N 1
ATOM 2877 C CA . SER A 1 411 ? 1.741 -23.148 28.628 1.00 91.70 410 SER A CA 1
ATOM 2878 C C . SER A 1 411 ? 2.377 -24.403 28.045 1.00 93.25 410 SER A C 1
ATOM 2879 O O . SER A 1 411 ? 3.285 -24.318 27.217 1.00 92.73 410 SER A O 1
ATOM 2882 N N . GLY A 1 412 ? 1.906 -25.563 28.493 1.00 93.85 411 GLY A N 1
ATOM 2883 C CA . GLY A 1 412 ? 2.370 -26.841 27.976 1.00 96.84 411 GLY A CA 1
ATOM 2884 C C . GLY A 1 412 ? 2.373 -26.934 26.460 1.00 96.29 411 GLY A C 1
ATOM 2885 O O . GLY A 1 412 ? 3.433 -27.108 25.853 1.00 93.31 411 GLY A O 1
ATOM 2886 N N . PRO A 1 413 ? 1.187 -26.817 25.836 1.00 101.15 412 PRO A N 1
ATOM 2887 C CA . PRO A 1 413 ? 1.078 -26.832 24.372 1.00 102.27 412 PRO A CA 1
ATOM 2888 C C . PRO A 1 413 ? 1.926 -25.754 23.701 1.00 99.51 412 PRO A C 1
ATOM 2889 O O . PRO A 1 413 ? 2.481 -26.001 22.630 1.00 107.78 412 PRO A O 1
ATOM 2893 N N . ALA A 1 414 ? 2.027 -24.580 24.317 1.00 86.31 413 ALA A N 1
ATOM 2894 C CA . ALA A 1 414 ? 2.854 -23.514 23.763 1.00 79.76 413 ALA A CA 1
ATOM 2895 C C . ALA A 1 414 ? 4.327 -23.901 23.796 1.00 87.60 413 ALA A C 1
ATOM 2896 O O . ALA A 1 414 ? 5.093 -23.525 22.911 1.00 94.15 413 ALA A O 1
ATOM 2898 N N . TRP A 1 415 ? 4.722 -24.656 24.816 1.00 99.21 414 TRP A N 1
ATOM 2899 C CA . TRP A 1 415 ? 6.106 -25.099 24.924 1.00 109.42 414 TRP A CA 1
ATOM 2900 C C . TRP A 1 415 ? 6.382 -26.256 23.975 1.00 118.50 414 TRP A C 1
ATOM 2901 O O . TRP A 1 415 ? 7.521 -26.476 23.564 1.00 122.97 414 TRP A O 1
ATOM 2912 N N . GLN A 1 416 ? 5.334 -27.001 23.639 1.00 123.07 415 GLN A N 1
ATOM 2913 C CA . GLN A 1 416 ? 5.446 -28.056 22.641 1.00 125.37 415 GLN A CA 1
ATOM 2914 C C . GLN A 1 416 ? 5.637 -27.430 21.263 1.00 121.18 415 GLN A C 1
ATOM 2915 O O . GLN A 1 416 ? 6.501 -27.849 20.489 1.00 120.62 415 GLN A O 1
ATOM 2921 N N . LEU A 1 417 ? 4.827 -26.415 20.972 1.00 116.95 416 LEU A N 1
ATOM 2922 C CA . LEU A 1 417 ? 4.936 -25.667 19.725 1.00 111.72 416 LEU A CA 1
ATOM 2923 C C . LEU A 1 417 ? 6.291 -24.976 19.647 1.00 114.54 416 LEU A C 1
ATOM 2924 O O . LEU A 1 417 ? 6.858 -24.814 18.567 1.00 116.94 416 LEU A O 1
ATOM 2929 N N . MET A 1 418 ? 6.801 -24.570 20.805 1.00 115.49 417 MET A N 1
ATOM 2930 C CA . MET A 1 418 ? 8.138 -24.002 20.903 1.00 117.23 417 MET A CA 1
ATOM 2931 C C . MET A 1 418 ? 9.173 -25.063 20.553 1.00 119.17 417 MET A C 1
ATOM 2932 O O . MET A 1 418 ? 10.145 -24.793 19.848 1.00 119.85 417 MET A O 1
ATOM 2937 N N . GLN A 1 419 ? 8.948 -26.276 21.046 1.00 120.50 418 GLN A N 1
ATOM 2938 C CA . GLN A 1 419 ? 9.858 -27.388 20.801 1.00 122.48 418 GLN A CA 1
ATOM 2939 C C . GLN A 1 419 ? 9.801 -27.852 19.348 1.00 128.20 418 GLN A C 1
ATOM 2940 O O . GLN A 1 419 ? 10.708 -28.536 18.873 1.00 129.68 418 GLN A O 1
ATOM 2942 N N . GLN A 1 420 ? 8.734 -27.479 18.647 1.00 133.86 419 GLN A N 1
ATOM 2943 C CA . GLN A 1 420 ? 8.594 -27.815 17.232 1.00 141.86 419 GLN A CA 1
ATOM 2944 C C . GLN A 1 420 ? 9.651 -27.108 16.383 1.00 145.90 419 GLN A C 1
ATOM 2945 O O . GLN A 1 420 ? 10.398 -27.753 15.646 1.00 150.39 419 GLN A O 1
ATOM 2951 N N . PHE A 1 421 ? 9.710 -25.784 16.494 1.00 145.65 420 PHE A N 1
ATOM 2952 C CA . PHE A 1 421 ? 10.641 -24.982 15.704 1.00 143.98 420 PHE A CA 1
ATOM 2953 C C . PHE A 1 421 ? 12.098 -25.301 16.028 1.00 143.71 420 PHE A C 1
ATOM 2954 O O . PHE A 1 421 ? 12.978 -25.161 15.179 1.00 143.17 420 PHE A O 1
ATOM 2962 N N . GLN A 1 422 ? 12.345 -25.730 17.261 1.00 144.07 421 GLN A N 1
ATOM 2963 C CA . GLN A 1 422 ? 13.693 -26.066 17.700 1.00 145.86 421 GLN A CA 1
ATOM 2964 C C . GLN A 1 422 ? 13.869 -27.575 17.842 1.00 148.13 421 GLN A C 1
ATOM 2965 O O . GLN A 1 422 ? 14.045 -28.285 16.851 1.00 149.86 421 GLN A O 1
ATOM 2971 N N . PHE B 2 11 ? 36.577 34.814 19.320 1.00 141.07 95 PHE B N 1
ATOM 2972 C CA . PHE B 2 11 ? 36.314 33.622 18.522 1.00 139.55 95 PHE B CA 1
ATOM 2973 C C . PHE B 2 11 ? 37.602 32.907 18.125 1.00 137.16 95 PHE B C 1
ATOM 2974 O O . PHE B 2 11 ? 38.613 33.541 17.828 1.00 141.59 95 PHE B O 1
ATOM 2982 N N . TYR B 2 12 ? 37.551 31.579 18.123 1.00 131.22 96 TYR B N 1
ATOM 2983 C CA . TYR B 2 12 ? 38.698 30.757 17.757 1.00 129.56 96 TYR B CA 1
ATOM 2984 C C . TYR B 2 12 ? 38.257 29.631 16.823 1.00 122.98 96 TYR B C 1
ATOM 2985 O O . TYR B 2 12 ? 37.303 28.913 17.118 1.00 119.82 96 TYR B O 1
ATOM 2994 N N . SER B 2 13 ? 38.945 29.483 15.693 1.00 120.38 97 SER B N 1
ATOM 2995 C CA . SER B 2 13 ? 38.629 28.415 14.748 1.00 110.67 97 SER B CA 1
ATOM 2996 C C . SER B 2 13 ? 38.999 27.060 15.346 1.00 112.45 97 SER B C 1
ATOM 2997 O O . SER B 2 13 ? 40.174 26.771 15.569 1.00 119.48 97 SER B O 1
ATOM 3000 N N . ASP B 2 14 ? 37.988 26.236 15.607 1.00 103.34 98 ASP B N 1
ATOM 3001 C CA . ASP B 2 14 ? 38.198 24.941 16.245 1.00 99.29 98 ASP B CA 1
ATOM 3002 C C . ASP B 2 14 ? 38.552 23.865 15.221 1.00 93.82 98 ASP B C 1
ATOM 3003 O O . ASP B 2 14 ? 39.702 23.435 15.134 1.00 94.23 98 ASP B O 1
ATOM 3008 N N . ASP B 2 15 ? 37.562 23.439 14.443 1.00 91.06 99 ASP B N 1
ATOM 3009 C CA . ASP B 2 15 ? 37.760 22.375 13.463 1.00 85.56 99 ASP B CA 1
ATOM 3010 C C . ASP B 2 15 ? 37.158 22.745 12.111 1.00 83.03 99 ASP B C 1
ATOM 3011 O O . ASP B 2 15 ? 36.160 23.467 12.037 1.00 82.94 99 ASP B O 1
ATOM 3016 N N . ARG B 2 16 ? 37.772 22.242 11.047 1.00 77.98 100 ARG B N 1
ATOM 3017 C CA . ARG B 2 16 ? 37.230 22.398 9.706 1.00 80.44 100 ARG B CA 1
ATOM 3018 C C . ARG B 2 16 ? 37.292 21.076 8.947 1.00 77.89 100 ARG B C 1
ATOM 3019 O O . ARG B 2 16 ? 38.362 20.487 8.789 1.00 78.37 100 ARG B O 1
ATOM 3021 N N . LEU B 2 17 ? 36.134 20.609 8.493 1.00 74.55 101 LEU B N 1
ATOM 3022 C CA . LEU B 2 17 ? 36.058 19.433 7.635 1.00 78.97 101 LEU B CA 1
ATOM 3023 C C . LEU B 2 17 ? 35.451 19.835 6.296 1.00 79.05 101 LEU B C 1
ATOM 3024 O O . LEU B 2 17 ? 35.218 21.016 6.043 1.00 71.27 101 LEU B O 1
ATOM 3029 N N . ASN B 2 18 ? 35.191 18.853 5.441 1.00 82.24 102 ASN B N 1
ATOM 3030 C CA . ASN B 2 18 ? 34.491 19.112 4.189 1.00 79.24 102 ASN B CA 1
ATOM 3031 C C . ASN B 2 18 ? 32.999 19.367 4.405 1.00 75.00 102 ASN B C 1
ATOM 3032 O O . ASN B 2 18 ? 32.307 19.829 3.495 1.00 64.66 102 ASN B O 1
ATOM 3037 N N . VAL B 2 19 ? 32.510 19.075 5.611 1.00 65.14 103 VAL B N 1
ATOM 3038 C CA . VAL B 2 19 ? 31.084 19.205 5.906 1.00 64.14 103 VAL B CA 1
ATOM 3039 C C . VAL B 2 19 ? 30.790 20.031 7.161 1.00 72.25 103 VAL B C 1
ATOM 3040 O O . VAL B 2 19 ? 29.628 20.268 7.495 1.00 68.67 103 VAL B O 1
ATOM 3044 N N . THR B 2 20 ? 31.835 20.467 7.858 1.00 76.76 104 THR B N 1
ATOM 3045 C CA . THR B 2 20 ? 31.642 21.229 9.090 1.00 74.86 104 THR B CA 1
ATOM 3046 C C . THR B 2 20 ? 32.658 22.350 9.294 1.00 71.28 104 THR B C 1
ATOM 3047 O O . THR B 2 20 ? 33.779 22.300 8.790 1.00 71.02 104 THR B O 1
ATOM 3051 N N . GLU B 2 21 ? 32.240 23.363 10.043 1.00 72.03 105 GLU B N 1
ATOM 3052 C CA . GLU B 2 21 ? 33.125 24.430 10.481 1.00 80.19 105 GLU B CA 1
ATOM 3053 C C . GLU B 2 21 ? 32.720 24.852 11.888 1.00 80.96 105 GLU B C 1
ATOM 3054 O O . GLU B 2 21 ? 31.611 25.347 12.103 1.00 77.84 105 GLU B O 1
ATOM 3060 N N . GLU B 2 22 ? 33.616 24.640 12.848 1.00 79.24 106 GLU B N 1
ATOM 3061 C CA . GLU B 2 22 ? 33.324 24.958 14.240 1.00 77.99 106 GLU B CA 1
ATOM 3062 C C . GLU B 2 22 ? 34.160 26.131 14.729 1.00 74.86 106 GLU B C 1
ATOM 3063 O O . GLU B 2 22 ? 35.362 26.191 14.476 1.00 76.54 106 GLU B O 1
ATOM 3065 N N . LEU B 2 23 ? 33.522 27.064 15.428 1.00 79.78 107 LEU B N 1
ATOM 3066 C CA . LEU B 2 23 ? 34.259 28.158 16.062 1.00 95.87 107 LEU B CA 1
ATOM 3067 C C . LEU B 2 23 ? 33.932 28.293 17.552 1.00 99.05 107 LEU B C 1
ATOM 3068 O O . LEU B 2 23 ? 32.769 28.24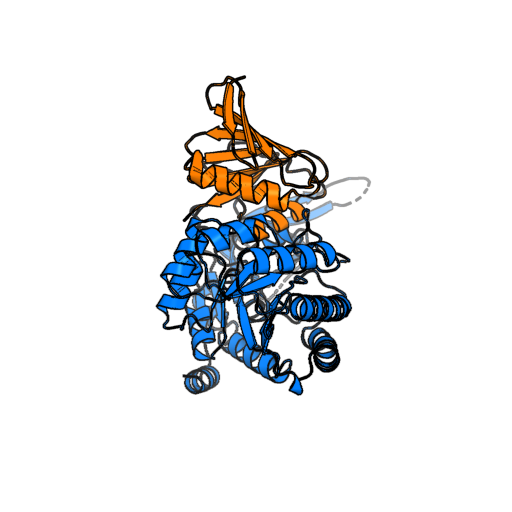8 17.951 1.00 98.84 107 LEU B O 1
ATOM 3073 N N . THR B 2 24 ? 34.976 28.447 18.364 1.00 107.11 108 THR B N 1
ATOM 3074 C CA . THR B 2 24 ? 34.851 28.461 19.821 1.00 109.64 108 THR B CA 1
ATOM 3075 C C . THR B 2 24 ? 34.600 29.864 20.372 1.00 113.35 108 THR B C 1
ATOM 3076 O O . THR B 2 24 ? 35.203 30.836 19.916 1.00 119.06 108 THR B O 1
ATOM 3080 N N . SER B 2 25 ? 33.702 29.962 21.347 1.00 112.58 109 SER B N 1
ATOM 3081 C CA . SER B 2 25 ? 33.484 31.211 22.068 1.00 114.10 109 SER B CA 1
ATOM 3082 C C . SER B 2 25 ? 34.058 31.112 23.478 1.00 116.04 109 SER B C 1
ATOM 3083 O O . SER B 2 25 ? 33.918 30.084 24.146 1.00 107.29 109 SER B O 1
ATOM 3086 N N . ASN B 2 26 ? 34.703 32.187 23.924 1.00 125.69 110 ASN B N 1
ATOM 3087 C CA . ASN B 2 26 ? 35.391 32.208 25.213 1.00 130.66 110 ASN B CA 1
ATOM 3088 C C . ASN B 2 26 ? 34.476 31.986 26.419 1.00 133.14 110 ASN B C 1
ATOM 3089 O O . ASN B 2 26 ? 33.514 32.726 26.627 1.00 132.73 110 ASN B O 1
ATOM 3091 N N . ASP B 2 27 ? 34.794 30.961 27.208 1.00 134.22 111 ASP B N 1
ATOM 3092 C CA . ASP B 2 27 ? 34.052 30.638 28.424 1.00 138.07 111 ASP B CA 1
ATOM 3093 C C . ASP B 2 27 ? 34.826 29.612 29.246 1.00 146.04 111 ASP B C 1
ATOM 3094 O O . ASP B 2 27 ? 35.842 29.085 28.788 1.00 148.12 111 ASP B O 1
ATOM 3096 N N . LYS B 2 28 ? 34.351 29.336 30.458 1.00 147.56 112 LYS B N 1
ATOM 3097 C CA . LYS B 2 28 ? 34.956 28.306 31.298 1.00 148.79 112 LYS B CA 1
ATOM 3098 C C . LYS B 2 28 ? 34.850 26.948 30.610 1.00 146.28 112 LYS B C 1
ATOM 3099 O O . LYS B 2 28 ? 35.862 26.342 30.257 1.00 153.19 112 LYS B O 1
ATOM 3105 N N . THR B 2 29 ? 33.622 26.474 30.427 1.00 133.90 113 THR B N 1
ATOM 3106 C CA . THR B 2 29 ? 33.384 25.298 29.602 1.00 123.54 113 THR B CA 1
ATOM 3107 C C . THR B 2 29 ? 33.260 25.749 28.151 1.00 126.35 113 THR B C 1
ATOM 3108 O O . THR B 2 29 ? 32.615 26.755 27.859 1.00 133.16 113 THR B O 1
ATOM 3112 N N . ARG B 2 30 ? 33.885 25.002 27.249 1.00 119.67 114 ARG B N 1
ATOM 3113 C CA . ARG B 2 30 ? 34.061 25.445 25.869 1.00 107.82 114 ARG B CA 1
ATOM 3114 C C . ARG B 2 30 ? 32.768 25.483 25.054 1.00 99.50 114 ARG B C 1
ATOM 3115 O O . ARG B 2 30 ? 32.138 24.452 24.817 1.00 95.12 114 ARG B O 1
ATOM 3123 N N . ILE B 2 31 ? 32.386 26.682 24.625 1.00 99.03 115 ILE B N 1
ATOM 3124 C CA . ILE B 2 31 ? 31.223 26.858 23.764 1.00 95.54 115 ILE B CA 1
ATOM 3125 C C . ILE B 2 31 ? 31.617 26.682 22.301 1.00 95.44 115 ILE B C 1
ATOM 3126 O O . ILE B 2 31 ? 32.545 27.332 21.814 1.00 93.09 115 ILE B O 1
ATOM 3131 N N . LEU B 2 32 ? 30.902 25.803 21.606 1.00 87.41 116 LEU B N 1
ATOM 3132 C CA . LEU B 2 32 ? 31.190 25.511 20.210 1.00 81.16 116 LEU B CA 1
ATOM 3133 C C . LEU B 2 32 ? 30.029 25.881 19.291 1.00 78.75 116 LEU B C 1
ATOM 3134 O O . LEU B 2 32 ? 28.924 25.341 19.413 1.00 73.63 116 LEU B O 1
ATOM 3139 N N . ASN B 2 33 ? 30.285 26.810 18.376 1.00 75.93 117 ASN B N 1
ATOM 3140 C CA . ASN B 2 33 ? 29.337 27.107 17.314 1.00 73.93 117 ASN B CA 1
ATOM 3141 C C . ASN B 2 33 ? 29.648 26.213 16.121 1.00 77.47 117 ASN B C 1
ATOM 3142 O O . ASN B 2 33 ? 30.678 26.369 15.463 1.00 85.22 117 ASN B O 1
ATOM 3144 N N . VAL B 2 34 ? 28.754 25.265 15.866 1.00 71.33 118 VAL B N 1
ATOM 3145 C CA . VAL B 2 34 ? 28.991 24.216 14.887 1.00 70.72 118 VAL B CA 1
ATOM 3146 C C . VAL B 2 34 ? 28.141 24.415 13.642 1.00 71.25 118 VAL B C 1
ATOM 3147 O O . VAL B 2 34 ? 26.926 24.224 13.669 1.00 67.07 118 VAL B O 1
ATOM 3151 N N . GLN B 2 35 ? 28.782 24.798 12.546 1.00 77.73 119 GLN B N 1
ATOM 3152 C CA . GLN B 2 35 ? 28.064 24.997 11.297 1.00 74.07 119 GLN B CA 1
ATOM 3153 C C . GLN B 2 35 ? 28.228 23.795 10.378 1.00 73.07 119 GLN B C 1
ATOM 3154 O O . GLN B 2 35 ? 29.342 23.448 9.986 1.00 73.20 119 GLN B O 1
ATOM 3160 N N . SER B 2 36 ? 27.112 23.156 10.047 1.00 67.85 120 SER B N 1
ATOM 3161 C CA . SER B 2 36 ? 27.106 22.097 9.050 1.00 72.32 120 SER B CA 1
ATOM 3162 C C . SER B 2 36 ? 26.947 22.711 7.666 1.00 71.85 120 SER B C 1
ATOM 3163 O O . SER B 2 36 ? 26.136 23.626 7.475 1.00 73.74 120 SER B O 1
ATOM 3166 N N . ARG B 2 37 ? 27.728 22.204 6.713 1.00 66.27 121 ARG B N 1
ATOM 3167 C CA . ARG B 2 37 ? 27.713 22.685 5.336 1.00 73.61 121 ARG B CA 1
ATOM 3168 C C . ARG B 2 37 ? 27.576 21.525 4.352 1.00 75.66 121 ARG B C 1
ATOM 3169 O O . ARG B 2 37 ? 28.516 21.213 3.621 1.00 76.90 121 ARG B O 1
ATOM 3177 N N . LEU B 2 38 ? 26.411 20.886 4.334 1.00 79.69 122 LEU B N 1
ATOM 3178 C CA . LEU B 2 38 ? 26.175 19.764 3.429 1.00 80.60 122 LEU B CA 1
ATOM 3179 C C . LEU B 2 38 ? 26.029 20.232 1.989 1.00 84.31 122 LEU B C 1
ATOM 3180 O O . LEU B 2 38 ? 25.446 21.285 1.729 1.00 80.71 122 LEU B O 1
ATOM 3185 N N . THR B 2 39 ? 26.558 19.444 1.058 1.00 93.64 123 THR B N 1
ATOM 3186 C CA . THR B 2 39 ? 26.491 19.777 -0.362 1.00 105.90 123 THR B CA 1
ATOM 3187 C C . THR B 2 39 ? 25.047 19.905 -0.837 1.00 107.84 123 THR B C 1
ATOM 3188 O O . THR B 2 39 ? 24.216 19.036 -0.564 1.00 105.58 123 THR B O 1
ATOM 3192 N N . ASP B 2 40 ? 24.766 20.999 -1.541 1.00 112.26 124 ASP B N 1
ATOM 3193 C CA . ASP B 2 40 ? 23.426 21.306 -2.034 1.00 115.87 124 ASP B CA 1
ATOM 3194 C C . ASP B 2 40 ? 22.409 21.299 -0.896 1.00 115.08 124 ASP B C 1
ATOM 3195 O O . ASP B 2 40 ? 21.313 20.752 -1.025 1.00 116.43 124 ASP B O 1
ATOM 3200 N N . ALA B 2 41 ? 22.794 21.901 0.224 1.00 112.62 125 ALA B N 1
ATOM 3201 C CA . ALA B 2 41 ? 21.928 21.999 1.393 1.00 101.77 125 ALA B CA 1
ATOM 3202 C C . ALA B 2 41 ? 22.265 23.259 2.179 1.00 97.67 125 ALA B C 1
ATOM 3203 O O . ALA B 2 41 ? 23.430 23.646 2.279 1.00 100.41 125 ALA B O 1
ATOM 3205 N N . LYS B 2 42 ? 21.241 23.901 2.731 1.00 91.34 126 LYS B N 1
ATOM 3206 C CA . LYS B 2 42 ? 21.434 25.145 3.465 1.00 91.67 126 LYS B CA 1
ATOM 3207 C C . LYS B 2 42 ? 22.267 24.907 4.722 1.00 81.28 126 LYS B C 1
ATOM 3208 O O . LYS B 2 42 ? 22.057 23.929 5.440 1.00 79.08 126 LYS B O 1
ATOM 3214 N N . ARG B 2 43 ? 23.221 25.800 4.970 1.00 73.07 127 ARG B N 1
ATOM 3215 C CA . ARG B 2 43 ? 24.101 25.697 6.131 1.00 69.85 127 ARG B CA 1
ATOM 3216 C C . ARG B 2 43 ? 23.316 25.802 7.432 1.00 77.54 127 ARG B C 1
ATOM 3217 O O . ARG B 2 43 ? 22.385 26.601 7.539 1.00 79.82 127 ARG B O 1
ATOM 3225 N N . ILE B 2 44 ? 23.686 24.996 8.423 1.00 77.62 128 ILE B N 1
ATOM 3226 C CA . ILE B 2 44 ? 22.951 25.007 9.686 1.00 78.51 128 ILE B CA 1
ATOM 3227 C C . ILE B 2 44 ? 23.858 25.229 10.889 1.00 82.68 128 ILE B C 1
ATOM 3228 O O . ILE B 2 44 ? 24.783 24.459 11.128 1.00 84.29 128 ILE B O 1
ATOM 3233 N N . ASN B 2 45 ? 23.580 26.284 11.650 1.00 88.13 129 ASN B N 1
ATOM 3234 C CA . ASN B 2 45 ? 24.360 26.591 12.845 1.00 89.74 129 ASN B CA 1
ATOM 3235 C C . ASN B 2 45 ? 23.732 26.042 14.123 1.00 87.76 129 ASN B C 1
ATOM 3236 O O . ASN B 2 45 ? 22.588 26.353 14.451 1.00 90.37 129 ASN B O 1
ATOM 3241 N N . TRP B 2 46 ? 24.490 25.220 14.840 1.00 83.47 130 TRP B N 1
ATOM 3242 C CA . TRP B 2 46 ? 24.060 24.708 16.133 1.00 80.10 130 TRP B CA 1
ATOM 3243 C C . TRP B 2 46 ? 24.922 25.303 17.233 1.00 83.43 130 TRP B C 1
ATOM 3244 O O . TRP B 2 46 ? 26.148 25.313 17.129 1.00 83.44 130 TRP B O 1
ATOM 3255 N N . ARG B 2 47 ? 24.286 25.802 18.286 1.00 88.58 131 ARG B N 1
ATOM 3256 C CA . ARG B 2 47 ? 25.027 26.222 19.465 1.00 90.58 131 ARG B CA 1
ATOM 3257 C C . ARG B 2 47 ? 25.151 25.035 20.414 1.00 83.59 131 ARG B C 1
ATOM 3258 O O . ARG B 2 47 ? 24.145 24.455 20.844 1.00 84.66 131 ARG B O 1
ATOM 3266 N N . THR B 2 48 ? 26.390 24.657 20.713 1.00 77.35 132 THR B N 1
ATOM 3267 C CA . THR B 2 48 ? 26.649 23.526 21.591 1.00 77.20 132 THR B CA 1
ATOM 3268 C C . THR B 2 48 ? 27.621 23.924 22.689 1.00 78.54 132 THR B C 1
ATOM 3269 O O . THR B 2 48 ? 28.337 24.915 22.561 1.00 73.67 132 THR B O 1
ATOM 3273 N N . VAL B 2 49 ? 27.638 23.154 23.773 1.00 81.61 133 VAL B N 1
ATOM 3274 C CA . VAL B 2 49 ? 28.619 23.370 24.833 1.00 81.81 133 VAL B CA 1
ATOM 3275 C C . VAL B 2 49 ? 29.305 22.065 25.228 1.00 81.28 133 VAL B C 1
ATOM 3276 O O . VAL B 2 49 ? 28.660 21.028 25.375 1.00 76.84 133 VAL B O 1
ATOM 3280 N N . LEU B 2 50 ? 30.622 22.123 25.385 1.00 86.07 134 LEU B N 1
ATOM 3281 C CA . LEU B 2 50 ? 31.394 20.952 25.776 1.00 85.24 134 LEU B CA 1
ATOM 3282 C C . LEU B 2 50 ? 31.746 21.013 27.256 1.00 90.47 134 LEU B C 1
ATOM 3283 O O . LEU B 2 50 ? 32.568 21.828 27.677 1.00 96.89 134 LEU B O 1
ATOM 3288 N N . SER B 2 51 ? 31.117 20.146 28.040 1.00 89.92 135 SER B N 1
ATOM 3289 C CA . SER B 2 51 ? 31.350 20.099 29.477 1.00 92.06 135 SER B CA 1
ATOM 3290 C C . SER B 2 51 ? 31.399 18.661 29.975 1.00 93.30 135 SER B C 1
ATOM 3291 O O . SER B 2 51 ? 30.542 17.845 29.628 1.00 97.36 135 SER B O 1
ATOM 3294 N N . GLY B 2 52 ? 32.409 18.359 30.785 1.00 92.76 136 GLY B N 1
ATOM 3295 C CA . GLY B 2 52 ? 32.553 17.046 31.386 1.00 92.71 136 GLY B CA 1
ATOM 3296 C C . GLY B 2 52 ? 32.581 15.912 30.379 1.00 93.23 136 GLY B C 1
ATOM 3297 O O . GLY B 2 52 ? 31.995 14.853 30.610 1.00 95.33 136 GLY B O 1
ATOM 3298 N N . GLY B 2 53 ? 33.253 16.137 29.255 1.00 88.84 137 GLY B N 1
ATOM 3299 C CA . GLY B 2 53 ? 33.357 15.130 28.216 1.00 85.47 137 GLY B CA 1
ATOM 3300 C C . GLY B 2 53 ? 32.035 14.834 27.534 1.00 80.09 137 GLY B C 1
ATOM 3301 O O . GLY B 2 53 ? 31.869 13.789 26.906 1.00 75.80 137 GLY B O 1
ATOM 3302 N N . SER B 2 54 ? 31.084 15.753 27.664 1.00 78.17 138 SER B N 1
ATOM 3303 C CA . SER B 2 54 ? 29.802 15.608 26.991 1.00 77.29 138 SER B CA 1
ATOM 3304 C C . SER B 2 54 ? 29.447 16.875 26.225 1.00 85.05 138 SER B C 1
ATOM 3305 O O . SER B 2 54 ? 29.809 17.980 26.629 1.00 88.81 138 SER B O 1
ATOM 3308 N N . LEU B 2 55 ? 28.745 16.707 25.110 1.00 80.40 139 LEU B N 1
ATOM 3309 C CA . LEU B 2 55 ? 28.317 17.842 24.308 1.00 72.33 139 LEU B CA 1
ATOM 3310 C C . LEU B 2 55 ? 26.822 18.051 24.496 1.00 73.11 139 LEU B C 1
ATOM 3311 O O . LEU B 2 55 ? 26.038 17.107 24.412 1.00 74.49 139 LEU B O 1
ATOM 3316 N N . TYR B 2 56 ? 26.437 19.292 24.769 1.00 73.97 140 TYR B N 1
ATOM 3317 C CA . TYR B 2 56 ? 25.034 19.642 24.949 1.00 73.53 140 TYR B CA 1
ATOM 3318 C C . TYR B 2 56 ? 24.604 20.573 23.822 1.00 73.32 140 TYR B C 1
ATOM 3319 O O . TYR B 2 56 ? 25.128 21.679 23.685 1.00 76.34 140 TYR B O 1
ATOM 3328 N N . ILE B 2 57 ? 23.652 20.119 23.014 1.00 73.40 141 ILE B N 1
ATOM 3329 C CA . ILE B 2 57 ? 23.220 20.870 21.840 1.00 74.92 141 ILE B CA 1
ATOM 3330 C C . ILE B 2 57 ? 21.894 21.578 22.080 1.00 74.02 141 ILE B C 1
ATOM 3331 O O . ILE B 2 57 ? 20.906 20.946 22.452 1.00 68.12 141 ILE B O 1
ATOM 3336 N N . GLU B 2 58 ? 21.868 22.888 21.858 1.00 78.68 142 GLU B N 1
ATOM 3337 C CA . GLU B 2 58 ? 20.633 23.642 22.045 1.00 84.27 142 GLU B CA 1
ATOM 3338 C C . GLU B 2 58 ? 19.731 23.560 20.818 1.00 87.10 142 GLU B C 1
ATOM 3339 O O . GLU B 2 58 ? 20.077 24.064 19.749 1.00 101.86 142 GLU B O 1
ATOM 3345 N N . ILE B 2 59 ? 18.578 22.918 20.977 1.00 75.73 143 ILE B N 1
ATOM 3346 C CA . ILE B 2 59 ? 17.569 22.883 19.925 1.00 69.03 143 ILE B CA 1
ATOM 3347 C C . ILE B 2 59 ? 16.773 24.182 19.975 1.00 73.07 143 ILE B C 1
ATOM 3348 O O . ILE B 2 59 ? 16.175 24.509 21.000 1.00 74.18 143 ILE B O 1
ATOM 3353 N N . PRO B 2 60 ? 16.780 24.938 18.869 1.00 81.12 144 PRO B N 1
ATOM 3354 C CA . PRO B 2 60 ? 16.155 26.264 18.833 1.00 84.06 144 PRO B CA 1
ATOM 3355 C C . PRO B 2 60 ? 14.641 26.191 18.680 1.00 83.48 144 PRO B C 1
ATOM 3356 O O . PRO B 2 60 ? 14.122 25.227 18.116 1.00 78.64 144 PRO B O 1
ATOM 3360 N N . GLY B 2 61 ? 13.948 27.209 19.182 1.00 85.26 145 GLY B N 1
ATOM 3361 C CA . GLY B 2 61 ? 12.506 27.292 19.050 1.00 86.80 145 GLY B CA 1
ATOM 3362 C C . GLY B 2 61 ? 12.076 27.295 17.597 1.00 90.82 145 GLY B C 1
ATOM 3363 O O . GLY B 2 61 ? 12.760 27.850 16.737 1.00 93.89 145 GLY B O 1
ATOM 3364 N N . GLY B 2 62 ? 10.940 26.665 17.321 1.00 87.04 146 GLY B N 1
ATOM 3365 C CA . GLY B 2 62 ? 10.424 26.587 15.969 1.00 83.59 146 GLY B CA 1
ATOM 3366 C C . GLY B 2 62 ? 10.857 25.319 15.265 1.00 83.58 146 GLY B C 1
ATOM 3367 O O . GLY B 2 62 ? 11.523 24.465 15.853 1.00 81.39 146 GLY B O 1
ATOM 3368 N N . ALA B 2 63 ? 10.481 25.200 13.997 1.00 86.20 147 ALA B N 1
ATOM 3369 C CA . ALA B 2 63 ? 10.799 24.017 13.207 1.00 85.69 147 ALA B CA 1
ATOM 3370 C C . ALA B 2 63 ? 12.296 23.891 12.937 1.00 89.64 147 ALA B C 1
ATOM 3371 O O . ALA B 2 63 ? 13.010 24.891 12.848 1.00 90.44 147 ALA B O 1
ATOM 3373 N N . LEU B 2 64 ? 12.762 22.652 12.813 1.00 87.79 148 LEU B N 1
ATOM 3374 C CA . LEU B 2 64 ? 14.152 22.385 12.466 1.00 84.77 148 LEU B CA 1
ATOM 3375 C C . LEU B 2 64 ? 14.366 22.580 10.968 1.00 81.91 148 LEU B C 1
ATOM 3376 O O . LEU B 2 64 ? 13.509 22.214 10.164 1.00 76.60 148 LEU B O 1
ATOM 3381 N N . PRO B 2 65 ? 15.516 23.162 10.592 1.00 82.14 149 PRO B N 1
ATOM 3382 C CA . PRO B 2 65 ? 15.840 23.490 9.198 1.00 81.39 149 PRO B CA 1
ATOM 3383 C C . PRO B 2 65 ? 15.928 22.262 8.298 1.00 82.80 149 PRO B C 1
ATOM 3384 O O . PRO B 2 65 ? 16.012 21.137 8.789 1.00 80.29 149 PRO B O 1
ATOM 3388 N N . GLU B 2 66 ? 15.912 22.489 6.989 1.00 92.37 150 GLU B N 1
ATOM 3389 C CA . GLU B 2 66 ? 16.094 21.418 6.018 1.00 95.97 150 GLU B CA 1
ATOM 3390 C C . GLU B 2 66 ? 17.488 20.817 6.134 1.00 89.01 150 GLU B C 1
ATOM 3391 O O . GLU B 2 66 ? 18.481 21.542 6.202 1.00 91.63 150 GLU B O 1
ATOM 3397 N N . GLY B 2 67 ? 17.556 19.490 6.155 1.00 75.39 151 GLY B N 1
ATOM 3398 C CA . GLY B 2 67 ? 18.825 18.794 6.237 1.00 69.22 151 GLY B CA 1
ATOM 3399 C C . GLY B 2 67 ? 19.309 18.633 7.663 1.00 71.69 151 GLY B C 1
ATOM 3400 O O . GLY B 2 67 ? 20.482 18.348 7.900 1.00 78.20 151 GLY B O 1
ATOM 3401 N N . SER B 2 68 ? 18.398 18.813 8.615 1.00 69.47 152 SER B N 1
ATOM 3402 C CA . SER B 2 68 ? 18.728 18.677 10.030 1.00 67.68 152 SER B CA 1
ATOM 3403 C C . SER B 2 68 ? 19.211 17.271 10.368 1.00 62.55 152 SER B C 1
ATOM 3404 O O . SER B 2 68 ? 20.006 17.087 11.291 1.00 59.12 152 SER B O 1
ATOM 3407 N N . LYS B 2 69 ? 18.734 16.283 9.615 1.00 61.53 153 LYS B N 1
ATOM 3408 C CA . LYS B 2 69 ? 19.148 14.901 9.835 1.00 64.92 153 LYS B CA 1
ATOM 3409 C C . LYS B 2 69 ? 20.630 14.697 9.533 1.00 63.28 153 LYS B C 1
ATOM 3410 O O . LYS B 2 69 ? 21.380 14.212 10.383 1.00 59.10 153 LYS B O 1
ATOM 3416 N N . ASP B 2 70 ? 21.046 15.067 8.324 1.00 60.05 154 ASP B N 1
ATOM 3417 C CA . ASP B 2 70 ? 22.440 14.916 7.920 1.00 60.72 154 ASP B CA 1
ATOM 3418 C C . ASP B 2 70 ? 23.336 15.818 8.758 1.00 63.90 154 ASP B C 1
ATOM 3419 O O . ASP B 2 70 ? 24.450 15.437 9.137 1.00 61.94 154 ASP B O 1
ATOM 3424 N N . SER B 2 71 ? 22.833 17.013 9.048 1.00 65.47 155 SER B N 1
ATOM 3425 C CA . SER B 2 71 ? 23.533 17.957 9.904 1.00 72.16 155 SER B CA 1
ATOM 3426 C C . SER B 2 71 ? 23.821 17.311 11.256 1.00 72.17 155 SER B C 1
ATOM 3427 O O . SER B 2 71 ? 24.925 17.429 11.796 1.00 75.02 155 SER B O 1
ATOM 3430 N N . PHE B 2 72 ? 22.829 16.608 11.791 1.00 65.47 156 PHE B N 1
ATOM 3431 C CA . PHE B 2 72 ? 23.005 15.922 13.063 1.00 59.43 156 PHE B CA 1
ATOM 3432 C C . PHE B 2 72 ? 23.918 14.709 12.942 1.00 57.01 156 PHE B C 1
ATOM 3433 O O . PHE B 2 72 ? 24.612 14.357 13.890 1.00 57.54 156 PHE B O 1
ATOM 3441 N N . ALA B 2 73 ? 23.913 14.070 11.777 1.00 53.56 157 ALA B N 1
ATOM 3442 C CA . ALA B 2 73 ? 24.795 12.935 11.542 1.00 55.39 157 ALA B CA 1
ATOM 3443 C C . ALA B 2 73 ? 26.249 13.385 11.626 1.00 61.25 157 ALA B C 1
ATOM 3444 O O . ALA B 2 73 ? 27.066 12.779 12.333 1.00 70.41 157 ALA B O 1
ATOM 3446 N N . VAL B 2 74 ? 26.566 14.463 10.916 1.00 53.97 158 VAL B N 1
ATOM 3447 C CA . VAL B 2 74 ? 27.932 14.971 10.907 1.00 60.22 158 VAL B CA 1
ATOM 3448 C C . VAL B 2 74 ? 28.294 15.590 12.257 1.00 59.89 158 VAL B C 1
ATOM 3449 O O . VAL B 2 74 ? 29.453 15.545 12.675 1.00 62.82 158 VAL B O 1
ATOM 3453 N N . LEU B 2 75 ? 27.297 16.143 12.944 1.00 59.90 159 LEU B N 1
ATOM 3454 C CA . LEU B 2 75 ? 27.506 16.698 14.279 1.00 65.58 159 LEU B CA 1
ATOM 3455 C C . LEU B 2 75 ? 27.907 15.586 15.250 1.00 64.04 159 LEU B C 1
ATOM 3456 O O . LEU B 2 75 ? 28.871 15.727 16.008 1.00 63.19 159 LEU B O 1
ATOM 3461 N N . LEU B 2 76 ? 27.160 14.485 15.212 1.00 62.66 160 LEU B N 1
ATOM 3462 C CA . LEU B 2 76 ? 27.424 13.312 16.046 1.00 60.09 160 LEU B CA 1
ATOM 3463 C C . LEU B 2 76 ? 28.794 12.720 15.756 1.00 67.99 160 LEU B C 1
ATOM 3464 O O . LEU B 2 76 ? 29.564 12.429 16.679 1.00 73.84 160 LEU B O 1
ATOM 3469 N N . GLU B 2 77 ? 29.093 12.543 14.471 1.00 62.77 161 GLU B N 1
ATOM 3470 C CA . GLU B 2 77 ? 30.393 12.028 14.064 1.00 59.84 161 GLU B CA 1
ATOM 3471 C C . GLU B 2 77 ? 31.517 12.934 14.562 1.00 68.53 161 GLU B C 1
ATOM 3472 O O . GLU B 2 77 ? 32.593 12.462 14.931 1.00 77.63 161 GLU B O 1
ATOM 3478 N N . PHE B 2 78 ? 31.259 14.238 14.576 1.00 63.21 162 PHE B N 1
ATOM 3479 C CA . PHE B 2 78 ? 32.231 15.198 15.081 1.00 61.83 162 PHE B CA 1
ATOM 3480 C C . PHE B 2 78 ? 32.397 15.051 16.592 1.00 72.24 162 PHE B C 1
ATOM 3481 O O . PHE B 2 78 ? 33.495 15.218 17.131 1.00 73.37 162 PHE B O 1
ATOM 3489 N N . ALA B 2 79 ? 31.297 14.733 17.267 1.00 70.73 163 ALA B N 1
ATOM 3490 C CA . ALA B 2 79 ? 31.311 14.566 18.715 1.00 73.64 163 ALA B CA 1
ATOM 3491 C C . ALA B 2 79 ? 32.092 13.322 19.128 1.00 71.59 163 ALA B C 1
ATOM 3492 O O . ALA B 2 79 ? 32.805 13.334 20.129 1.00 64.50 163 ALA B O 1
ATOM 3494 N N . GLU B 2 80 ? 31.957 12.252 18.354 1.00 74.85 164 GLU B N 1
ATOM 3495 C CA . GLU B 2 80 ? 32.676 11.019 18.654 1.00 80.06 164 GLU B CA 1
ATOM 3496 C C . GLU B 2 80 ? 34.145 11.085 18.237 1.00 82.28 164 GLU B C 1
ATOM 3497 O O . GLU B 2 80 ? 35.032 10.777 19.031 1.00 81.46 164 GLU B O 1
ATOM 3503 N N . GLU B 2 81 ? 34.395 11.484 16.990 1.00 80.82 165 GLU B N 1
ATOM 3504 C CA . GLU B 2 81 ? 35.752 11.501 16.442 1.00 81.52 165 GLU B CA 1
ATOM 3505 C C . GLU B 2 81 ? 36.650 12.584 17.036 1.00 84.63 165 GLU B C 1
ATOM 3506 O O . GLU B 2 81 ? 37.688 12.286 17.627 1.00 85.55 165 GLU B O 1
ATOM 3512 N N . GLN B 2 82 ? 36.257 13.841 16.861 1.00 86.61 166 GLN B N 1
ATOM 3513 C CA . GLN B 2 82 ? 37.106 14.963 17.250 1.00 91.48 166 GLN B CA 1
ATOM 3514 C C . GLN B 2 82 ? 37.017 15.306 18.733 1.00 98.16 166 GLN B C 1
ATOM 3515 O O . GLN B 2 82 ? 38.036 15.540 19.382 1.00 102.88 166 GLN B O 1
ATOM 3521 N N . LEU B 2 83 ? 35.801 15.340 19.266 1.00 95.77 167 LEU B N 1
ATOM 3522 C CA . LEU B 2 83 ? 35.602 15.699 20.665 1.00 91.62 167 LEU B CA 1
ATOM 3523 C C . LEU B 2 83 ? 35.862 14.525 21.597 1.00 94.47 167 LEU B C 1
ATOM 3524 O O . LEU B 2 83 ? 36.136 14.719 22.783 1.00 97.45 167 LEU B O 1
ATOM 3529 N N . ARG B 2 84 ? 35.780 13.313 21.051 1.00 94.53 168 ARG B N 1
ATOM 3530 C CA . ARG B 2 84 ? 35.886 12.085 21.839 1.00 96.40 168 ARG B CA 1
ATOM 3531 C C . ARG B 2 84 ? 34.905 12.106 23.004 1.00 93.15 168 ARG B C 1
ATOM 3532 O O . ARG B 2 84 ? 35.249 11.741 24.128 1.00 99.37 168 ARG B O 1
ATOM 3540 N N . ALA B 2 85 ? 33.683 12.549 22.727 1.00 82.82 169 ALA B N 1
ATOM 3541 C CA . ALA B 2 85 ? 32.664 12.671 23.758 1.00 82.45 169 ALA B CA 1
ATOM 3542 C C . ALA B 2 85 ? 32.162 11.304 24.195 1.00 91.46 169 ALA B C 1
ATOM 3543 O O . ALA B 2 85 ? 32.167 10.352 23.414 1.00 98.15 169 ALA B O 1
ATOM 3545 N N . ASP B 2 86 ? 31.738 11.209 25.451 1.00 88.20 170 ASP B N 1
ATOM 3546 C CA . ASP B 2 86 ? 31.110 9.996 25.949 1.00 88.52 170 ASP B CA 1
ATOM 3547 C C . ASP B 2 86 ? 29.613 10.053 25.681 1.00 82.47 170 ASP B C 1
ATOM 3548 O O . ASP B 2 86 ? 28.982 9.029 25.414 1.00 82.00 170 ASP B O 1
ATOM 3553 N N . HIS B 2 87 ? 29.055 11.259 25.745 1.00 77.93 171 HIS B N 1
ATOM 3554 C CA . HIS B 2 87 ? 27.631 11.462 25.500 1.00 71.30 171 HIS B CA 1
ATOM 3555 C C . HIS B 2 87 ? 27.357 12.740 24.717 1.00 69.16 171 HIS B C 1
ATOM 3556 O O . HIS B 2 87 ? 28.150 13.686 24.735 1.00 66.75 171 HIS B O 1
ATOM 3563 N N . VAL B 2 88 ? 26.220 12.756 24.031 1.00 60.88 172 VAL B N 1
ATOM 3564 C CA . VAL B 2 88 ? 25.727 13.958 23.379 1.00 60.02 172 VAL B CA 1
ATOM 3565 C C . VAL B 2 88 ? 24.313 14.222 23.873 1.00 63.25 172 VAL B C 1
ATOM 3566 O O . VAL B 2 88 ? 23.488 13.314 23.925 1.00 65.60 172 VAL B O 1
ATOM 3570 N N . PHE B 2 89 ? 24.032 15.460 24.251 1.00 69.00 173 PHE B N 1
ATOM 3571 C CA . PHE B 2 89 ? 22.730 15.777 24.817 1.00 70.76 173 PHE B CA 1
ATOM 3572 C C . PHE B 2 89 ? 21.892 16.698 23.934 1.00 70.96 173 PHE B C 1
ATOM 3573 O O . PHE B 2 89 ? 22.389 17.671 23.364 1.00 72.77 173 PHE B O 1
ATOM 3581 N N . ILE B 2 90 ? 20.613 16.364 23.823 1.00 70.36 174 ILE B N 1
ATOM 3582 C CA . ILE B 2 90 ? 19.625 17.241 23.221 1.00 72.27 174 ILE B CA 1
ATOM 3583 C C . ILE B 2 90 ? 18.921 17.995 24.338 1.00 76.57 174 ILE B C 1
ATOM 3584 O O . ILE B 2 90 ? 18.306 17.386 25.218 1.00 81.48 174 ILE B O 1
ATOM 3589 N N . CYS B 2 91 ? 19.028 19.319 24.308 1.00 69.24 175 CYS B N 1
ATOM 3590 C CA . CYS B 2 91 ? 18.405 20.166 25.315 1.00 68.15 175 CYS B CA 1
ATOM 3591 C C . CYS B 2 91 ? 17.385 21.071 24.648 1.00 71.17 175 CYS B C 1
ATOM 3592 O O . CYS B 2 91 ? 17.724 21.798 23.713 1.00 75.09 175 CYS B O 1
ATOM 3595 N N . PHE B 2 92 ? 16.141 21.043 25.115 1.00 71.27 176 PHE B N 1
ATOM 3596 C CA . PHE B 2 92 ? 15.159 21.975 24.560 1.00 71.58 176 PHE B CA 1
ATOM 3597 C C . PHE B 2 92 ? 14.089 22.428 25.550 1.00 83.74 176 PHE B C 1
ATOM 3598 O O . PHE B 2 92 ? 13.891 21.808 26.589 1.00 88.45 176 PHE B O 1
ATOM 3606 N N . HIS B 2 93 ? 13.412 23.523 25.216 1.00 93.49 177 HIS B N 1
ATOM 3607 C CA . HIS B 2 93 ? 12.376 24.090 26.074 1.00 99.66 177 HIS B CA 1
ATOM 3608 C C . HIS B 2 93 ? 11.221 23.107 26.231 1.00 94.48 177 HIS B C 1
ATOM 3609 O O . HIS B 2 93 ? 10.622 22.678 25.247 1.00 91.46 177 HIS B O 1
ATOM 3616 N N . LYS B 2 94 ? 10.919 22.751 27.476 1.00 93.23 178 LYS B N 1
ATOM 3617 C CA . LYS B 2 94 ? 9.898 21.749 27.772 1.00 85.31 178 LYS B CA 1
ATOM 3618 C C . LYS B 2 94 ? 8.509 22.174 27.299 1.00 83.43 178 LYS B C 1
ATOM 3619 O O . LYS B 2 94 ? 7.717 21.347 26.844 1.00 75.19 178 LYS B O 1
ATOM 3625 N N . ASN B 2 95 ? 8.225 23.469 27.394 1.00 89.86 179 ASN B N 1
ATOM 3626 C CA . ASN B 2 95 ? 6.909 23.993 27.053 1.00 94.02 179 ASN B CA 1
ATOM 3627 C C . ASN B 2 95 ? 6.763 24.322 25.569 1.00 96.74 179 ASN B C 1
ATOM 3628 O O . ASN B 2 95 ? 6.506 25.467 25.200 1.00 100.98 179 ASN B O 1
ATOM 3633 N N . ARG B 2 96 ? 6.936 23.310 24.724 1.00 97.06 180 ARG B N 1
ATOM 3634 C CA . ARG B 2 96 ? 6.752 23.453 23.284 1.00 97.02 180 ARG B CA 1
ATOM 3635 C C . ARG B 2 96 ? 5.542 22.649 22.828 1.00 98.00 180 ARG B C 1
ATOM 3636 O O . ARG B 2 96 ? 5.181 21.650 23.451 1.00 100.00 180 ARG B O 1
ATOM 3644 N N . GLU B 2 97 ? 4.924 23.075 21.733 1.00 94.09 181 GLU B N 1
ATOM 3645 C CA . GLU B 2 97 ? 3.763 22.371 21.206 1.00 91.66 181 GLU B CA 1
ATOM 3646 C C . GLU B 2 97 ? 4.186 21.136 20.416 1.00 83.18 181 GLU B C 1
ATOM 3647 O O . GLU B 2 97 ? 3.357 20.291 20.079 1.00 75.18 181 GLU B O 1
ATOM 3653 N N . ASP B 2 98 ? 5.481 21.032 20.135 1.00 83.18 182 ASP B N 1
ATOM 3654 C CA . ASP B 2 98 ? 6.017 19.924 19.350 1.00 78.92 182 ASP B CA 1
ATOM 3655 C C . ASP B 2 98 ? 7.027 19.095 20.143 1.00 74.97 182 ASP B C 1
ATOM 3656 O O . ASP B 2 98 ? 7.930 18.483 19.571 1.00 75.29 182 ASP B O 1
ATOM 3661 N N . ARG B 2 99 ? 6.864 19.081 21.461 1.00 75.64 183 ARG B N 1
ATOM 3662 C CA . ARG B 2 99 ? 7.748 18.334 22.351 1.00 78.07 183 ARG B CA 1
ATOM 3663 C C . ARG B 2 99 ? 7.788 16.841 22.013 1.00 71.67 183 ARG B C 1
ATOM 3664 O O . ARG B 2 99 ? 8.865 16.252 21.866 1.00 65.70 183 ARG B O 1
ATOM 3672 N N . ALA B 2 100 ? 6.609 16.239 21.886 1.00 63.02 184 ALA B N 1
ATOM 3673 C CA . ALA B 2 100 ? 6.504 14.813 21.604 1.00 62.86 184 ALA B CA 1
ATOM 3674 C C . ALA B 2 100 ? 7.135 14.456 20.258 1.00 68.51 184 ALA B C 1
ATOM 3675 O O . ALA B 2 100 ? 7.760 13.405 20.121 1.00 64.95 184 ALA B O 1
ATOM 3677 N N . ALA B 2 101 ? 6.973 15.339 19.275 1.00 68.37 185 ALA B N 1
ATOM 3678 C CA . ALA B 2 101 ? 7.557 15.133 17.951 1.00 58.29 185 ALA B CA 1
ATOM 3679 C C . ALA B 2 101 ? 9.081 15.107 18.018 1.00 53.91 185 ALA B C 1
ATOM 3680 O O . ALA B 2 101 ? 9.724 14.232 17.435 1.00 51.98 185 ALA B O 1
ATOM 3682 N N . LEU B 2 102 ? 9.651 16.070 18.735 1.00 55.57 186 LEU B N 1
ATOM 3683 C CA . LEU B 2 102 ? 11.090 16.096 18.970 1.00 63.80 186 LEU B CA 1
ATOM 3684 C C . LEU B 2 102 ? 11.561 14.814 19.652 1.00 65.97 186 LEU B C 1
ATOM 3685 O O . LEU B 2 102 ? 12.483 14.145 19.164 1.00 65.26 186 LEU B O 1
ATOM 3690 N N . LEU B 2 103 ? 10.919 14.478 20.772 1.00 60.72 187 LEU B N 1
ATOM 3691 C CA . LEU B 2 103 ? 11.258 13.273 21.532 1.00 56.15 187 LEU B CA 1
ATOM 3692 C C . LEU B 2 103 ? 11.249 12.022 20.651 1.00 57.41 187 LEU B C 1
ATOM 3693 O O . LEU B 2 103 ? 12.192 11.232 20.686 1.00 58.61 187 LEU B O 1
ATOM 3698 N N . ARG B 2 104 ? 10.195 11.863 19.852 1.00 53.84 188 ARG B N 1
ATOM 3699 C CA . ARG B 2 104 ? 10.097 10.751 18.907 1.00 59.14 188 ARG B CA 1
ATOM 3700 C C . ARG B 2 104 ? 11.243 10.760 17.898 1.00 61.97 188 ARG B C 1
ATOM 3701 O O . ARG B 2 104 ? 11.846 9.721 17.611 1.00 58.73 188 ARG B O 1
ATOM 3709 N N . THR B 2 105 ? 11.527 11.944 17.362 1.00 59.31 189 THR B N 1
ATOM 3710 C CA . THR B 2 105 ? 12.552 12.116 16.339 1.00 60.97 189 THR B CA 1
ATOM 3711 C C . THR B 2 105 ? 13.927 11.672 16.829 1.00 61.39 189 THR B C 1
ATOM 3712 O O . THR B 2 105 ? 14.573 10.798 16.230 1.00 63.53 189 THR B O 1
ATOM 3716 N N . PHE B 2 106 ? 14.374 12.271 17.925 1.00 59.69 190 PHE B N 1
ATOM 3717 C CA . PHE B 2 106 ? 15.680 11.923 18.461 1.00 63.23 190 PHE B CA 1
ATOM 3718 C C . PHE B 2 106 ? 15.694 10.494 18.991 1.00 64.52 190 PHE B C 1
ATOM 3719 O O . PHE B 2 106 ? 16.736 9.835 18.987 1.00 60.73 190 PHE B O 1
ATOM 3727 N N . SER B 2 107 ? 14.530 10.013 19.426 1.00 64.02 191 SER B N 1
ATOM 3728 C CA . SER B 2 107 ? 14.389 8.612 19.806 1.00 67.19 191 SER B CA 1
ATOM 3729 C C . SER B 2 107 ? 14.775 7.717 18.637 1.00 66.30 191 SER B C 1
ATOM 3730 O O . SER B 2 107 ? 15.550 6.770 18.799 1.00 63.45 191 SER B O 1
ATOM 3733 N N . PHE B 2 108 ? 14.228 8.024 17.462 1.00 63.51 192 PHE B N 1
ATOM 3734 C CA . PHE B 2 108 ? 14.591 7.306 16.243 1.00 65.24 192 PHE B CA 1
ATOM 3735 C C . PHE B 2 108 ? 16.086 7.428 15.987 1.00 61.75 192 PHE B C 1
ATOM 3736 O O . PHE B 2 108 ? 16.754 6.439 15.681 1.00 54.85 192 PHE B O 1
ATOM 3744 N N . LEU B 2 109 ? 16.611 8.642 16.143 1.00 64.11 193 LEU B N 1
ATOM 3745 C CA . LEU B 2 109 ? 18.047 8.873 15.986 1.00 67.46 193 LEU B CA 1
ATOM 3746 C C . LEU B 2 109 ? 18.901 8.106 17.002 1.00 71.07 193 LEU B C 1
ATOM 3747 O O . LEU B 2 109 ? 20.109 7.964 16.819 1.00 80.78 193 LEU B O 1
ATOM 3752 N N . GLY B 2 110 ? 18.276 7.621 18.071 1.00 69.32 194 GLY B N 1
ATOM 3753 C CA . GLY B 2 110 ? 18.976 6.806 19.052 1.00 70.24 194 GLY B CA 1
ATOM 3754 C C . GLY B 2 110 ? 19.093 7.440 20.428 1.00 68.18 194 GLY B C 1
ATOM 3755 O O . GLY B 2 110 ? 19.716 6.879 21.328 1.00 61.96 194 GLY B O 1
ATOM 3756 N N . PHE B 2 111 ? 18.500 8.617 20.591 1.00 68.57 195 PHE B N 1
ATOM 3757 C CA . PHE B 2 111 ? 18.494 9.291 21.880 1.00 68.29 195 PHE B CA 1
ATOM 3758 C C . PHE B 2 111 ? 17.454 8.669 22.801 1.00 70.74 195 PHE B C 1
ATOM 3759 O O . PHE B 2 111 ? 16.460 8.104 22.342 1.00 65.81 195 PHE B O 1
ATOM 3767 N N . GLU B 2 112 ? 17.692 8.772 24.103 1.00 75.91 196 GLU B N 1
ATOM 3768 C CA . GLU B 2 112 ? 16.732 8.302 25.093 1.00 75.40 196 GLU B CA 1
ATOM 3769 C C . GLU B 2 112 ? 16.442 9.396 26.112 1.00 65.22 196 GLU B C 1
ATOM 3770 O O . GLU B 2 112 ? 17.287 10.251 26.378 1.00 63.39 196 GLU B O 1
ATOM 3776 N N . ILE B 2 113 ? 15.241 9.368 26.675 1.00 60.49 197 ILE B N 1
ATOM 3777 C CA . ILE B 2 113 ? 14.811 10.413 27.595 1.00 63.29 197 ILE B CA 1
ATOM 3778 C C . ILE B 2 113 ? 15.600 10.374 28.901 1.00 57.73 197 ILE B C 1
ATOM 3779 O O . ILE B 2 113 ? 15.758 9.322 29.511 1.00 60.75 197 ILE B O 1
ATOM 3784 N N . VAL B 2 114 ? 16.111 11.530 29.309 1.00 60.09 198 VAL B N 1
ATOM 3785 C CA . VAL B 2 114 ? 16.907 11.638 30.523 1.00 64.60 198 VAL B CA 1
ATOM 3786 C C . VAL B 2 114 ? 16.018 11.932 31.722 1.00 69.47 198 VAL B C 1
ATOM 3787 O O . VAL B 2 114 ? 15.176 12.827 31.670 1.00 70.00 198 VAL B O 1
ATOM 3791 N N . ARG B 2 115 ? 16.206 11.169 32.795 1.00 71.07 199 ARG B N 1
ATOM 3792 C CA . ARG B 2 115 ? 15.470 11.394 34.033 1.00 74.96 199 ARG B CA 1
ATOM 3793 C C . ARG B 2 115 ? 15.818 12.761 34.611 1.00 74.94 199 ARG B C 1
ATOM 3794 O O . ARG B 2 115 ? 16.993 13.095 34.760 1.00 72.63 199 ARG B O 1
ATOM 3796 N N . PRO B 2 116 ? 14.790 13.560 34.930 1.00 80.91 200 PRO B N 1
ATOM 3797 C CA . PRO B 2 116 ? 14.993 14.886 35.521 1.00 84.10 200 PRO B CA 1
ATOM 3798 C C . PRO B 2 116 ? 15.697 14.777 36.869 1.00 82.52 200 PRO B C 1
ATOM 3799 O O . PRO B 2 116 ? 15.216 14.075 37.761 1.00 73.25 200 PRO B O 1
ATOM 3803 N N . GLY B 2 117 ? 16.834 15.454 37.003 1.00 83.28 201 GLY B N 1
ATOM 3804 C CA . GLY B 2 117 ? 17.624 15.377 38.216 1.00 86.81 201 GLY B CA 1
ATOM 3805 C C . GLY B 2 117 ? 18.883 14.551 38.039 1.00 84.78 201 GLY B C 1
ATOM 3806 O O . GLY B 2 117 ? 19.682 14.420 38.968 1.00 82.77 201 GLY B O 1
ATOM 3807 N N . HIS B 2 118 ? 19.054 13.986 36.846 1.00 77.80 202 HIS B N 1
ATOM 3808 C CA . HIS B 2 118 ? 20.258 13.236 36.505 1.00 76.40 202 HIS B CA 1
ATOM 3809 C C . HIS B 2 118 ? 21.484 14.132 36.694 1.00 76.85 202 HIS B C 1
ATOM 3810 O O . HIS B 2 118 ? 21.431 15.327 36.400 1.00 75.99 202 HIS B O 1
ATOM 3817 N N . PRO B 2 119 ? 22.585 13.565 37.212 1.00 76.41 203 PRO B N 1
ATOM 3818 C CA . PRO B 2 119 ? 23.802 14.343 37.475 1.00 79.76 203 PRO B CA 1
ATOM 3819 C C . PRO B 2 119 ? 24.389 14.995 36.221 1.00 83.52 203 PRO B C 1
ATOM 3820 O O . PRO B 2 119 ? 24.957 16.085 36.311 1.00 85.23 203 PRO B O 1
ATOM 3824 N N . LEU B 2 120 ? 24.251 14.341 35.072 1.00 80.93 204 LEU B N 1
ATOM 3825 C CA . LEU B 2 120 ? 24.838 14.846 33.831 1.00 84.41 204 LEU B CA 1
ATOM 3826 C C . LEU B 2 120 ? 23.989 15.922 33.157 1.00 85.18 204 LEU B C 1
ATOM 3827 O O . LEU B 2 120 ? 24.351 16.439 32.102 1.00 87.02 204 LEU B O 1
ATOM 3832 N N . VAL B 2 121 ? 22.863 16.258 33.773 1.00 86.81 205 VAL B N 1
ATOM 3833 C CA . VAL B 2 121 ? 21.974 17.278 33.237 1.00 86.84 205 VAL B CA 1
ATOM 3834 C C . VAL B 2 121 ? 21.789 18.411 34.243 1.00 92.69 205 VAL B C 1
ATOM 3835 O O . VAL B 2 121 ? 21.530 18.163 35.421 1.00 100.71 205 VAL B O 1
ATOM 3839 N N . PRO B 2 122 ? 21.937 19.663 33.781 1.00 94.96 206 PRO B N 1
ATOM 3840 C CA . PRO B 2 122 ? 21.782 20.837 34.648 1.00 99.73 206 PRO B CA 1
ATOM 3841 C C . PRO B 2 122 ? 20.373 20.926 35.224 1.00 107.31 206 PRO B C 1
ATOM 3842 O O . PRO B 2 122 ? 19.418 20.493 34.580 1.00 109.47 206 PRO B O 1
ATOM 3846 N N . LYS B 2 123 ? 20.249 21.476 36.426 1.00 111.79 207 LYS B N 1
ATOM 3847 C CA . LYS B 2 123 ? 18.953 21.563 37.088 1.00 116.20 207 LYS B CA 1
ATOM 3848 C C . LYS B 2 123 ? 18.066 22.638 36.465 1.00 116.25 207 LYS B C 1
ATOM 3849 O O . LYS B 2 123 ? 18.111 23.803 36.862 1.00 118.87 207 LYS B O 1
ATOM 3855 N N . ARG B 2 124 ? 17.265 22.237 35.482 1.00 113.96 208 ARG B N 1
ATOM 3856 C CA . ARG B 2 124 ? 16.312 23.135 34.838 1.00 114.28 208 ARG B CA 1
ATOM 3857 C C . ARG B 2 124 ? 15.013 22.399 34.531 1.00 113.80 208 ARG B C 1
ATOM 3858 O O . ARG B 2 124 ? 14.927 21.668 33.544 1.00 113.34 208 ARG B O 1
ATOM 3866 N N . PRO B 2 125 ? 13.992 22.594 35.379 1.00 113.16 209 PRO B N 1
ATOM 3867 C CA . PRO B 2 125 ? 12.702 21.907 35.251 1.00 112.10 209 PRO B CA 1
ATOM 3868 C C . PRO B 2 125 ? 11.870 22.421 34.078 1.00 109.89 209 PRO B C 1
ATOM 3869 O O . PRO B 2 125 ? 10.807 21.868 33.794 1.00 110.61 209 PRO B O 1
ATOM 3873 N N . ASP B 2 126 ? 12.350 23.465 33.411 1.00 106.66 210 ASP B N 1
ATOM 3874 C CA . ASP B 2 126 ? 11.650 24.025 32.262 1.00 106.15 210 ASP B CA 1
ATOM 3875 C C . ASP B 2 126 ? 12.243 23.491 30.965 1.00 103.77 210 ASP B C 1
ATOM 3876 O O . ASP B 2 126 ? 12.056 24.077 29.898 1.00 104.14 210 ASP B O 1
ATOM 3881 N N . ALA B 2 127 ? 12.962 22.378 31.061 1.00 99.87 211 ALA B N 1
ATOM 3882 C CA . ALA B 2 127 ? 13.662 21.832 29.907 1.00 93.03 211 ALA B CA 1
ATOM 3883 C C . ALA B 2 127 ? 13.600 20.306 29.829 1.00 87.21 211 ALA B C 1
ATOM 3884 O O . ALA B 2 127 ? 13.571 19.619 30.850 1.00 82.96 211 ALA B O 1
ATOM 3886 N N . CYS B 2 128 ? 13.571 19.791 28.603 1.00 82.05 212 CYS B N 1
ATOM 3887 C CA . CYS B 2 128 ? 13.687 18.361 28.354 1.00 76.69 212 CYS B CA 1
ATOM 3888 C C . CYS B 2 128 ? 15.070 18.026 27.811 1.00 74.90 212 CYS B C 1
ATOM 3889 O O . CYS B 2 128 ? 15.663 18.797 27.030 1.00 74.34 212 CYS B O 1
ATOM 3892 N N . PHE B 2 129 ? 15.568 16.866 28.230 1.00 59.42 213 PHE B N 1
ATOM 3893 C CA . PHE B 2 129 ? 16.885 16.392 27.839 1.00 52.46 213 PHE B CA 1
ATOM 3894 C C . PHE B 2 129 ? 16.845 14.960 27.320 1.00 58.48 213 PHE B C 1
ATOM 3895 O O . PHE B 2 129 ? 16.258 14.075 27.944 1.00 57.70 213 PHE B O 1
ATOM 3903 N N . MET B 2 130 ? 17.467 14.736 26.170 1.00 57.30 214 MET B N 1
ATOM 3904 C CA . MET B 2 130 ? 17.672 13.375 25.695 1.00 55.16 214 MET B CA 1
ATOM 3905 C C . MET B 2 130 ? 19.170 13.129 25.575 1.00 58.14 214 MET B C 1
ATOM 3906 O O . MET B 2 130 ? 19.941 14.071 25.413 1.00 58.62 214 MET B O 1
ATOM 3911 N N . ALA B 2 131 ? 19.588 11.872 25.669 1.00 56.97 215 ALA B N 1
ATOM 3912 C CA . ALA B 2 131 ? 21.013 11.563 25.625 1.00 59.89 215 ALA B CA 1
ATOM 3913 C C . ALA B 2 131 ? 21.355 10.480 24.612 1.00 66.76 215 ALA B C 1
ATOM 3914 O O . ALA B 2 131 ? 20.563 9.570 24.360 1.00 62.75 215 ALA B O 1
ATOM 3916 N N . TYR B 2 132 ? 22.549 10.599 24.041 1.00 70.80 216 TYR B N 1
ATOM 3917 C CA . TYR B 2 132 ? 23.086 9.635 23.093 1.00 70.12 216 TYR B CA 1
ATOM 3918 C C . TYR B 2 132 ? 24.443 9.173 23.607 1.00 67.90 216 TYR B C 1
ATOM 3919 O O . TYR B 2 132 ? 25.314 9.992 23.899 1.00 75.36 216 TYR B O 1
ATOM 3928 N N . THR B 2 133 ? 24.624 7.861 23.709 1.00 56.78 217 THR B N 1
ATOM 3929 C CA . THR B 2 133 ? 25.870 7.305 24.218 1.00 58.11 217 THR B CA 1
ATOM 3930 C C . THR B 2 133 ? 26.583 6.455 23.172 1.00 69.36 217 THR B C 1
ATOM 3931 O O . THR B 2 133 ? 26.010 5.515 22.625 1.00 74.89 217 THR B O 1
ATOM 3935 N N . PHE B 2 134 ? 27.839 6.787 22.902 1.00 73.37 218 PHE B N 1
ATOM 3936 C CA . PHE B 2 134 ? 28.628 6.036 21.938 1.00 79.03 218 PHE B CA 1
ATOM 3937 C C . PHE B 2 134 ? 29.057 4.688 22.509 1.00 87.12 218 PHE B C 1
ATOM 3938 O O . PHE B 2 134 ? 29.113 4.506 23.724 1.00 91.78 218 PHE B O 1
ATOM 3946 N N . GLU B 2 135 ? 29.360 3.748 21.620 1.00 92.06 219 GLU B N 1
ATOM 3947 C CA . GLU B 2 135 ? 29.759 2.406 22.024 1.00 94.14 219 GLU B CA 1
ATOM 3948 C C . GLU B 2 135 ? 31.232 2.153 21.724 1.00 95.97 219 GLU B C 1
ATOM 3949 O O . GLU B 2 135 ? 32.084 2.285 22.602 1.00 101.36 219 GLU B O 1
#

InterPro domains:
  IPR000183 Ornithine/DAP/Arg decarboxylase [PR01179] (66-84)
  IPR000183 Ornithine/DAP/Arg decarboxylase [PR01179] (86-98)
  IPR000183 Ornithine/DAP/Arg decarboxylase [PR01179] (188-201)
  IPR000183 Ornithine/DAP/Arg decarboxylase [PR01179] (271-290)
  IPR000183 Ornithine/DAP/Arg decarboxylase [PR01179] (387-400)
  IPR002433 Ornithine decarboxylase [PR01182] (38-62)
  IPR002433 Ornithine decarboxylase [PR01182] (64-91)
  IPR002433 Ornithine decarboxylase [PR01182] (108-132)
  IPR002433 Ornithine decarboxylase [PR01182] (138-160)
  IPR002433 Ornithine decarboxylase [PR01182] (320-333)
  IPR002433 Ornithine decarboxylase [PR01182] (354-364)
  IPR002433 Ornithine decarboxylase [PR01182] (374-387)
  IPR002433 Ornithine decarboxylase [PTHR11482] (30-409)
  IPR009006 Alanine racemase/group IV decarboxylase, C-terminal [G3DSA:2.40.37.10] (34-410)
  IPR009006 Alanine racemase/group IV decarboxylase, C-terminal [SSF50621] (262-424)
  IPR022643 Orn/DAP/Arg decarboxylase 2, C-terminal [PF00278] (40-387)
  IPR022644 Orn/DAP/Arg decarboxylase 2, N-terminal [PF02784] (45-281)
  IPR022653 Orn/DAP/Arg decarboxylase 2, pyridoxal-phosphate binding site [PS00878] (66-84)
  IPR022657 Orn/DAP/Arg decarboxylase 2, conserved site [PS00879] (222-239)
  IPR029066 PLP-binding barrel [G3DSA:3.20.20.10] (48-279)